Protein AF-A0A9D1DTG0-F1 (afdb_monomer)

Sequence (494 aa):
MTKKLPAHITKTASGKFRVRYQKSTKFPIDYDESFDTLDEAIKANEKYLAKNTLGMHDEVKHIGFSDACDEYLEWLRNKTKKPAPQTITSYKKYIGILKIAIGNVDIVNINSIFLTKILAKEKERPKRGNGKRQGGTISSNTLHHEYSMLSILFNRFCRWNWLKINPMDDVEEPDFTVKEVVVPEFEELDDIKNKIMKAKIRDRLQYLYALFGGLRAEEVAGQHLDRDIDRERMLVRVITVIVRDENGNWIEDKPKSESSVRKIPMPEEFFDVLDEYLVYRENFIKYLKIKNPNYKEIPNLFLNQYGGFYRPPRISRTWGEFRIREGIDLDITFHGIRHYYLTNQMNYNPKLTERDVQDLAGHADLRTTRGYVHASKKKIEKYATSIFNSFSKESLFKNGYDVLTIPVEHVASIIIGKAELSKLEDLKVTLEVISNEKVDFFNLSSIIDKSKNYLITNMPSLGNIEKYKYGELSNEEILEKVKRQFGKEIQIEI

Structure (mmCIF, N/CA/C/O backbone):
data_AF-A0A9D1DTG0-F1
#
_entry.id   AF-A0A9D1DTG0-F1
#
loop_
_atom_site.group_PDB
_atom_site.id
_atom_site.type_symbol
_atom_site.label_atom_id
_atom_site.label_alt_id
_atom_site.label_comp_id
_atom_site.label_asym_id
_atom_site.label_entity_id
_atom_site.label_seq_id
_atom_site.pdbx_PDB_ins_code
_atom_site.Cartn_x
_atom_site.Cartn_y
_atom_site.Cartn_z
_atom_site.occupancy
_atom_site.B_iso_or_equiv
_atom_site.auth_seq_id
_atom_site.auth_comp_id
_atom_site.auth_asym_id
_atom_site.auth_atom_id
_atom_site.pdbx_PDB_model_num
ATOM 1 N N . MET A 1 1 ? 9.960 10.897 -69.359 1.00 40.50 1 MET A N 1
ATOM 2 C CA . MET A 1 1 ? 10.467 10.329 -68.090 1.00 40.50 1 MET A CA 1
ATOM 3 C C . MET A 1 1 ? 10.225 11.340 -66.978 1.00 40.50 1 MET A C 1
ATOM 5 O O . MET A 1 1 ? 10.918 12.347 -66.920 1.00 40.50 1 MET A O 1
ATOM 9 N N . THR A 1 2 ? 9.200 11.149 -66.151 1.00 46.25 2 THR A N 1
ATOM 10 C CA . THR A 1 2 ? 8.939 12.011 -64.988 1.00 46.25 2 THR A CA 1
ATOM 11 C C . THR A 1 2 ? 10.032 11.768 -63.950 1.00 46.25 2 THR A C 1
ATOM 13 O O . THR A 1 2 ? 10.078 10.706 -63.333 1.00 46.25 2 THR A O 1
ATOM 16 N N . LYS A 1 3 ? 10.955 12.728 -63.785 1.00 58.44 3 LYS A N 1
ATOM 17 C CA . LYS A 1 3 ? 11.934 12.700 -62.690 1.00 58.44 3 LYS A CA 1
ATOM 18 C C . LYS A 1 3 ? 11.163 12.582 -61.374 1.00 58.44 3 LYS A C 1
ATOM 20 O O . LYS A 1 3 ? 10.336 13.435 -61.057 1.00 58.44 3 LYS A O 1
ATOM 25 N N . LYS A 1 4 ? 11.404 11.495 -60.645 1.00 75.12 4 LYS A N 1
ATOM 26 C CA . LYS A 1 4 ? 10.821 11.247 -59.326 1.00 75.12 4 LYS A CA 1
ATOM 27 C C . LYS A 1 4 ? 11.295 12.356 -58.381 1.00 75.12 4 LYS A C 1
ATOM 29 O O . LYS A 1 4 ? 12.490 12.645 -58.346 1.00 75.12 4 LYS A O 1
ATOM 34 N N . LEU A 1 5 ? 10.369 13.003 -57.673 1.00 82.25 5 LEU A N 1
ATOM 35 C CA . LEU A 1 5 ? 10.726 14.043 -56.706 1.00 82.25 5 LEU A CA 1
ATOM 36 C C . LEU A 1 5 ? 11.481 13.426 -55.513 1.00 82.25 5 LEU A C 1
ATOM 38 O O . LEU A 1 5 ? 11.204 12.273 -55.163 1.00 82.25 5 LEU A O 1
ATOM 42 N N . PRO A 1 6 ? 12.425 14.163 -54.896 1.00 79.94 6 PRO A N 1
ATOM 43 C CA . PRO A 1 6 ? 13.127 13.711 -53.697 1.00 79.94 6 PRO A CA 1
ATOM 44 C C . PRO A 1 6 ? 12.174 13.407 -52.532 1.00 79.94 6 PRO A C 1
ATOM 46 O O . PRO A 1 6 ? 11.079 13.965 -52.444 1.00 79.94 6 PRO A O 1
ATOM 49 N N . ALA A 1 7 ? 12.603 12.535 -51.615 1.00 76.38 7 ALA A N 1
ATOM 50 C CA . ALA A 1 7 ? 11.841 12.217 -50.409 1.00 76.38 7 ALA A CA 1
ATOM 51 C C . ALA A 1 7 ? 11.508 13.491 -49.610 1.00 76.38 7 ALA A C 1
ATOM 53 O O . ALA A 1 7 ? 12.310 14.424 -49.556 1.00 76.38 7 ALA A O 1
ATOM 54 N N . HIS A 1 8 ? 10.321 13.512 -48.998 1.00 82.94 8 HIS A N 1
ATOM 55 C CA . HIS A 1 8 ? 9.762 14.650 -48.251 1.00 82.94 8 HIS A CA 1
ATOM 56 C C . HIS A 1 8 ? 9.388 15.883 -49.088 1.00 82.94 8 HIS A C 1
ATOM 58 O O . HIS A 1 8 ? 8.829 16.824 -48.526 1.00 82.94 8 HIS A O 1
ATOM 64 N N . ILE A 1 9 ? 9.597 15.861 -50.413 1.00 89.31 9 ILE A N 1
ATOM 65 C CA . ILE A 1 9 ? 9.181 16.923 -51.337 1.00 89.31 9 ILE A CA 1
ATOM 66 C C . ILE A 1 9 ? 7.988 16.456 -52.175 1.00 89.31 9 ILE A C 1
ATOM 68 O O . ILE A 1 9 ? 8.031 15.430 -52.852 1.00 89.31 9 ILE A O 1
ATOM 72 N N . THR A 1 10 ? 6.915 17.241 -52.172 1.00 90.69 10 THR A N 1
ATOM 73 C CA . THR A 1 10 ? 5.705 16.991 -52.970 1.00 90.69 10 THR A CA 1
ATOM 74 C C . THR A 1 10 ? 5.342 18.224 -53.787 1.00 90.69 10 THR A C 1
ATOM 76 O O . THR A 1 10 ? 5.605 19.346 -53.365 1.00 90.69 10 THR A O 1
ATOM 79 N N . LYS A 1 11 ? 4.742 18.048 -54.970 1.00 90.88 11 LYS A N 1
ATOM 80 C CA . LYS A 1 11 ? 4.223 19.174 -55.760 1.00 90.88 11 LYS A CA 1
ATOM 81 C C . LYS A 1 11 ? 2.764 19.426 -55.384 1.00 90.88 11 LYS A C 1
ATOM 83 O O . LYS A 1 11 ? 1.956 18.500 -55.419 1.00 90.88 11 LYS A O 1
ATOM 88 N N . THR A 1 12 ? 2.433 20.651 -54.993 1.00 87.31 12 THR A N 1
ATOM 89 C CA . THR A 1 12 ? 1.072 21.034 -54.601 1.00 87.31 12 THR A CA 1
ATOM 90 C C . THR A 1 12 ? 0.196 21.293 -55.826 1.00 87.31 12 THR A C 1
ATOM 92 O O . THR A 1 12 ? 0.691 21.539 -56.927 1.00 87.31 12 THR A O 1
ATOM 95 N N . ALA A 1 13 ? -1.127 21.306 -55.628 1.00 83.94 13 ALA A N 1
ATOM 96 C CA . ALA A 1 13 ? -2.085 21.670 -56.677 1.00 83.94 13 ALA A CA 1
ATOM 97 C C . ALA A 1 13 ? -1.873 23.103 -57.211 1.00 83.94 13 ALA A C 1
ATOM 99 O O . ALA A 1 13 ? -2.157 23.372 -58.372 1.00 83.94 13 ALA A O 1
ATOM 100 N N . SER A 1 14 ? -1.315 24.002 -56.390 1.00 84.44 14 SER A N 1
ATOM 101 C CA . SER A 1 14 ? -0.943 25.371 -56.775 1.00 84.44 14 SER A CA 1
ATOM 102 C C . SER A 1 14 ? 0.364 25.470 -57.575 1.00 84.44 14 SER A C 1
ATOM 104 O O . SER A 1 14 ? 0.792 26.568 -57.911 1.00 84.44 14 SER A O 1
ATOM 106 N N . GLY A 1 15 ? 1.024 24.344 -57.865 1.00 86.19 15 GLY A N 1
ATOM 107 C CA . GLY A 1 15 ? 2.257 24.294 -58.651 1.00 86.19 15 GLY A CA 1
ATOM 108 C C . GLY A 1 15 ? 3.554 24.463 -57.852 1.00 86.19 15 GLY A C 1
ATOM 109 O O . GLY A 1 15 ? 4.616 24.202 -58.416 1.00 86.19 15 GLY A O 1
ATOM 110 N N . LYS A 1 16 ? 3.475 24.814 -56.560 1.00 91.38 16 LYS A N 1
ATOM 111 C CA . LYS A 1 16 ? 4.620 24.962 -55.643 1.00 91.38 16 LYS A CA 1
ATOM 112 C C . LYS A 1 16 ? 5.186 23.609 -55.190 1.00 91.38 16 LYS A C 1
ATOM 114 O O . LYS A 1 16 ? 4.512 22.579 -55.247 1.00 91.38 16 LYS A O 1
ATOM 119 N N . PHE A 1 17 ? 6.420 23.612 -54.695 1.00 91.81 17 PHE A N 1
ATOM 120 C CA . PHE A 1 17 ? 7.095 22.450 -54.118 1.00 91.81 17 PHE A CA 1
ATOM 121 C C . PHE A 1 17 ? 7.075 22.531 -52.592 1.00 91.81 17 PHE A C 1
ATOM 123 O O . PHE A 1 17 ? 7.638 23.444 -52.002 1.00 91.81 17 PHE A O 1
ATOM 130 N N . ARG A 1 18 ? 6.413 21.574 -51.945 1.00 91.69 18 ARG A N 1
ATOM 131 C CA . ARG A 1 18 ? 6.226 21.514 -50.496 1.00 91.69 18 ARG A CA 1
ATOM 132 C C . ARG A 1 18 ? 7.169 20.506 -49.863 1.00 91.69 18 ARG A C 1
ATOM 134 O O . ARG A 1 18 ? 7.150 19.339 -50.254 1.00 91.69 18 ARG A O 1
ATOM 141 N N . VAL A 1 19 ? 7.908 20.941 -48.849 1.00 89.81 19 VAL A N 1
ATOM 142 C CA . VAL A 1 19 ? 8.757 20.096 -48.005 1.00 89.81 19 VAL A CA 1
ATOM 143 C C . VAL A 1 19 ? 8.030 19.841 -46.688 1.00 89.81 19 VAL A C 1
ATOM 145 O O . VAL A 1 19 ? 7.676 20.795 -45.997 1.00 89.81 19 VAL A O 1
ATOM 148 N N . ARG A 1 20 ? 7.783 18.572 -46.339 1.00 85.88 20 ARG A N 1
ATOM 149 C CA . ARG A 1 20 ? 7.045 18.214 -45.116 1.00 85.88 20 ARG A CA 1
ATOM 150 C C . ARG A 1 20 ? 7.682 17.050 -44.355 1.00 85.88 20 ARG A C 1
ATOM 152 O O . ARG A 1 20 ? 7.878 15.970 -44.913 1.00 85.88 20 ARG A O 1
ATOM 159 N N . TYR A 1 21 ? 7.887 17.246 -43.052 1.00 80.56 21 TYR A N 1
ATOM 160 C CA . TYR A 1 21 ? 8.397 16.245 -42.112 1.00 80.56 21 TYR A CA 1
ATOM 161 C C . TYR A 1 21 ? 7.419 15.988 -40.967 1.00 80.56 21 TYR A C 1
ATOM 163 O O . TYR A 1 21 ? 6.973 16.914 -40.295 1.00 80.56 21 TYR A O 1
ATOM 171 N N . GLN A 1 22 ? 7.100 14.714 -40.737 1.00 75.06 22 GLN A N 1
ATOM 172 C CA . GLN A 1 22 ? 6.250 14.262 -39.637 1.00 75.06 22 GLN A CA 1
ATOM 173 C C . GLN A 1 22 ? 6.646 12.828 -39.256 1.00 75.06 22 GLN A C 1
ATOM 175 O O . GLN A 1 22 ? 6.597 11.936 -40.103 1.00 75.06 22 GLN A O 1
ATOM 180 N N . LYS A 1 23 ? 7.030 12.589 -37.993 1.00 63.88 23 LYS A N 1
ATOM 181 C CA . LYS A 1 23 ? 7.486 11.259 -37.520 1.00 63.88 23 LYS A CA 1
ATOM 182 C C . LYS A 1 23 ? 6.456 10.137 -37.695 1.00 63.88 23 LYS A C 1
ATOM 184 O O . LYS A 1 23 ? 6.823 9.011 -38.006 1.00 63.88 23 LYS A O 1
ATOM 189 N N . SER A 1 24 ? 5.177 10.423 -37.450 1.00 60.84 24 SER A N 1
ATOM 190 C CA . SER A 1 24 ? 4.043 9.557 -37.806 1.00 60.84 24 SER A CA 1
ATOM 191 C C . SER A 1 24 ? 2.740 10.356 -37.769 1.00 60.84 24 SER A C 1
ATOM 193 O O . SER A 1 24 ? 2.694 11.441 -37.189 1.00 60.84 24 SER A O 1
ATOM 195 N N . THR A 1 25 ? 1.656 9.794 -38.305 1.00 54.72 25 THR A N 1
ATOM 196 C CA . THR A 1 25 ? 0.325 10.428 -38.328 1.00 54.72 25 THR A CA 1
ATOM 197 C C . THR A 1 25 ? -0.235 10.779 -36.943 1.00 54.72 25 THR A C 1
ATOM 199 O O . THR A 1 25 ? -1.158 11.582 -36.854 1.00 54.72 25 THR A O 1
ATOM 202 N N . LYS A 1 26 ? 0.319 10.212 -35.860 1.00 49.09 26 LYS A N 1
ATOM 203 C CA . LYS A 1 26 ? -0.092 10.469 -34.468 1.00 49.09 26 LYS A CA 1
ATOM 204 C C . LYS A 1 26 ? 0.657 11.628 -33.788 1.00 49.09 26 LYS A C 1
ATOM 206 O O . LYS A 1 26 ? 0.322 11.959 -32.654 1.00 49.09 26 LYS A O 1
ATOM 211 N N . PHE A 1 27 ? 1.663 12.223 -34.432 1.00 51.34 27 PHE A N 1
ATOM 212 C CA . PHE A 1 27 ? 2.452 13.336 -33.884 1.00 51.34 27 PHE A CA 1
ATOM 213 C C . PHE A 1 27 ? 2.251 14.624 -34.696 1.00 51.34 27 PHE A C 1
ATOM 215 O O . PHE A 1 27 ? 1.919 14.539 -35.878 1.00 51.34 27 PHE A O 1
ATOM 222 N N . PRO A 1 28 ? 2.436 15.816 -34.096 1.00 59.62 28 PRO A N 1
ATOM 223 C CA . PRO A 1 28 ? 2.395 17.081 -34.829 1.00 59.62 28 PRO A CA 1
ATOM 224 C C . PRO A 1 28 ? 3.463 17.139 -35.935 1.00 59.62 28 PRO A C 1
ATOM 226 O O . PRO A 1 28 ? 4.450 16.407 -35.903 1.00 59.62 28 PRO A O 1
ATOM 229 N N . ILE A 1 29 ? 3.232 17.988 -36.939 1.00 73.75 29 ILE A N 1
ATOM 230 C CA . ILE A 1 29 ? 4.140 18.170 -38.079 1.00 73.75 29 ILE A CA 1
ATOM 231 C C . ILE A 1 29 ? 5.380 18.940 -37.609 1.00 73.75 29 ILE A C 1
ATOM 233 O O . ILE A 1 29 ? 5.253 20.008 -37.016 1.00 73.75 29 ILE A O 1
ATOM 237 N N . ASP A 1 30 ? 6.564 18.389 -37.877 1.00 71.06 30 ASP A N 1
ATOM 238 C CA . ASP A 1 30 ? 7.849 18.905 -37.394 1.00 71.06 30 ASP A CA 1
ATOM 239 C C . ASP A 1 30 ? 8.418 20.016 -38.303 1.00 71.06 30 ASP A C 1
ATOM 241 O O . ASP A 1 30 ? 9.178 20.867 -37.841 1.00 71.06 30 ASP A O 1
ATOM 245 N N . TYR A 1 31 ? 8.078 20.005 -39.599 1.00 80.88 31 TYR A N 1
ATOM 246 C CA . TYR A 1 31 ? 8.427 21.049 -40.574 1.00 80.88 31 TYR A CA 1
ATOM 247 C C . TYR A 1 31 ? 7.496 20.998 -41.785 1.00 80.88 31 TYR A C 1
ATOM 249 O O . TYR A 1 31 ? 7.168 19.908 -42.262 1.00 80.88 31 TYR A O 1
ATOM 257 N N . ASP A 1 32 ? 7.059 22.162 -42.267 1.00 88.81 32 ASP A N 1
ATOM 258 C CA . ASP A 1 32 ? 6.097 22.274 -43.363 1.00 88.81 32 ASP A CA 1
ATOM 259 C C . ASP A 1 32 ? 6.179 23.639 -44.059 1.00 88.81 32 ASP A C 1
ATOM 261 O O . ASP A 1 32 ? 5.610 24.622 -43.588 1.00 88.81 32 ASP A O 1
ATOM 265 N N . GLU A 1 33 ? 6.880 23.700 -45.189 1.00 89.50 33 GLU A N 1
ATOM 266 C CA . GLU A 1 33 ? 7.039 24.926 -45.978 1.00 89.50 33 GLU A CA 1
ATOM 267 C C . GLU A 1 33 ? 6.886 24.641 -47.477 1.00 89.50 33 GLU A C 1
ATOM 269 O O . GLU A 1 33 ? 7.035 23.506 -47.937 1.00 89.50 33 GLU A O 1
ATOM 274 N N . SER A 1 34 ? 6.530 25.666 -48.256 1.00 93.00 34 SER A N 1
ATOM 275 C CA . SER A 1 34 ? 6.321 25.564 -49.706 1.00 93.00 34 SER A CA 1
ATOM 276 C C . SER A 1 34 ? 7.125 26.619 -50.457 1.00 93.00 34 SER A C 1
ATOM 278 O O . SER A 1 34 ? 7.136 27.781 -50.063 1.00 93.00 34 SER A O 1
ATOM 280 N N . PHE A 1 35 ? 7.729 26.210 -51.567 1.00 92.62 35 PHE A N 1
ATOM 281 C CA . PHE A 1 35 ? 8.676 26.986 -52.363 1.00 92.62 35 PHE A CA 1
ATOM 282 C C . PHE A 1 35 ? 8.220 27.065 -53.820 1.00 92.62 35 PHE A C 1
ATOM 284 O O . PHE A 1 35 ? 7.540 26.161 -54.314 1.00 92.62 35 PHE A O 1
ATOM 291 N N . ASP A 1 36 ? 8.578 28.142 -54.514 1.00 89.19 36 ASP A N 1
ATOM 292 C CA . ASP A 1 36 ? 8.154 28.363 -55.900 1.00 89.19 36 ASP A CA 1
ATOM 293 C C . ASP A 1 36 ? 8.977 27.527 -56.889 1.00 89.19 36 ASP A C 1
ATOM 295 O O . ASP A 1 36 ? 8.461 27.098 -57.924 1.00 89.19 36 ASP A O 1
ATOM 299 N N . THR A 1 37 ? 10.225 27.205 -56.541 1.00 91.06 37 THR A N 1
ATOM 300 C CA . THR A 1 37 ? 11.113 26.379 -57.368 1.00 91.06 37 THR A CA 1
ATOM 301 C C . THR A 1 37 ? 11.517 25.071 -56.681 1.00 91.06 37 THR A C 1
ATOM 303 O O . THR A 1 37 ? 11.521 24.949 -55.454 1.00 91.06 37 THR A O 1
ATOM 306 N N . LEU A 1 38 ? 11.871 24.058 -57.484 1.00 88.69 38 LEU A N 1
ATOM 307 C CA . LEU A 1 38 ? 12.341 22.768 -56.968 1.00 88.69 38 LEU A CA 1
ATOM 308 C C . LEU A 1 38 ? 13.698 22.903 -56.261 1.00 88.69 38 LEU A C 1
ATOM 310 O O . LEU A 1 38 ? 13.912 22.243 -55.250 1.00 88.69 38 LEU A O 1
ATOM 314 N N . ASP A 1 39 ? 14.585 23.769 -56.750 1.00 89.38 39 ASP A N 1
ATOM 315 C CA . ASP A 1 39 ? 15.918 23.965 -56.167 1.00 89.38 39 ASP A CA 1
ATOM 316 C C . ASP A 1 39 ? 15.854 24.606 -54.776 1.00 89.38 39 ASP A C 1
ATOM 318 O O . ASP A 1 39 ? 16.613 24.228 -53.884 1.00 89.38 39 ASP A O 1
ATOM 322 N N . GLU A 1 40 ? 14.926 25.540 -54.555 1.00 88.56 40 GLU A N 1
ATOM 323 C CA . GLU A 1 40 ? 14.671 26.107 -53.226 1.00 88.56 40 GLU A CA 1
ATOM 324 C C . GLU A 1 40 ? 14.142 25.048 -52.260 1.00 88.56 40 GLU A C 1
ATOM 326 O O . GLU A 1 40 ? 14.634 24.941 -51.136 1.00 88.56 40 GLU A O 1
ATOM 331 N N . ALA A 1 41 ? 13.199 24.217 -52.717 1.00 88.75 41 ALA A N 1
ATOM 332 C CA . ALA A 1 41 ? 12.689 23.108 -51.922 1.00 88.75 41 ALA A CA 1
ATOM 333 C C . ALA A 1 41 ? 13.785 22.083 -51.599 1.00 88.75 41 ALA A C 1
ATOM 335 O O . ALA A 1 41 ? 13.853 21.616 -50.467 1.00 88.75 41 ALA A O 1
ATOM 336 N N . ILE A 1 42 ? 14.671 21.759 -52.548 1.00 87.19 42 ILE A N 1
ATOM 337 C CA . ILE A 1 42 ? 15.808 20.854 -52.321 1.00 87.19 42 ILE A CA 1
ATOM 338 C C . ILE A 1 42 ? 16.769 21.451 -51.293 1.00 87.19 42 ILE A C 1
ATOM 340 O O . ILE A 1 42 ? 17.086 20.777 -50.319 1.00 87.19 42 ILE A O 1
ATOM 344 N N . LYS A 1 43 ? 17.162 22.723 -51.429 1.00 87.38 43 LYS A N 1
ATOM 345 C CA . LYS A 1 43 ? 18.048 23.385 -50.458 1.00 87.38 43 LYS A CA 1
ATOM 346 C C . LYS A 1 43 ? 17.434 23.459 -49.063 1.00 87.38 43 LYS A C 1
ATOM 348 O O . LYS A 1 43 ? 18.134 23.249 -48.075 1.00 87.38 43 LYS A O 1
ATOM 353 N N . ALA A 1 44 ? 16.138 23.752 -48.956 1.00 83.25 44 ALA A N 1
ATOM 354 C CA . ALA A 1 44 ? 15.433 23.758 -47.677 1.00 83.25 44 ALA A CA 1
ATOM 355 C C . ALA A 1 44 ? 15.366 22.351 -47.063 1.00 83.25 44 ALA A C 1
ATOM 357 O O . ALA A 1 44 ? 15.616 22.188 -45.869 1.00 83.25 44 ALA A O 1
ATOM 358 N N . ASN A 1 45 ? 15.110 21.335 -47.891 1.00 84.19 45 ASN A N 1
ATOM 359 C CA . ASN A 1 45 ? 15.107 19.930 -47.502 1.00 84.19 45 ASN A CA 1
ATOM 360 C C . ASN A 1 45 ? 16.482 19.480 -46.987 1.00 84.19 45 ASN A C 1
ATOM 362 O O . ASN A 1 45 ? 16.586 18.946 -45.889 1.00 84.19 45 ASN A O 1
ATOM 366 N N . GLU A 1 46 ? 17.547 19.764 -47.738 1.00 80.00 46 GLU A N 1
ATOM 367 C CA . GLU A 1 46 ? 18.934 19.467 -47.372 1.00 80.00 46 GLU A CA 1
ATOM 368 C C . GLU A 1 46 ? 19.363 20.211 -46.110 1.00 80.00 46 GLU A C 1
ATOM 370 O O . GLU A 1 46 ? 20.016 19.630 -45.252 1.00 80.00 46 GLU A O 1
ATOM 375 N N . LYS A 1 47 ? 18.961 21.475 -45.949 1.00 78.06 47 LYS A N 1
ATOM 376 C CA . LYS A 1 47 ? 19.251 22.265 -44.748 1.00 78.06 47 LYS A CA 1
ATOM 377 C C . LYS A 1 47 ? 18.510 21.736 -43.522 1.00 78.06 47 LYS A C 1
ATOM 379 O O . LYS A 1 47 ? 19.088 21.718 -42.437 1.00 78.06 47 LYS A O 1
ATOM 384 N N . TYR A 1 48 ? 17.252 21.319 -43.672 1.00 75.44 48 TYR A N 1
ATOM 385 C CA . TYR A 1 48 ? 16.480 20.706 -42.592 1.00 75.44 48 TYR A CA 1
ATOM 386 C C . TYR A 1 48 ? 17.075 19.357 -42.185 1.00 75.44 48 TYR A C 1
ATOM 388 O O . TYR A 1 48 ? 17.271 19.119 -40.993 1.00 75.44 48 TYR A O 1
ATOM 396 N N . LEU A 1 49 ? 17.424 18.523 -43.172 1.00 69.62 49 LEU A N 1
ATOM 397 C CA . LEU A 1 49 ? 18.157 17.283 -42.953 1.00 69.62 49 LEU A CA 1
ATOM 398 C C . LEU A 1 49 ? 19.470 17.596 -42.245 1.00 69.62 49 LEU A C 1
ATOM 400 O O . LEU A 1 49 ? 19.578 17.250 -41.086 1.00 69.62 49 LEU A O 1
ATOM 404 N N . ALA A 1 50 ? 20.379 18.383 -42.820 1.00 63.78 50 ALA A N 1
ATOM 405 C CA . ALA A 1 50 ? 21.671 18.725 -42.221 1.00 63.78 50 ALA A CA 1
ATOM 406 C C . ALA A 1 50 ? 21.571 19.308 -40.799 1.00 63.78 50 ALA A C 1
ATOM 408 O O . ALA A 1 50 ? 22.369 18.946 -39.940 1.00 63.78 50 ALA A O 1
ATOM 409 N N . LYS A 1 51 ? 20.580 20.162 -40.504 1.00 61.28 51 LYS A N 1
ATOM 410 C CA . LYS A 1 51 ? 20.349 20.700 -39.150 1.00 61.28 51 LYS A CA 1
ATOM 411 C C . LYS A 1 51 ? 19.918 19.618 -38.153 1.00 61.28 51 LYS A C 1
ATOM 413 O O . LYS A 1 51 ? 20.283 19.703 -36.986 1.00 61.28 51 LYS A O 1
ATOM 418 N N . ASN A 1 52 ? 19.169 18.618 -38.610 1.00 57.84 52 ASN A N 1
ATOM 419 C CA . ASN A 1 52 ? 18.783 17.454 -37.814 1.00 57.84 52 ASN A CA 1
ATOM 420 C C . ASN A 1 52 ? 19.807 16.303 -37.894 1.00 57.84 52 ASN A C 1
ATOM 422 O O . ASN A 1 52 ? 19.775 15.421 -37.044 1.00 57.84 52 ASN A O 1
ATOM 426 N N . THR A 1 53 ? 20.728 16.324 -38.863 1.00 46.00 53 THR A N 1
ATOM 427 C CA . THR A 1 53 ? 21.823 15.362 -39.053 1.00 46.00 53 THR A CA 1
ATOM 428 C C . THR A 1 53 ? 23.103 15.797 -38.331 1.00 46.00 53 THR A C 1
ATOM 430 O O . THR A 1 53 ? 23.891 14.937 -37.951 1.00 46.00 53 THR A O 1
ATOM 433 N N . LEU A 1 54 ? 23.295 17.090 -38.022 1.00 39.09 54 LEU A N 1
ATOM 434 C CA . LEU A 1 54 ? 24.278 17.575 -37.037 1.00 39.09 54 LEU A CA 1
ATOM 435 C C . LEU A 1 54 ? 23.839 17.146 -35.620 1.00 39.09 54 LEU A C 1
ATOM 437 O O . LEU A 1 54 ? 23.316 17.921 -34.825 1.00 39.09 54 LEU A O 1
ATOM 441 N N . GLY A 1 55 ? 23.997 15.851 -35.353 1.00 42.81 55 GLY A N 1
ATOM 442 C CA . GLY A 1 55 ? 23.516 15.132 -34.174 1.00 42.81 55 GLY A CA 1
ATOM 443 C C . GLY A 1 55 ? 23.057 13.698 -34.475 1.00 42.81 55 GLY A C 1
ATOM 444 O O . GLY A 1 55 ? 22.907 12.906 -33.548 1.00 42.81 55 GLY A O 1
ATOM 445 N N . MET A 1 56 ? 22.872 13.335 -35.748 1.00 40.91 56 MET A N 1
ATOM 446 C CA . MET A 1 56 ? 22.605 11.963 -36.186 1.00 40.91 56 MET A CA 1
ATOM 447 C C . MET A 1 56 ? 23.832 11.443 -36.927 1.00 40.91 56 MET A C 1
ATOM 449 O O . MET A 1 56 ? 23.963 11.600 -38.137 1.00 40.91 56 MET A O 1
ATOM 453 N N . HIS A 1 57 ? 24.741 10.815 -36.187 1.00 41.75 57 HIS A N 1
ATOM 454 C CA . HIS A 1 57 ? 25.632 9.852 -36.812 1.00 41.75 57 HIS A CA 1
ATOM 455 C C . HIS A 1 57 ? 24.759 8.677 -37.272 1.00 41.75 57 HIS A C 1
ATOM 457 O O . HIS A 1 57 ? 24.064 8.069 -36.463 1.00 41.75 57 HIS A O 1
ATOM 463 N N . ASP A 1 58 ? 24.789 8.366 -38.567 1.00 44.53 58 ASP A N 1
ATOM 464 C CA . ASP A 1 58 ? 24.199 7.150 -39.154 1.00 44.53 58 ASP A CA 1
ATOM 465 C C . ASP A 1 58 ? 24.898 5.855 -38.686 1.00 44.53 58 ASP A C 1
ATOM 467 O O . ASP A 1 58 ? 24.539 4.743 -39.093 1.00 44.53 58 ASP A O 1
ATOM 471 N N . GLU A 1 59 ? 25.894 5.999 -37.815 1.00 56.41 59 GLU A N 1
ATOM 472 C CA . GLU A 1 59 ? 26.623 4.923 -37.176 1.00 56.41 59 GLU A CA 1
ATOM 473 C C . GLU A 1 59 ? 25.838 4.419 -35.968 1.00 56.41 59 GLU A C 1
ATOM 475 O O . GLU A 1 59 ? 25.541 5.149 -35.019 1.00 56.41 59 GLU A O 1
ATOM 480 N N . VAL A 1 60 ? 25.502 3.133 -36.014 1.00 63.84 60 VAL A N 1
ATOM 481 C CA . VAL A 1 60 ? 25.006 2.408 -34.848 1.00 63.84 60 VAL A CA 1
ATOM 482 C C . VAL A 1 60 ? 26.031 2.585 -33.723 1.00 63.84 60 VAL A C 1
ATOM 484 O O . VAL A 1 60 ? 27.237 2.459 -33.946 1.00 63.84 60 VAL A O 1
ATOM 487 N N . LYS A 1 61 ? 25.575 2.916 -32.512 1.00 78.19 61 LYS A N 1
ATOM 488 C CA . LYS A 1 61 ? 26.483 3.127 -31.381 1.00 78.19 61 LYS A CA 1
ATOM 489 C C . LYS A 1 61 ? 27.037 1.769 -30.949 1.00 78.19 61 LYS A C 1
ATOM 491 O O . LYS A 1 61 ? 26.327 0.990 -30.320 1.00 78.19 61 LYS A O 1
ATOM 496 N N . HIS A 1 62 ? 28.310 1.528 -31.240 1.00 86.50 62 HIS A N 1
ATOM 497 C CA . HIS A 1 62 ? 29.054 0.395 -30.701 1.00 86.50 62 HIS A CA 1
ATOM 498 C C . HIS A 1 62 ? 29.411 0.666 -29.239 1.00 86.50 62 HIS A C 1
ATOM 500 O O . HIS A 1 62 ? 30.231 1.533 -28.929 1.00 86.50 62 HIS A O 1
ATOM 506 N N . ILE A 1 63 ? 28.737 -0.032 -28.332 1.00 92.31 63 ILE A N 1
ATOM 507 C CA . ILE A 1 63 ? 28.936 0.082 -26.887 1.00 92.31 63 ILE A CA 1
ATOM 508 C C . ILE A 1 63 ? 28.517 -1.232 -26.239 1.00 92.31 63 ILE A C 1
ATOM 510 O O . ILE A 1 63 ? 27.501 -1.826 -26.602 1.00 92.31 63 ILE A O 1
ATOM 514 N N . GLY A 1 64 ? 29.292 -1.703 -25.268 1.00 96.06 64 GLY A N 1
ATOM 515 C CA . GLY A 1 64 ? 28.922 -2.890 -24.514 1.00 96.06 64 GLY A CA 1
ATOM 516 C C . GLY A 1 64 ? 27.656 -2.655 -23.683 1.00 96.06 64 GLY A C 1
ATOM 517 O O . GLY A 1 64 ? 27.422 -1.567 -23.159 1.00 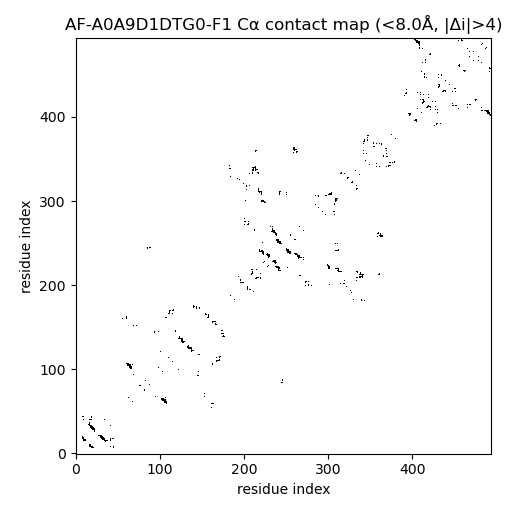96.06 64 GLY A O 1
ATOM 518 N N . PHE A 1 65 ? 26.811 -3.675 -23.547 1.00 97.12 65 PHE A N 1
ATOM 519 C CA . PHE A 1 65 ? 25.530 -3.577 -22.844 1.00 97.12 65 PHE A CA 1
ATOM 520 C C . PHE A 1 65 ? 25.675 -3.101 -21.395 1.00 97.12 65 PHE A C 1
ATOM 522 O O . PHE A 1 65 ? 24.830 -2.351 -20.901 1.00 97.12 65 PHE A O 1
ATOM 529 N N . SER A 1 66 ? 26.747 -3.512 -20.711 1.00 96.94 66 SER A N 1
ATOM 530 C CA . SER A 1 66 ? 26.993 -3.083 -19.337 1.00 96.94 66 SER A CA 1
ATOM 531 C C . SER A 1 66 ? 27.309 -1.592 -19.259 1.00 96.94 66 SER A C 1
ATOM 533 O O . SER A 1 66 ? 26.762 -0.920 -18.383 1.00 96.94 66 SER A O 1
ATOM 535 N N . ASP A 1 67 ? 28.095 -1.078 -20.200 1.00 96.81 67 ASP A N 1
ATOM 536 C CA . ASP A 1 67 ? 28.427 0.346 -20.290 1.00 96.81 67 ASP A CA 1
ATOM 537 C C . ASP A 1 67 ? 27.199 1.171 -20.719 1.00 96.81 67 ASP A C 1
ATOM 539 O O . ASP A 1 67 ? 26.892 2.205 -20.129 1.00 96.81 67 ASP A O 1
ATOM 543 N N . ALA A 1 68 ? 26.401 0.663 -21.665 1.00 96.81 68 ALA A N 1
ATOM 544 C CA . ALA A 1 68 ? 25.142 1.284 -22.083 1.00 96.81 68 ALA A CA 1
ATOM 545 C C . ALA A 1 68 ? 24.127 1.405 -20.930 1.00 96.81 68 ALA A C 1
ATOM 547 O O . ALA A 1 68 ? 23.380 2.383 -20.834 1.00 96.81 68 ALA A O 1
ATOM 548 N N . CYS A 1 69 ? 24.099 0.421 -20.027 1.00 97.62 69 CYS A N 1
ATOM 549 C CA . CYS A 1 69 ? 23.299 0.490 -18.808 1.00 97.62 69 CYS A CA 1
ATOM 550 C C . CYS A 1 69 ? 23.792 1.571 -17.835 1.00 97.62 69 CYS A C 1
ATOM 552 O O . CYS A 1 69 ? 22.971 2.204 -17.166 1.00 97.62 69 CYS A O 1
ATOM 554 N N . ASP A 1 70 ? 25.104 1.783 -17.736 1.00 96.19 70 ASP A N 1
ATOM 555 C CA . ASP A 1 70 ? 25.670 2.821 -16.872 1.00 96.19 70 ASP A CA 1
ATOM 556 C C . ASP A 1 70 ? 25.348 4.217 -17.418 1.00 96.19 70 ASP A C 1
ATOM 558 O O . ASP A 1 70 ? 24.893 5.074 -16.660 1.00 96.19 70 ASP A O 1
ATOM 562 N N . GLU A 1 71 ? 25.412 4.400 -18.738 1.00 95.69 71 GLU A N 1
ATOM 563 C CA . GLU A 1 71 ? 24.927 5.607 -19.421 1.00 95.69 71 GLU A CA 1
ATOM 564 C C . GLU A 1 71 ? 23.423 5.841 -19.195 1.00 95.69 71 GLU A C 1
ATOM 566 O O . GLU A 1 71 ? 22.981 6.965 -18.947 1.00 95.69 71 GLU A O 1
ATOM 571 N N . TYR A 1 72 ? 22.607 4.778 -19.207 1.00 95.44 72 TYR A N 1
ATOM 572 C CA . TYR A 1 72 ? 21.189 4.867 -18.842 1.00 95.44 72 TYR A CA 1
ATOM 573 C C . TYR A 1 72 ? 20.984 5.381 -17.417 1.00 95.44 72 TYR A C 1
ATOM 575 O O . TYR A 1 72 ? 20.135 6.249 -17.180 1.00 95.44 72 TYR A O 1
ATOM 583 N N . LEU A 1 73 ? 21.742 4.850 -16.459 1.00 93.81 73 LEU A N 1
ATOM 584 C CA . LEU A 1 73 ? 21.662 5.270 -15.064 1.00 93.81 73 LEU A CA 1
ATOM 585 C C . LEU A 1 73 ? 22.148 6.709 -14.874 1.00 93.81 73 LEU A C 1
ATOM 587 O O . LEU A 1 73 ? 21.532 7.448 -14.104 1.00 93.81 73 LEU A O 1
ATOM 591 N N . GLU A 1 74 ? 23.199 7.116 -15.580 1.00 92.06 74 GLU A N 1
ATOM 592 C CA . GLU A 1 74 ? 23.729 8.478 -15.534 1.00 92.06 74 GLU A CA 1
ATOM 593 C C . GLU A 1 74 ? 22.750 9.480 -16.154 1.00 92.06 74 GLU A C 1
ATOM 595 O O . GLU A 1 74 ? 22.398 10.490 -15.540 1.00 92.06 74 GLU A O 1
ATOM 600 N N . TRP A 1 75 ? 22.164 9.148 -17.304 1.00 93.06 75 TRP A N 1
ATOM 601 C CA . TRP A 1 75 ? 21.067 9.928 -17.869 1.00 93.06 75 TRP A CA 1
ATOM 602 C C . TRP A 1 75 ? 19.881 10.048 -16.903 1.00 93.06 75 TRP A C 1
ATOM 604 O O . TRP A 1 75 ? 19.288 11.121 -16.768 1.00 93.06 75 TRP A O 1
ATOM 614 N N . LEU A 1 76 ? 19.528 8.966 -16.201 1.00 90.06 76 LEU A N 1
ATOM 615 C CA . LEU A 1 76 ? 18.427 8.978 -15.241 1.00 90.06 76 LEU A CA 1
ATOM 616 C C . LEU A 1 76 ? 18.709 9.907 -14.050 1.00 90.06 76 LEU A C 1
ATOM 618 O O . LEU A 1 76 ? 17.779 10.546 -13.554 1.00 90.06 76 LEU A O 1
ATOM 622 N N . ARG A 1 77 ? 19.973 10.008 -13.615 1.00 85.75 77 ARG A N 1
ATOM 623 C CA . ARG A 1 77 ? 20.415 10.938 -12.561 1.00 85.75 77 ARG A CA 1
ATOM 624 C C . ARG A 1 77 ? 20.308 12.397 -12.993 1.00 85.75 77 ARG A C 1
ATOM 626 O O . ARG A 1 77 ? 19.908 13.222 -12.177 1.00 85.75 77 ARG A O 1
ATOM 633 N N . ASN A 1 78 ? 20.599 12.688 -14.259 1.00 84.38 78 ASN A N 1
ATOM 634 C CA . ASN A 1 78 ? 20.599 14.047 -14.813 1.00 84.38 78 ASN A CA 1
ATOM 635 C C . ASN A 1 78 ? 19.227 14.493 -15.349 1.00 84.38 78 ASN A C 1
ATOM 637 O O . ASN A 1 78 ? 19.046 15.624 -15.801 1.00 84.38 78 ASN A O 1
ATOM 641 N N . LYS A 1 79 ? 18.222 13.616 -15.292 1.00 84.69 79 LYS A N 1
ATOM 642 C CA . LYS A 1 79 ? 16.869 13.911 -15.757 1.00 84.69 79 LYS A CA 1
ATOM 643 C C . LYS A 1 79 ? 16.176 14.921 -14.838 1.00 84.69 79 LYS A C 1
ATOM 645 O O . LYS A 1 79 ? 16.006 14.665 -13.651 1.00 84.69 79 LYS A O 1
ATOM 650 N N . THR A 1 80 ? 15.657 16.007 -15.412 1.00 80.12 80 THR A N 1
ATOM 651 C CA . THR A 1 80 ? 14.907 17.048 -14.677 1.00 80.12 80 THR A CA 1
ATOM 652 C C . THR A 1 80 ? 13.686 16.488 -13.943 1.00 80.12 80 THR A C 1
ATOM 654 O O . THR A 1 80 ? 13.471 16.776 -12.770 1.00 80.12 80 THR A O 1
ATOM 657 N N . LYS A 1 81 ? 12.900 15.631 -14.609 1.00 81.12 81 LYS A N 1
ATOM 658 C CA . LYS A 1 81 ? 11.767 14.910 -14.009 1.00 81.12 81 LYS A CA 1
ATOM 659 C C . LYS A 1 81 ? 12.145 13.460 -13.706 1.00 81.12 81 LYS A C 1
ATOM 661 O O . LYS A 1 81 ? 11.919 12.557 -14.529 1.00 81.12 81 LYS A O 1
ATOM 666 N N . LYS A 1 82 ? 12.739 13.253 -12.530 1.00 77.12 82 LYS A N 1
ATOM 667 C CA . LYS A 1 82 ? 13.139 11.932 -12.030 1.00 77.12 82 LYS A CA 1
ATOM 668 C C . LYS A 1 82 ? 11.924 11.065 -11.673 1.00 77.12 82 LYS A C 1
ATOM 670 O O . LYS A 1 82 ? 10.910 11.587 -11.208 1.00 77.12 82 LYS A O 1
ATOM 675 N N . PRO A 1 83 ? 11.995 9.738 -11.882 1.00 82.25 83 PRO A N 1
ATOM 676 C CA . PRO A 1 83 ? 11.068 8.809 -11.244 1.00 82.25 83 PRO A CA 1
ATOM 677 C C . PRO A 1 83 ? 11.201 8.854 -9.717 1.00 82.25 83 PRO A C 1
ATOM 679 O O . PRO A 1 83 ? 12.226 9.284 -9.194 1.00 82.25 83 PRO A O 1
ATOM 682 N N . ALA A 1 84 ? 10.206 8.325 -9.002 1.00 79.25 84 ALA A N 1
ATOM 683 C CA . ALA A 1 84 ? 10.292 8.187 -7.548 1.00 79.25 84 ALA A CA 1
ATOM 684 C C . ALA A 1 84 ? 11.541 7.370 -7.126 1.00 79.25 84 ALA A C 1
ATOM 686 O O . ALA A 1 84 ? 11.867 6.394 -7.817 1.00 79.25 84 ALA A O 1
ATOM 687 N N . PRO A 1 85 ? 12.188 7.670 -5.980 1.00 80.12 85 PRO A N 1
ATOM 688 C CA . PRO A 1 85 ? 13.423 7.005 -5.532 1.00 80.12 85 PRO A CA 1
ATOM 689 C C . PRO A 1 85 ? 13.351 5.470 -5.502 1.00 80.12 85 PRO A C 1
ATOM 691 O O . PRO A 1 85 ? 14.291 4.772 -5.893 1.00 80.12 85 PRO A O 1
ATOM 694 N N . GLN A 1 86 ? 12.195 4.917 -5.123 1.00 78.19 86 GLN A N 1
ATOM 695 C CA . GLN A 1 86 ? 11.959 3.470 -5.115 1.00 78.19 86 GLN A CA 1
ATOM 696 C C . GLN A 1 86 ? 11.990 2.851 -6.525 1.00 78.19 86 GLN A C 1
ATOM 698 O O . GLN A 1 86 ? 12.448 1.719 -6.708 1.00 78.19 86 GLN A O 1
ATOM 703 N N . THR A 1 87 ? 11.537 3.597 -7.536 1.00 83.94 87 THR A N 1
ATOM 704 C CA . THR A 1 87 ? 11.603 3.186 -8.947 1.00 83.94 87 THR A CA 1
ATOM 705 C C . THR A 1 87 ? 13.057 3.127 -9.399 1.00 83.94 87 THR A C 1
ATOM 707 O O . THR A 1 87 ? 13.481 2.125 -9.963 1.00 83.94 87 THR A O 1
ATOM 710 N N . ILE A 1 88 ? 13.850 4.149 -9.061 1.00 86.38 88 ILE A N 1
ATOM 711 C CA . ILE A 1 88 ? 15.290 4.197 -9.360 1.00 86.38 88 ILE A CA 1
ATOM 712 C C . ILE A 1 88 ? 16.019 3.031 -8.682 1.00 86.38 88 ILE A C 1
ATOM 714 O O . ILE A 1 88 ? 16.827 2.353 -9.311 1.00 86.38 88 ILE A O 1
ATOM 718 N N . THR A 1 89 ? 15.706 2.756 -7.414 1.00 86.69 89 THR A N 1
ATOM 719 C CA . THR A 1 89 ? 16.255 1.609 -6.674 1.00 86.69 89 THR A CA 1
ATOM 720 C C . THR A 1 89 ? 15.927 0.285 -7.369 1.00 86.69 89 THR A C 1
ATOM 722 O O . THR A 1 89 ? 16.796 -0.577 -7.507 1.00 86.69 89 THR A O 1
ATOM 725 N N . SER A 1 90 ? 14.694 0.137 -7.859 1.00 88.44 90 SER A N 1
ATOM 726 C CA . SER A 1 90 ? 14.264 -1.052 -8.604 1.00 88.44 90 SER A CA 1
ATOM 727 C C . SER A 1 90 ? 14.999 -1.178 -9.941 1.00 88.44 90 SER A C 1
ATOM 729 O O . SER A 1 90 ? 15.490 -2.258 -10.256 1.00 88.44 90 SER A O 1
ATOM 731 N N . TYR A 1 91 ? 15.157 -0.081 -10.687 1.00 93.25 91 TYR A N 1
ATOM 732 C CA . TYR A 1 91 ? 15.917 -0.070 -11.940 1.00 93.25 91 TYR A CA 1
ATOM 733 C C . TYR A 1 91 ? 17.373 -0.465 -11.708 1.00 93.25 91 TYR A C 1
ATOM 735 O O . TYR A 1 91 ? 17.852 -1.384 -12.360 1.00 93.25 91 TYR A O 1
ATOM 743 N N . LYS A 1 92 ? 18.056 0.139 -10.724 1.00 92.94 92 LYS A N 1
ATOM 744 C CA . LYS A 1 92 ? 19.436 -0.227 -10.354 1.00 92.94 92 LYS A CA 1
ATOM 745 C C . LYS A 1 92 ? 19.564 -1.720 -10.034 1.00 92.94 92 LYS A C 1
ATOM 747 O O . LYS A 1 92 ? 20.507 -2.362 -10.486 1.00 92.94 92 LYS A O 1
ATOM 752 N N . LYS A 1 93 ? 18.604 -2.285 -9.289 1.00 92.38 93 LYS A N 1
ATOM 753 C CA . LYS A 1 93 ? 18.569 -3.719 -8.963 1.00 92.38 93 LYS A CA 1
ATOM 754 C C . LYS A 1 93 ? 18.482 -4.588 -10.224 1.00 92.38 93 LYS A C 1
ATOM 756 O O . LYS A 1 93 ? 19.288 -5.503 -10.370 1.00 92.38 93 LYS A O 1
ATOM 761 N N . TYR A 1 94 ? 17.509 -4.334 -11.101 1.00 95.06 94 TYR A N 1
ATOM 762 C CA . TYR A 1 94 ? 17.291 -5.169 -12.289 1.00 95.06 94 TYR A CA 1
ATOM 763 C C . TYR A 1 94 ? 18.363 -4.955 -13.359 1.00 95.06 94 TYR A C 1
ATOM 765 O O . TYR A 1 94 ? 18.812 -5.924 -13.956 1.00 95.06 94 TYR A O 1
ATOM 773 N N . ILE A 1 95 ? 18.869 -3.732 -13.523 1.00 96.81 95 ILE A N 1
ATOM 774 C CA . ILE A 1 95 ? 20.045 -3.458 -14.356 1.00 96.81 95 ILE A CA 1
ATOM 775 C C . ILE A 1 95 ? 21.251 -4.250 -13.846 1.00 96.81 95 ILE A C 1
ATOM 777 O O . ILE A 1 95 ? 21.888 -4.943 -14.627 1.00 96.81 95 ILE A O 1
ATOM 781 N N . GLY A 1 96 ? 21.539 -4.228 -12.539 1.00 95.56 96 GLY A N 1
ATOM 782 C CA . GLY A 1 96 ? 22.656 -4.993 -11.973 1.00 95.56 96 GLY A CA 1
ATOM 783 C C . GLY A 1 96 ? 22.544 -6.502 -12.220 1.00 95.56 96 GLY A C 1
ATOM 784 O O . GLY A 1 96 ? 23.543 -7.157 -12.501 1.00 95.56 96 GLY A O 1
ATOM 785 N N . ILE A 1 97 ? 21.325 -7.045 -12.169 1.00 94.31 97 ILE A N 1
ATOM 786 C CA . ILE A 1 97 ? 21.033 -8.430 -12.556 1.00 94.31 97 ILE A CA 1
ATOM 787 C C . ILE A 1 97 ? 21.345 -8.668 -14.041 1.00 94.31 97 ILE A C 1
ATOM 789 O O . ILE A 1 97 ? 22.089 -9.590 -14.369 1.00 94.31 97 ILE A O 1
ATOM 793 N N . LEU A 1 98 ? 20.810 -7.826 -14.926 1.00 96.31 98 LEU A N 1
ATOM 794 C CA . LEU A 1 98 ? 20.943 -7.985 -16.373 1.00 96.31 98 LEU A CA 1
ATOM 795 C C . LEU A 1 98 ? 22.390 -7.810 -16.847 1.00 96.31 98 LEU A C 1
ATOM 797 O O . LEU A 1 98 ? 22.822 -8.542 -17.732 1.00 96.31 98 LEU A O 1
ATOM 801 N N . LYS A 1 99 ? 23.169 -6.916 -16.221 1.00 97.00 99 LYS A N 1
ATOM 802 C CA . LYS A 1 99 ? 24.613 -6.769 -16.480 1.00 97.00 99 LYS A CA 1
ATOM 803 C C . LYS A 1 99 ? 25.367 -8.077 -16.230 1.00 97.00 99 LYS A C 1
ATOM 805 O O . LYS A 1 99 ? 26.244 -8.429 -17.008 1.00 97.00 99 LYS A O 1
ATOM 810 N N . ILE A 1 100 ? 25.007 -8.822 -15.181 1.00 94.25 100 ILE A N 1
ATOM 811 C CA . ILE A 1 100 ? 25.609 -10.134 -14.891 1.00 94.25 100 ILE A CA 1
ATOM 812 C C . ILE A 1 100 ? 25.154 -11.180 -15.915 1.00 94.25 100 ILE A C 1
ATOM 814 O O . ILE A 1 100 ? 25.961 -11.998 -16.349 1.00 94.25 100 ILE A O 1
ATOM 818 N N . ALA A 1 101 ? 23.871 -11.172 -16.286 1.00 94.06 101 ALA A N 1
ATOM 819 C CA . ALA A 1 101 ? 23.300 -12.166 -17.190 1.00 94.06 101 ALA A CA 1
ATOM 820 C C . ALA A 1 101 ? 23.813 -12.025 -18.636 1.00 94.06 101 ALA A C 1
ATOM 822 O O . ALA A 1 101 ? 24.144 -13.029 -19.266 1.00 94.06 101 ALA A O 1
ATOM 823 N N . ILE A 1 102 ? 23.890 -10.789 -19.142 1.00 95.38 102 ILE A N 1
ATOM 824 C CA . ILE A 1 102 ? 24.260 -10.463 -20.529 1.00 95.38 102 ILE A CA 1
ATOM 825 C C . ILE A 1 102 ? 25.765 -10.204 -20.671 1.00 95.38 102 ILE A C 1
ATOM 827 O O . ILE A 1 102 ? 26.356 -10.559 -21.688 1.00 95.38 102 ILE A O 1
ATOM 831 N N . GLY A 1 103 ? 26.405 -9.606 -19.664 1.00 92.06 103 GLY A N 1
ATOM 832 C CA . GLY A 1 103 ? 27.799 -9.167 -19.738 1.00 92.06 103 GLY A CA 1
ATOM 833 C C . GLY A 1 103 ? 27.970 -7.862 -20.520 1.00 92.06 103 GLY A C 1
ATOM 834 O O . GLY A 1 103 ? 27.058 -7.034 -20.588 1.00 92.06 103 GLY A O 1
ATOM 835 N N . ASN A 1 104 ? 29.158 -7.658 -21.097 1.00 94.06 104 ASN A N 1
ATOM 836 C CA . ASN A 1 104 ? 29.481 -6.469 -21.893 1.00 94.06 104 ASN A CA 1
ATOM 837 C C . ASN A 1 104 ? 29.487 -6.754 -23.404 1.00 94.06 104 ASN A C 1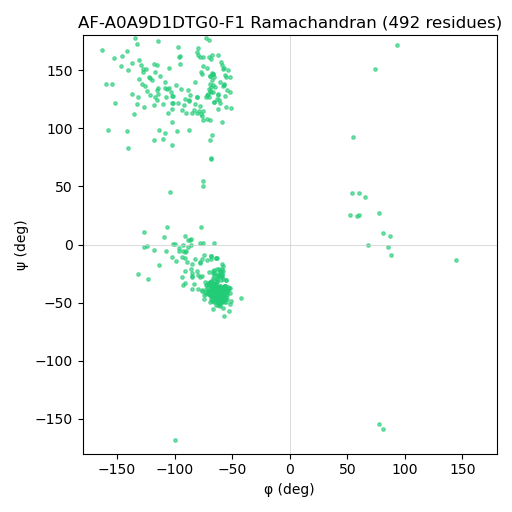
ATOM 839 O O . ASN A 1 104 ? 30.403 -6.368 -24.122 1.00 94.06 104 ASN A O 1
ATOM 843 N N . VAL A 1 105 ? 28.469 -7.478 -23.873 1.00 92.94 105 VAL A N 1
ATOM 844 C CA . VAL A 1 105 ? 28.242 -7.723 -25.305 1.00 92.94 105 VAL A CA 1
ATOM 845 C C . VAL A 1 105 ? 27.832 -6.416 -25.974 1.00 92.94 105 VAL A C 1
ATOM 847 O O . VAL A 1 105 ? 26.999 -5.698 -25.427 1.00 92.94 105 VAL A O 1
ATOM 850 N N . ASP A 1 106 ? 28.398 -6.111 -27.139 1.00 92.31 106 ASP A N 1
ATOM 851 C CA . ASP A 1 106 ? 28.022 -4.926 -27.915 1.00 92.31 106 ASP A CA 1
ATOM 852 C C . ASP A 1 106 ? 26.516 -4.932 -28.224 1.00 92.31 106 ASP A C 1
ATOM 854 O O . ASP A 1 106 ? 25.988 -5.928 -28.731 1.00 92.31 106 ASP A O 1
ATOM 858 N N . ILE A 1 107 ? 25.822 -3.833 -27.914 1.00 93.38 107 ILE A N 1
ATOM 859 C CA . ILE A 1 107 ? 24.363 -3.727 -28.039 1.00 93.38 107 ILE A CA 1
ATOM 860 C C . ILE A 1 107 ? 23.867 -3.976 -29.464 1.00 93.38 107 ILE A C 1
ATOM 862 O O . ILE A 1 107 ? 22.737 -4.427 -29.635 1.00 93.38 107 ILE A O 1
ATOM 866 N N . VAL A 1 108 ? 24.705 -3.740 -30.477 1.00 88.25 108 VAL A N 1
ATOM 867 C CA . VAL A 1 108 ? 24.365 -3.969 -31.892 1.00 88.25 108 VAL A CA 1
ATOM 868 C C . VAL A 1 108 ? 24.246 -5.454 -32.240 1.00 88.25 108 VAL A C 1
ATOM 870 O O . VAL A 1 108 ? 23.556 -5.816 -33.189 1.00 88.25 108 VAL A O 1
ATOM 873 N N . ASN A 1 109 ? 24.905 -6.315 -31.460 1.00 85.44 109 ASN A N 1
ATOM 874 C CA . ASN A 1 109 ? 24.916 -7.765 -31.647 1.00 85.44 109 ASN A CA 1
ATOM 875 C C . ASN A 1 109 ? 23.823 -8.468 -30.826 1.00 85.44 109 ASN A C 1
ATOM 877 O O . ASN A 1 109 ? 23.701 -9.693 -30.869 1.00 85.44 109 ASN A O 1
ATOM 881 N N . ILE A 1 110 ? 23.031 -7.710 -30.065 1.00 91.31 110 ILE A N 1
ATOM 882 C CA . ILE A 1 110 ? 21.939 -8.239 -29.256 1.00 91.31 110 ILE A CA 1
ATOM 883 C C . ILE A 1 110 ? 20.662 -8.237 -30.097 1.00 91.31 110 ILE A C 1
ATOM 885 O O . ILE A 1 110 ? 20.132 -7.182 -30.432 1.00 91.31 110 ILE A O 1
ATOM 889 N N . ASN A 1 111 ? 20.152 -9.427 -30.416 1.00 86.94 111 ASN A N 1
ATOM 890 C CA . ASN A 1 111 ? 18.894 -9.626 -31.140 1.00 86.94 111 ASN A CA 1
ATOM 891 C C . ASN A 1 111 ? 17.834 -10.319 -30.264 1.00 86.94 111 ASN A C 1
ATOM 893 O O . ASN A 1 111 ? 18.118 -10.744 -29.141 1.00 86.94 111 ASN A O 1
ATOM 897 N N . SER A 1 112 ? 16.614 -10.454 -30.789 1.00 87.44 112 SER A N 1
ATOM 898 C CA . SER A 1 112 ? 15.490 -11.085 -30.085 1.00 87.44 112 SER A CA 1
ATOM 899 C C . SER A 1 112 ? 15.812 -12.513 -29.636 1.00 87.44 112 SER A C 1
ATOM 901 O O . SER A 1 112 ? 15.621 -12.850 -28.471 1.00 87.44 112 SER A O 1
ATOM 903 N N . ILE A 1 113 ? 16.422 -13.329 -30.502 1.00 88.31 113 ILE A N 1
ATOM 904 C CA . ILE A 1 113 ? 16.822 -14.712 -30.182 1.00 88.31 113 ILE A CA 1
ATOM 905 C C . ILE A 1 113 ? 17.800 -14.757 -28.997 1.00 88.31 113 ILE A C 1
ATOM 907 O O . ILE A 1 113 ? 17.683 -15.622 -28.124 1.00 88.31 113 ILE A O 1
ATOM 911 N N . PHE A 1 114 ? 18.773 -13.844 -28.949 1.00 91.25 114 PHE A N 1
ATOM 912 C CA . PHE A 1 114 ? 19.713 -13.735 -27.835 1.00 91.25 114 PHE A CA 1
ATOM 913 C C . PHE A 1 114 ? 18.980 -13.406 -26.529 1.00 91.25 114 PHE A C 1
ATOM 915 O O . PHE A 1 114 ? 19.189 -14.082 -25.522 1.00 91.25 114 PHE A O 1
ATOM 922 N N . LEU A 1 115 ? 18.086 -12.414 -26.547 1.00 92.75 115 LEU A N 1
ATOM 923 C CA . LEU A 1 115 ? 17.335 -11.986 -25.364 1.00 92.75 115 LEU A CA 1
ATOM 924 C C . LEU A 1 115 ? 16.374 -13.071 -24.862 1.00 92.75 115 LEU A C 1
ATOM 926 O O . LEU A 1 115 ? 16.321 -13.319 -23.657 1.00 92.75 115 LEU A O 1
ATOM 930 N N . THR A 1 116 ? 15.716 -13.801 -25.764 1.00 92.50 116 THR A N 1
ATOM 931 C CA . THR A 1 116 ? 14.883 -14.962 -25.419 1.00 92.50 116 THR A CA 1
ATOM 932 C C . THR A 1 116 ? 15.698 -16.043 -24.704 1.00 92.50 116 THR A C 1
ATOM 934 O O . THR A 1 116 ? 15.264 -16.575 -23.681 1.00 92.50 116 THR A O 1
ATOM 937 N N . LYS A 1 117 ? 16.924 -16.331 -25.167 1.00 93.12 117 LYS A N 1
ATOM 938 C CA . LYS A 1 117 ? 17.829 -17.281 -24.490 1.00 93.12 117 LYS A CA 1
ATOM 939 C C . LYS A 1 117 ? 18.266 -16.790 -23.109 1.00 93.12 117 LYS A C 1
ATOM 941 O O . LYS A 1 117 ? 18.347 -17.594 -22.180 1.00 93.12 117 LYS A O 1
ATOM 946 N N . ILE A 1 118 ? 18.535 -15.492 -22.958 1.00 94.62 118 ILE A N 1
ATOM 947 C CA . ILE A 1 118 ? 18.875 -14.893 -21.661 1.00 94.62 118 ILE A CA 1
ATOM 948 C C . ILE A 1 118 ? 17.708 -15.028 -20.683 1.00 94.62 118 ILE A C 1
ATOM 950 O O . ILE A 1 118 ? 17.913 -15.510 -19.573 1.00 94.62 118 ILE A O 1
ATOM 954 N N . LEU A 1 119 ? 16.487 -14.682 -21.091 1.00 94.00 119 LEU A N 1
ATOM 955 C CA . LEU A 1 119 ? 15.301 -14.799 -20.238 1.00 94.00 119 LEU A CA 1
ATOM 956 C C . LEU A 1 119 ? 14.998 -16.255 -19.865 1.00 94.00 119 LEU A C 1
ATOM 958 O O . LEU A 1 119 ? 14.675 -16.530 -18.711 1.00 94.00 119 LEU A O 1
ATOM 962 N N . ALA A 1 120 ? 15.174 -17.203 -20.791 1.00 92.81 120 ALA A N 1
ATOM 963 C CA . ALA A 1 120 ? 15.047 -18.630 -20.494 1.00 92.81 120 ALA A CA 1
ATOM 964 C C . ALA A 1 120 ? 16.078 -19.097 -19.450 1.00 92.81 120 ALA A C 1
ATOM 966 O O . ALA A 1 120 ? 15.743 -19.852 -18.540 1.00 92.81 120 ALA A O 1
ATOM 967 N N . LYS A 1 121 ? 17.321 -18.607 -19.525 1.00 92.56 121 LYS A N 1
ATOM 968 C CA . LYS A 1 121 ? 18.354 -18.893 -18.520 1.00 92.56 121 LYS A CA 1
ATOM 969 C C . LYS A 1 121 ? 18.040 -18.241 -17.171 1.00 92.56 121 LYS A C 1
ATOM 971 O O . LYS A 1 121 ? 18.215 -18.877 -16.134 1.00 92.56 121 LYS A O 1
ATOM 976 N N . GLU A 1 122 ? 17.570 -16.995 -17.170 1.00 92.38 122 GLU A N 1
ATOM 977 C CA . GLU A 1 122 ? 17.202 -16.293 -15.938 1.00 92.38 122 GLU A CA 1
ATOM 978 C C . GLU A 1 122 ? 15.988 -16.936 -15.261 1.00 92.38 122 GLU A C 1
ATOM 980 O O . GLU A 1 122 ? 15.967 -17.017 -14.034 1.00 92.38 122 GLU A O 1
ATOM 985 N N . LYS A 1 123 ? 15.035 -17.490 -16.023 1.00 91.06 123 LYS A N 1
ATOM 986 C CA . LYS A 1 123 ? 13.914 -18.289 -15.495 1.00 91.06 123 LYS A CA 1
ATOM 987 C C . LYS A 1 123 ? 14.392 -19.445 -14.611 1.00 91.06 123 LYS A C 1
ATOM 989 O O . LYS A 1 123 ? 13.797 -19.692 -13.566 1.00 91.06 123 LYS A O 1
ATOM 994 N N . GLU A 1 124 ? 15.494 -20.093 -14.986 1.00 91.12 124 GLU A N 1
ATOM 995 C CA . GLU A 1 124 ? 16.105 -21.206 -14.244 1.00 91.12 124 GLU A CA 1
ATOM 996 C C . GLU A 1 124 ? 17.064 -20.750 -13.131 1.00 91.12 124 GLU A C 1
ATOM 998 O O . GLU A 1 124 ? 17.645 -21.562 -12.403 1.00 91.12 124 GLU A O 1
ATOM 1003 N N . ARG A 1 125 ? 17.255 -19.438 -12.953 1.00 89.69 125 ARG A N 1
ATOM 1004 C CA . ARG A 1 125 ? 18.185 -18.915 -11.955 1.00 89.69 125 ARG A CA 1
ATOM 1005 C C . ARG A 1 125 ? 17.681 -19.227 -10.540 1.00 89.69 125 ARG A C 1
ATOM 1007 O O . ARG A 1 125 ? 16.532 -18.914 -10.214 1.00 89.69 125 ARG A O 1
ATOM 1014 N N . PRO A 1 126 ? 18.531 -19.767 -9.646 1.00 86.50 126 PRO A N 1
ATOM 1015 C CA . PRO A 1 126 ? 18.126 -20.065 -8.279 1.00 86.50 126 PRO A CA 1
ATOM 1016 C C . PRO A 1 126 ? 17.821 -18.784 -7.496 1.00 86.50 126 PRO A C 1
ATOM 1018 O O . PRO A 1 126 ? 18.485 -17.752 -7.660 1.00 86.50 126 PRO A O 1
ATOM 1021 N N . LYS A 1 127 ? 16.851 -18.855 -6.578 1.00 80.62 127 LYS A N 1
ATOM 1022 C CA . LYS A 1 127 ? 16.564 -17.741 -5.665 1.00 80.62 127 LYS A CA 1
ATOM 1023 C C . LYS A 1 127 ? 17.780 -17.447 -4.780 1.00 80.62 127 LYS A C 1
ATOM 1025 O O . LYS A 1 127 ? 18.308 -18.324 -4.097 1.00 80.62 127 LYS A O 1
ATOM 1030 N N . ARG A 1 128 ? 18.191 -16.178 -4.717 1.00 68.12 128 ARG A N 1
ATOM 1031 C CA . ARG A 1 128 ? 19.172 -15.708 -3.727 1.00 68.12 128 ARG A CA 1
ATOM 1032 C C . ARG A 1 128 ? 18.444 -15.363 -2.425 1.00 68.12 128 ARG A C 1
ATOM 1034 O O . ARG A 1 128 ? 17.648 -14.430 -2.394 1.00 68.12 128 ARG A O 1
ATOM 1041 N N . GLY A 1 129 ? 18.695 -16.130 -1.365 1.00 55.00 129 GLY A N 1
ATOM 1042 C CA . GLY A 1 129 ? 18.193 -15.854 -0.016 1.00 55.00 129 GLY A CA 1
ATOM 1043 C C . GLY A 1 129 ? 19.211 -15.103 0.849 1.00 55.00 129 GLY A C 1
ATOM 1044 O O . GLY A 1 129 ? 20.410 -15.137 0.580 1.00 55.00 129 GLY A O 1
ATOM 1045 N N . ASN A 1 130 ? 18.737 -14.468 1.926 1.00 44.16 130 ASN A N 1
ATOM 1046 C CA . ASN A 1 130 ? 19.571 -13.888 2.989 1.00 44.16 130 ASN A CA 1
ATOM 1047 C C . ASN A 1 130 ? 20.280 -15.004 3.791 1.00 44.16 130 ASN A C 1
ATOM 1049 O O . ASN A 1 130 ? 19.866 -15.332 4.899 1.00 44.16 130 ASN A O 1
ATOM 1053 N N . GLY A 1 131 ? 21.307 -15.636 3.218 1.00 44.91 131 GLY A N 1
ATOM 1054 C CA . GLY A 1 131 ? 22.184 -16.587 3.919 1.00 44.91 131 GLY A CA 1
ATOM 1055 C C . GLY A 1 131 ? 21.715 -18.049 3.984 1.00 44.91 131 GLY A C 1
ATOM 1056 O O . GLY A 1 131 ? 22.459 -18.892 4.472 1.00 44.91 131 GLY A O 1
ATOM 1057 N N . LYS A 1 132 ? 20.534 -18.393 3.452 1.00 41.56 132 LYS A N 1
ATOM 1058 C CA . LYS A 1 132 ? 20.117 -19.786 3.196 1.00 41.56 132 LYS A CA 1
ATOM 1059 C C . LYS A 1 132 ? 19.739 -19.929 1.723 1.00 41.56 132 LYS A C 1
ATOM 1061 O O . LYS A 1 132 ? 18.995 -19.093 1.208 1.00 41.56 132 LYS A O 1
ATOM 1066 N N . ARG A 1 133 ? 20.243 -20.971 1.046 1.00 46.84 133 ARG A N 1
ATOM 1067 C CA . ARG A 1 133 ? 19.747 -21.379 -0.279 1.00 46.84 133 ARG A CA 1
ATOM 1068 C C . ARG A 1 133 ? 18.260 -21.694 -0.116 1.00 46.84 133 ARG A C 1
ATOM 1070 O O . ARG A 1 133 ? 17.914 -22.695 0.500 1.00 46.84 133 ARG A O 1
ATOM 1077 N N . GLN A 1 134 ? 17.387 -20.811 -0.592 1.00 54.50 134 GLN A N 1
ATOM 1078 C CA . GLN A 1 134 ? 15.988 -21.177 -0.771 1.00 54.50 134 GLN A CA 1
ATOM 1079 C C . GLN A 1 134 ? 15.944 -22.126 -1.967 1.00 54.50 134 GLN A C 1
ATOM 1081 O O . GLN A 1 134 ? 16.532 -21.819 -3.003 1.00 54.50 134 GLN A O 1
ATOM 1086 N N . GLY A 1 135 ? 15.311 -23.288 -1.812 1.00 59.38 135 GLY A N 1
ATOM 1087 C CA . GLY A 1 135 ? 15.042 -24.166 -2.948 1.00 59.38 135 GLY A CA 1
ATOM 1088 C C . GLY A 1 135 ? 14.208 -23.441 -4.013 1.00 59.38 135 GLY A C 1
ATOM 1089 O O . GLY A 1 135 ? 13.420 -22.544 -3.696 1.00 59.38 135 GLY A O 1
ATOM 1090 N N . GLY A 1 136 ? 14.388 -23.835 -5.272 1.00 76.62 136 GLY A N 1
ATOM 1091 C CA . GLY A 1 136 ? 13.622 -23.328 -6.411 1.00 76.62 136 GLY A CA 1
ATOM 1092 C C . GLY A 1 136 ? 14.248 -22.147 -7.160 1.00 76.62 136 GLY A C 1
ATOM 1093 O O . GLY A 1 136 ? 15.255 -21.555 -6.759 1.00 76.62 136 GLY A O 1
ATOM 1094 N N . THR A 1 137 ? 13.618 -21.818 -8.284 1.00 84.00 137 THR A N 1
ATOM 1095 C CA . THR A 1 137 ? 14.039 -20.788 -9.240 1.00 84.00 137 THR A CA 1
ATOM 1096 C C . THR A 1 137 ? 13.301 -19.469 -9.009 1.00 84.00 137 THR A C 1
ATOM 1098 O O . THR A 1 137 ? 12.395 -19.384 -8.171 1.00 84.00 137 THR A O 1
ATOM 1101 N N . ILE A 1 138 ? 13.721 -18.387 -9.666 1.00 85.81 138 ILE A N 1
ATOM 1102 C CA . ILE A 1 138 ? 13.069 -17.081 -9.509 1.00 85.81 138 ILE A CA 1
ATOM 1103 C C . ILE A 1 138 ? 11.570 -17.137 -9.848 1.00 85.81 138 ILE A C 1
ATOM 1105 O O . ILE A 1 138 ? 11.110 -17.947 -10.641 1.00 85.81 138 ILE A O 1
ATOM 1109 N N . SER A 1 139 ? 10.782 -16.260 -9.222 1.00 83.56 139 SER A N 1
ATOM 1110 C CA . SER A 1 139 ? 9.341 -16.184 -9.511 1.00 83.56 139 SER A CA 1
ATOM 1111 C C . SER A 1 139 ? 9.064 -15.580 -10.890 1.00 83.56 139 SER A C 1
ATOM 1113 O O . SER A 1 139 ? 9.807 -14.689 -11.310 1.00 83.56 139 SER A O 1
ATOM 1115 N N . SER A 1 140 ? 7.941 -15.945 -11.520 1.00 85.00 140 SER A N 1
ATOM 1116 C CA . SER A 1 140 ? 7.493 -15.359 -12.795 1.00 85.00 140 SER A CA 1
ATOM 1117 C C . SER A 1 140 ? 7.423 -13.831 -12.750 1.00 85.00 140 SER A C 1
ATOM 1119 O O . SER A 1 140 ? 7.850 -13.166 -13.683 1.00 85.00 140 SER A O 1
ATOM 1121 N N . ASN A 1 141 ? 7.007 -13.247 -11.618 1.00 84.62 141 ASN A N 1
ATOM 1122 C CA . ASN A 1 141 ? 7.001 -11.791 -11.441 1.00 84.62 141 ASN A CA 1
ATOM 1123 C C . ASN A 1 141 ? 8.412 -11.171 -11.480 1.00 84.62 141 ASN A C 1
ATOM 1125 O O . ASN A 1 141 ? 8.610 -10.069 -11.977 1.00 84.62 141 ASN A O 1
ATOM 1129 N N . THR A 1 142 ? 9.418 -11.871 -10.943 1.00 88.62 142 THR A N 1
ATOM 1130 C CA . THR A 1 142 ? 10.815 -11.408 -11.016 1.00 88.62 142 THR A CA 1
ATOM 1131 C C . THR A 1 142 ? 11.316 -11.433 -12.456 1.00 88.62 142 THR A C 1
ATOM 1133 O O . THR A 1 142 ? 11.912 -10.454 -12.892 1.00 88.62 142 THR A O 1
ATOM 1136 N N . LEU A 1 143 ? 11.015 -12.505 -13.195 1.00 91.62 143 LEU A N 1
ATOM 1137 C CA . LEU A 1 143 ? 11.361 -12.625 -14.610 1.00 91.62 143 LEU A CA 1
ATOM 1138 C C . LEU A 1 143 ? 10.653 -11.557 -15.461 1.00 91.62 143 LEU A C 1
ATOM 1140 O O . LEU A 1 143 ? 11.288 -10.905 -16.284 1.00 91.62 143 LEU A O 1
ATOM 1144 N N . HIS A 1 144 ? 9.368 -11.304 -15.206 1.00 91.62 144 HIS A N 1
ATOM 1145 C CA . HIS A 1 144 ? 8.612 -10.243 -15.871 1.00 91.62 144 HIS A CA 1
ATOM 1146 C C . HIS A 1 144 ? 9.213 -8.846 -15.605 1.00 91.62 144 HIS A C 1
ATOM 1148 O O . HIS A 1 144 ? 9.273 -8.012 -16.509 1.00 91.62 144 HIS A O 1
ATOM 1154 N N . HIS A 1 145 ? 9.732 -8.576 -14.400 1.00 91.56 145 HIS A N 1
ATOM 1155 C CA . HIS A 1 145 ? 10.451 -7.324 -14.131 1.00 91.56 145 HIS A CA 1
ATOM 1156 C C . HIS A 1 145 ? 11.776 -7.207 -14.896 1.00 91.56 145 HIS A C 1
ATOM 1158 O O . HIS A 1 145 ? 12.136 -6.105 -15.310 1.00 91.56 145 HIS A O 1
ATOM 1164 N N . GLU A 1 146 ? 12.498 -8.309 -15.096 1.00 94.19 146 GLU A N 1
ATOM 1165 C CA . GLU A 1 146 ? 13.715 -8.328 -15.917 1.00 94.19 146 GLU A CA 1
ATOM 1166 C C . GLU A 1 146 ? 13.397 -8.083 -17.394 1.00 94.19 146 GLU A C 1
ATOM 1168 O O . GLU A 1 146 ? 14.010 -7.206 -18.002 1.00 94.19 146 GLU A O 1
ATOM 1173 N N . TYR A 1 147 ? 12.371 -8.754 -17.930 1.00 95.44 147 TYR A N 1
ATOM 1174 C CA . TYR A 1 147 ? 11.820 -8.488 -19.263 1.00 95.44 147 TYR A CA 1
ATOM 1175 C C . TYR A 1 147 ? 11.409 -7.015 -19.428 1.00 95.44 147 TYR A C 1
ATOM 1177 O O . TYR A 1 147 ? 11.844 -6.335 -20.359 1.00 95.44 147 TYR A O 1
ATOM 1185 N N . SER A 1 148 ? 10.642 -6.477 -18.474 1.00 94.75 148 SER A N 1
ATOM 1186 C CA . SER A 1 148 ? 10.208 -5.075 -18.479 1.00 94.75 148 SER A CA 1
ATOM 1187 C C . SER A 1 148 ? 11.393 -4.110 -18.469 1.00 94.75 148 SER A C 1
ATOM 1189 O O . SER A 1 148 ? 11.380 -3.093 -19.162 1.00 94.75 148 SER A O 1
ATOM 1191 N N . MET A 1 149 ? 12.438 -4.418 -17.695 1.00 96.94 149 MET A N 1
ATOM 1192 C CA . MET A 1 149 ? 13.638 -3.590 -17.635 1.00 96.94 149 MET A CA 1
ATOM 1193 C C . MET A 1 149 ? 14.412 -3.626 -18.958 1.00 96.94 149 MET A C 1
ATOM 1195 O O . MET A 1 149 ? 14.831 -2.569 -19.425 1.00 96.94 149 MET A O 1
ATOM 1199 N N . LEU A 1 150 ? 14.548 -4.793 -19.600 1.00 97.25 150 LEU A N 1
ATOM 1200 C CA . LEU A 1 150 ? 15.125 -4.896 -20.945 1.00 97.25 150 LEU A CA 1
ATOM 1201 C C . LEU A 1 150 ? 14.335 -4.054 -21.951 1.00 97.25 150 LEU A C 1
ATOM 1203 O O . LEU A 1 150 ? 14.929 -3.254 -22.672 1.00 97.25 150 LEU A O 1
ATOM 1207 N N . SER A 1 151 ? 13.003 -4.148 -21.931 1.00 95.81 151 SER A N 1
ATOM 1208 C CA . SER A 1 151 ? 12.135 -3.323 -22.776 1.00 95.81 151 SER A CA 1
ATOM 1209 C C . SER A 1 151 ? 12.362 -1.826 -22.537 1.00 95.81 151 SER A C 1
ATOM 1211 O O . SER A 1 151 ? 12.536 -1.071 -23.493 1.00 95.81 151 SER A O 1
ATOM 1213 N N . ILE A 1 152 ? 12.458 -1.376 -21.280 1.00 95.75 152 ILE A N 1
ATOM 1214 C CA . ILE A 1 152 ? 12.745 0.028 -20.940 1.00 95.75 152 ILE A CA 1
ATOM 1215 C C . ILE A 1 152 ? 14.114 0.481 -21.478 1.00 95.75 152 ILE A C 1
ATOM 1217 O O . ILE A 1 152 ? 14.220 1.599 -21.995 1.00 95.75 152 ILE A O 1
ATOM 1221 N N . LEU A 1 153 ? 15.151 -0.351 -21.339 1.00 97.44 153 LEU A N 1
ATOM 1222 C CA . LEU A 1 153 ? 16.515 -0.046 -21.783 1.00 97.44 153 LEU A CA 1
ATOM 1223 C C . LEU A 1 153 ? 16.597 0.051 -23.306 1.00 97.44 153 LEU A C 1
ATOM 1225 O O . LEU A 1 153 ? 16.985 1.093 -23.827 1.00 97.44 153 LEU A O 1
ATOM 1229 N N . PHE A 1 154 ? 16.172 -0.985 -24.030 1.00 95.25 154 PHE A N 1
ATOM 1230 C CA . PHE A 1 154 ? 16.305 -1.019 -25.486 1.00 95.25 154 PHE A CA 1
ATOM 1231 C C . PHE A 1 154 ? 15.392 -0.009 -26.191 1.00 95.25 154 PHE A C 1
ATOM 1233 O O . PHE A 1 154 ? 15.826 0.635 -27.149 1.00 95.25 154 PHE A O 1
ATOM 1240 N N . ASN A 1 155 ? 14.200 0.272 -25.646 1.00 94.06 155 ASN A N 1
ATOM 1241 C CA . ASN A 1 155 ? 13.399 1.415 -26.095 1.00 94.06 155 ASN A CA 1
ATOM 1242 C C . ASN A 1 155 ? 14.145 2.745 -25.914 1.00 94.06 155 ASN A C 1
ATOM 1244 O O . ASN A 1 155 ? 14.035 3.647 -26.748 1.00 94.06 155 ASN A O 1
ATOM 1248 N N . ARG A 1 156 ? 14.894 2.910 -24.814 1.00 93.69 156 ARG A N 1
ATOM 1249 C CA . ARG A 1 156 ? 15.700 4.116 -24.592 1.00 93.69 156 ARG A CA 1
ATOM 1250 C C . ARG A 1 156 ? 16.876 4.191 -25.562 1.00 93.69 156 ARG A C 1
ATOM 1252 O O . ARG A 1 156 ? 17.084 5.263 -26.120 1.00 93.69 156 ARG A O 1
ATOM 1259 N N . PHE A 1 157 ? 17.583 3.089 -25.797 1.00 94.25 157 PHE A N 1
ATOM 1260 C CA . PHE A 1 157 ? 18.704 3.035 -26.739 1.00 94.25 157 PHE A CA 1
ATOM 1261 C C . PHE A 1 157 ? 18.258 3.386 -28.165 1.00 94.25 157 PHE A C 1
ATOM 1263 O O . PHE A 1 157 ? 18.887 4.221 -28.810 1.00 94.25 157 PHE A O 1
ATOM 1270 N N . CYS A 1 158 ? 17.107 2.878 -28.617 1.00 88.19 158 CYS A N 1
ATOM 1271 C CA . CYS A 1 158 ? 16.530 3.272 -29.907 1.00 88.19 158 CYS A CA 1
ATOM 1272 C C . CYS A 1 158 ? 16.155 4.761 -29.940 1.00 88.19 158 CYS A C 1
ATOM 1274 O O . CYS A 1 158 ? 16.430 5.452 -30.914 1.00 88.19 158 CYS A O 1
ATOM 1276 N N . ARG A 1 159 ? 15.588 5.309 -28.854 1.00 87.12 159 ARG A N 1
ATOM 1277 C CA . ARG A 1 159 ? 15.275 6.751 -28.761 1.00 87.12 159 ARG A CA 1
ATOM 1278 C C . ARG A 1 159 ? 16.506 7.656 -28.767 1.00 87.12 159 ARG A C 1
ATOM 1280 O O . ARG A 1 159 ? 16.374 8.831 -29.095 1.00 87.12 159 ARG A O 1
ATOM 1287 N N . TRP A 1 160 ? 17.665 7.144 -28.368 1.00 88.62 160 TRP A N 1
ATOM 1288 C CA . TRP A 1 160 ? 18.951 7.829 -28.508 1.00 88.62 160 TRP A CA 1
ATOM 1289 C C . TRP A 1 160 ? 19.608 7.606 -29.870 1.00 88.62 160 TRP A C 1
ATOM 1291 O O . TRP A 1 160 ? 20.727 8.063 -30.076 1.00 88.62 160 TRP A O 1
ATOM 1301 N N . ASN A 1 161 ? 18.920 6.922 -30.789 1.00 83.69 161 ASN A N 1
ATOM 1302 C CA . ASN A 1 161 ? 19.428 6.501 -32.091 1.00 83.69 161 ASN A CA 1
ATOM 1303 C C . ASN A 1 161 ? 20.669 5.596 -31.998 1.00 83.69 161 ASN A C 1
ATOM 1305 O O . ASN A 1 161 ? 21.449 5.519 -32.937 1.00 83.69 161 ASN A O 1
ATOM 1309 N N . TRP A 1 162 ? 20.863 4.893 -30.877 1.00 89.19 162 TRP A N 1
ATOM 1310 C CA . TRP A 1 162 ? 21.967 3.936 -30.727 1.00 89.19 162 TRP A CA 1
ATOM 1311 C C . TRP A 1 162 ? 21.700 2.635 -31.475 1.00 89.19 162 TRP A C 1
ATOM 1313 O O . TRP A 1 162 ? 22.640 1.972 -31.894 1.00 89.19 162 TRP A O 1
ATOM 1323 N N . LEU A 1 163 ? 20.422 2.293 -31.653 1.00 83.81 163 LEU A N 1
ATOM 1324 C CA . LEU A 1 163 ? 19.941 1.130 -32.390 1.00 83.81 163 LEU A CA 1
ATOM 1325 C C . LEU A 1 163 ? 18.844 1.563 -33.363 1.00 83.81 163 LEU A C 1
ATOM 1327 O O . LEU A 1 163 ? 18.018 2.413 -33.030 1.00 83.81 163 LEU A O 1
ATOM 1331 N N . LYS A 1 164 ? 18.829 0.956 -34.555 1.00 83.50 164 LYS A N 1
ATOM 1332 C CA . LYS A 1 164 ? 17.800 1.204 -35.582 1.00 83.50 164 LYS A CA 1
ATOM 1333 C C . LYS A 1 164 ? 16.532 0.384 -35.347 1.00 83.50 164 LYS A C 1
ATOM 1335 O O . LYS A 1 164 ? 15.440 0.845 -35.659 1.00 83.50 164 LYS A O 1
ATOM 1340 N N . ILE A 1 165 ? 16.692 -0.824 -34.812 1.00 81.38 165 ILE A N 1
ATOM 1341 C CA . ILE A 1 165 ? 15.617 -1.781 -34.543 1.00 81.38 165 ILE A CA 1
ATOM 1342 C C . ILE A 1 165 ? 15.712 -2.172 -33.072 1.00 81.38 165 ILE A C 1
ATOM 1344 O O . ILE A 1 165 ? 16.811 -2.400 -32.562 1.00 81.38 165 ILE A O 1
ATOM 1348 N N . ASN A 1 166 ? 14.572 -2.231 -32.391 1.00 88.81 166 ASN A N 1
ATOM 1349 C CA . ASN A 1 166 ? 14.516 -2.639 -31.000 1.00 88.81 166 ASN A CA 1
ATOM 1350 C C . ASN A 1 166 ? 14.500 -4.177 -30.912 1.00 88.81 166 ASN A C 1
ATOM 1352 O O . ASN A 1 166 ? 13.527 -4.795 -31.337 1.00 88.81 166 ASN A O 1
ATOM 1356 N N . PRO A 1 167 ? 15.525 -4.823 -30.327 1.00 90.19 167 PRO A N 1
ATOM 1357 C CA . PRO A 1 167 ? 15.588 -6.283 -30.265 1.00 90.19 167 PRO A CA 1
ATOM 1358 C C . PRO A 1 167 ? 14.530 -6.906 -29.348 1.00 90.19 167 PRO A C 1
ATOM 1360 O O . PRO A 1 167 ? 14.381 -8.122 -29.355 1.00 90.19 167 PRO A O 1
ATOM 1363 N N . MET A 1 168 ? 13.811 -6.099 -28.562 1.00 93.81 168 MET A N 1
ATOM 1364 C CA . MET A 1 168 ? 12.699 -6.555 -27.727 1.00 93.81 168 MET A CA 1
ATOM 1365 C C . MET A 1 168 ? 11.372 -6.684 -28.482 1.00 93.81 168 MET A C 1
ATOM 1367 O O . MET A 1 168 ? 10.448 -7.255 -27.914 1.00 93.81 168 MET A O 1
ATOM 1371 N N . ASP A 1 169 ? 11.253 -6.165 -29.710 1.00 85.62 169 ASP A N 1
ATOM 1372 C CA . ASP A 1 169 ? 9.967 -6.128 -30.430 1.00 85.62 169 ASP A CA 1
ATOM 1373 C C . ASP A 1 169 ? 9.417 -7.538 -30.730 1.00 85.62 169 ASP A C 1
ATOM 1375 O O . ASP A 1 169 ? 8.205 -7.735 -30.690 1.00 85.62 169 ASP A O 1
ATOM 1379 N N . ASP A 1 170 ? 10.303 -8.521 -30.934 1.00 85.12 170 ASP A N 1
ATOM 1380 C CA . ASP A 1 170 ? 9.958 -9.929 -31.196 1.00 85.12 170 ASP A CA 1
ATOM 1381 C C . ASP A 1 170 ? 10.234 -10.858 -29.993 1.00 85.12 170 ASP A C 1
ATOM 1383 O O . ASP A 1 170 ? 10.328 -12.078 -30.147 1.00 85.12 170 ASP A O 1
ATOM 1387 N N . VAL A 1 171 ? 10.446 -10.307 -28.793 1.00 89.00 171 VAL A N 1
ATOM 1388 C CA . VAL A 1 171 ? 10.645 -11.115 -27.578 1.00 89.00 171 VAL A CA 1
ATOM 1389 C C . VAL A 1 171 ? 9.297 -11.326 -26.908 1.00 89.00 171 VAL A C 1
ATOM 1391 O O . VAL A 1 171 ? 8.646 -10.370 -26.495 1.00 89.00 171 VAL A O 1
ATOM 1394 N N . GLU A 1 172 ? 8.897 -12.586 -26.762 1.00 88.19 172 GLU A N 1
ATOM 1395 C CA . GLU A 1 172 ? 7.654 -12.935 -26.080 1.00 88.19 172 GLU A CA 1
ATOM 1396 C C . GLU A 1 172 ? 7.708 -12.559 -24.595 1.00 88.19 172 GLU A C 1
ATOM 1398 O O . GLU A 1 172 ? 8.692 -12.805 -23.886 1.00 88.19 172 GLU A O 1
ATOM 1403 N N . GLU A 1 173 ? 6.623 -11.954 -24.120 1.00 88.56 173 GLU A N 1
ATOM 1404 C CA . GLU A 1 173 ? 6.474 -11.611 -22.716 1.00 88.56 173 GLU A CA 1
ATOM 1405 C C . GLU A 1 173 ? 6.344 -12.890 -21.868 1.00 88.56 173 GLU A C 1
ATOM 1407 O O . GLU A 1 173 ? 5.535 -13.758 -22.196 1.00 88.56 173 GLU A O 1
ATOM 1412 N N . PRO A 1 174 ? 7.107 -13.032 -20.766 1.00 85.38 174 PRO A N 1
ATOM 1413 C CA . PRO A 1 174 ? 6.991 -14.197 -19.900 1.00 85.38 174 PRO A CA 1
ATOM 1414 C C . PRO A 1 174 ? 5.594 -14.327 -19.293 1.00 85.38 174 PRO A C 1
ATOM 1416 O O . PRO A 1 174 ? 5.045 -13.339 -18.801 1.00 85.38 174 PRO A O 1
ATOM 1419 N N . ASP A 1 175 ? 5.088 -15.561 -19.211 1.00 76.44 175 ASP A N 1
ATOM 1420 C CA . ASP A 1 175 ? 3.810 -15.854 -18.559 1.00 76.44 175 ASP A CA 1
ATOM 1421 C C . ASP A 1 175 ? 3.748 -15.253 -17.151 1.00 76.44 175 ASP A C 1
ATOM 1423 O O . ASP A 1 175 ? 4.499 -15.623 -16.237 1.00 76.44 175 ASP A O 1
ATOM 1427 N N . PHE A 1 176 ? 2.801 -14.340 -16.962 1.00 66.56 176 PHE A N 1
ATOM 1428 C CA . PHE A 1 176 ? 2.500 -13.754 -15.671 1.00 66.56 176 PHE A CA 1
ATOM 1429 C C . PHE A 1 176 ? 1.159 -14.281 -15.167 1.00 66.56 176 PHE A C 1
ATOM 1431 O O . PHE A 1 176 ? 0.092 -13.760 -15.482 1.00 66.56 176 PHE A O 1
ATOM 1438 N N . THR A 1 177 ? 1.205 -15.319 -14.334 1.00 60.12 177 THR A N 1
ATOM 1439 C CA . THR A 1 177 ? 0.029 -15.729 -13.566 1.00 60.12 177 THR A CA 1
ATOM 1440 C C . THR A 1 177 ? -0.150 -14.779 -12.388 1.00 60.12 177 THR A C 1
ATOM 1442 O O . THR A 1 177 ? 0.653 -14.789 -11.446 1.00 60.12 177 THR A O 1
ATOM 1445 N N . VAL A 1 178 ? -1.215 -13.978 -12.415 1.00 63.00 178 VAL A N 1
ATOM 1446 C CA . VAL A 1 178 ? -1.679 -13.259 -11.225 1.00 63.00 178 VAL A CA 1
ATOM 1447 C C . VAL A 1 178 ? -2.073 -14.318 -10.200 1.00 63.00 178 VAL A C 1
ATOM 1449 O O . VAL A 1 178 ? -2.976 -15.114 -10.446 1.00 63.00 178 VAL A O 1
ATOM 1452 N N . LYS A 1 179 ? -1.381 -14.366 -9.058 1.00 63.16 179 LYS A N 1
ATOM 1453 C CA . LYS A 1 179 ? -1.844 -15.201 -7.947 1.00 63.16 179 LYS A CA 1
ATOM 1454 C C . LYS A 1 179 ? -3.194 -14.668 -7.492 1.00 63.16 179 LYS A C 1
ATOM 1456 O O . LYS A 1 179 ? -3.293 -13.488 -7.155 1.00 63.16 179 LYS A O 1
ATOM 1461 N N . GLU A 1 180 ? -4.198 -15.532 -7.470 1.00 61.81 180 GLU A N 1
ATOM 1462 C CA . GLU A 1 180 ? -5.488 -15.190 -6.892 1.00 61.81 180 GLU A CA 1
ATOM 1463 C C . GLU A 1 180 ? -5.280 -14.848 -5.412 1.00 61.81 180 GLU A C 1
ATOM 1465 O O . GLU A 1 180 ? -4.687 -15.617 -4.649 1.00 61.81 180 GLU A O 1
ATOM 1470 N N . VAL A 1 181 ? -5.672 -13.635 -5.024 1.00 62.69 181 VAL A N 1
ATOM 1471 C CA . VAL A 1 181 ? -5.588 -13.202 -3.631 1.00 62.69 181 VAL A CA 1
ATOM 1472 C C . VAL A 1 181 ? -6.733 -13.883 -2.901 1.00 62.69 181 VAL A C 1
ATOM 1474 O O . VAL A 1 181 ? -7.895 -13.568 -3.146 1.00 62.69 181 VAL A O 1
ATOM 1477 N N . VAL A 1 182 ? -6.405 -14.832 -2.026 1.00 65.50 182 VAL A N 1
ATOM 1478 C CA . VAL A 1 182 ? -7.413 -15.485 -1.191 1.00 65.50 182 VAL A CA 1
ATOM 1479 C C . VAL A 1 182 ? -7.998 -14.445 -0.238 1.00 65.50 182 VAL A C 1
ATOM 1481 O O . VAL A 1 182 ? -7.266 -13.786 0.499 1.00 65.50 182 VAL A O 1
ATOM 1484 N N . VAL A 1 183 ? -9.318 -14.312 -0.341 1.00 65.00 183 VAL A N 1
ATOM 1485 C CA . VAL A 1 183 ? -10.292 -13.676 0.550 1.00 65.00 183 VAL A CA 1
ATOM 1486 C C . VAL A 1 183 ? -10.506 -14.356 1.915 1.00 65.00 183 VAL A C 1
ATOM 1488 O O . VAL A 1 183 ? -11.322 -15.272 1.878 1.00 65.00 183 VAL A O 1
ATOM 1491 N N . PRO A 1 184 ? -9.875 -14.033 3.069 1.00 62.69 184 PRO A N 1
ATOM 1492 C CA . PRO A 1 184 ? -10.315 -14.628 4.333 1.00 62.69 184 PRO A CA 1
ATOM 1493 C C . PRO A 1 184 ? -11.820 -14.461 4.579 1.00 62.69 184 PRO A C 1
ATOM 1495 O O . PRO A 1 184 ? -12.394 -13.427 4.226 1.00 62.69 184 PRO A O 1
ATOM 1498 N N . GLU A 1 185 ? -12.454 -15.459 5.183 1.00 64.94 185 GLU A N 1
ATOM 1499 C CA . GLU A 1 185 ? -13.858 -15.374 5.609 1.00 64.94 185 GLU A CA 1
ATOM 1500 C C . GLU A 1 185 ? -13.985 -14.570 6.920 1.00 64.94 185 GLU A C 1
ATOM 1502 O O . GLU A 1 185 ? -13.007 -14.390 7.651 1.00 64.94 185 GLU A O 1
ATOM 1507 N N . PHE A 1 186 ? -15.187 -14.075 7.244 1.00 63.50 186 PHE A N 1
ATOM 1508 C CA . PHE A 1 186 ? -15.420 -13.262 8.453 1.00 63.50 186 PHE A CA 1
ATOM 1509 C C . PHE A 1 186 ? -14.998 -13.971 9.747 1.00 63.50 186 PHE A C 1
ATOM 1511 O O . PHE A 1 186 ? -14.458 -13.335 10.651 1.00 63.50 186 PHE A O 1
ATOM 1518 N N . GLU A 1 187 ? -15.202 -15.283 9.833 1.00 60.84 187 GLU A N 1
ATOM 1519 C CA . GLU A 1 187 ? -14.842 -16.081 11.005 1.00 60.84 187 GLU A CA 1
ATOM 1520 C C . GLU A 1 187 ? -13.318 -16.188 11.194 1.00 60.84 187 GLU A C 1
ATOM 1522 O O . GLU A 1 187 ? -12.819 -16.101 12.316 1.00 60.84 187 GLU A O 1
ATOM 1527 N N . GLU A 1 188 ? -12.555 -16.301 10.102 1.00 71.69 188 GLU A N 1
ATOM 1528 C CA . GLU A 1 188 ? -11.081 -16.294 10.141 1.00 71.69 188 GLU A CA 1
ATOM 1529 C C . GLU A 1 188 ? -10.544 -14.931 10.597 1.00 71.69 188 GLU A C 1
ATOM 1531 O O . GLU A 1 188 ? -9.454 -14.802 11.155 1.00 71.69 188 GLU A O 1
ATOM 1536 N N . LEU A 1 189 ? -11.336 -13.895 10.362 1.00 72.38 189 LEU A N 1
ATOM 1537 C CA . LEU A 1 189 ? -10.996 -12.514 10.604 1.00 72.38 189 LEU A CA 1
ATOM 1538 C C . LEU A 1 189 ? -11.027 -12.148 12.085 1.00 72.38 189 LEU A C 1
ATOM 1540 O O . LEU A 1 189 ? -10.122 -11.475 12.583 1.00 72.38 189 LEU A O 1
ATOM 1544 N N . ASP A 1 190 ? -12.061 -12.608 12.785 1.00 80.12 190 ASP A N 1
ATOM 1545 C CA . ASP A 1 190 ? -12.151 -12.447 14.227 1.00 80.12 190 ASP A CA 1
ATOM 1546 C C . ASP A 1 190 ? -11.044 -13.238 14.926 1.00 80.12 190 ASP A C 1
ATOM 1548 O O . ASP A 1 190 ? -10.447 -12.723 15.871 1.00 80.12 190 ASP A O 1
ATOM 1552 N N . ASP A 1 191 ? -10.671 -14.420 14.421 1.00 85.75 191 ASP A N 1
ATOM 1553 C CA . ASP A 1 191 ? -9.495 -15.148 14.915 1.00 85.75 191 ASP A CA 1
ATOM 1554 C C . ASP A 1 191 ? -8.195 -14.353 14.697 1.00 85.75 191 ASP A C 1
ATOM 1556 O O . ASP A 1 191 ? -7.427 -14.148 15.641 1.00 85.75 191 ASP A O 1
ATOM 1560 N N . ILE A 1 192 ? -7.966 -13.820 13.489 1.00 87.56 192 ILE A N 1
ATOM 1561 C CA . ILE A 1 192 ? -6.794 -12.978 13.197 1.00 87.56 192 ILE A CA 1
ATOM 1562 C C . ILE A 1 192 ? -6.765 -11.747 14.110 1.00 87.56 192 ILE A C 1
ATOM 1564 O O . ILE A 1 192 ? -5.713 -11.436 14.674 1.00 87.56 192 ILE A O 1
ATOM 1568 N N . LYS A 1 193 ? -7.896 -11.055 14.291 1.00 90.50 193 LYS A N 1
ATOM 1569 C CA . LYS A 1 193 ? -8.019 -9.907 15.201 1.00 90.50 193 LYS A CA 1
ATOM 1570 C C . LYS A 1 193 ? -7.687 -10.320 16.634 1.00 90.50 193 LYS A C 1
ATOM 1572 O O . LYS A 1 193 ? -6.825 -9.706 17.257 1.00 90.50 193 LYS A O 1
ATOM 1577 N N . ASN A 1 194 ? -8.287 -11.398 17.134 1.00 92.62 194 ASN A N 1
ATOM 1578 C CA . ASN A 1 194 ? -8.054 -11.911 18.485 1.00 92.62 194 ASN A CA 1
ATOM 1579 C C . ASN A 1 194 ? -6.587 -12.296 18.716 1.00 92.62 194 ASN A C 1
ATOM 1581 O O . ASN A 1 194 ? -6.039 -12.049 19.793 1.00 92.62 194 ASN A O 1
ATOM 1585 N N . LYS A 1 195 ? -5.919 -12.863 17.706 1.00 94.38 195 LYS A N 1
ATOM 1586 C CA . LYS A 1 195 ? -4.473 -13.115 17.732 1.00 94.38 195 LYS A CA 1
ATOM 1587 C C . LYS A 1 195 ? -3.694 -11.801 17.755 1.00 94.38 195 LYS A C 1
ATOM 1589 O O . LYS A 1 195 ? -2.811 -11.640 18.598 1.00 94.38 195 LYS A O 1
ATOM 1594 N N . ILE A 1 196 ? -4.017 -10.840 16.880 1.00 95.00 196 ILE A N 1
ATOM 1595 C CA . ILE A 1 196 ? -3.377 -9.511 16.845 1.00 95.00 196 ILE A CA 1
ATOM 1596 C C . ILE A 1 196 ? -3.469 -8.834 18.213 1.00 95.00 196 ILE A C 1
ATOM 1598 O O . ILE A 1 196 ? -2.474 -8.274 18.673 1.00 95.00 196 ILE A O 1
ATOM 1602 N N . MET A 1 197 ? -4.606 -8.945 18.903 1.00 95.56 197 MET A N 1
ATOM 1603 C CA . MET A 1 197 ? -4.810 -8.336 20.219 1.00 95.56 197 MET A CA 1
ATOM 1604 C C . MET A 1 197 ? -3.842 -8.849 21.300 1.00 95.56 197 MET A C 1
ATOM 1606 O O . MET A 1 197 ? -3.559 -8.131 22.263 1.00 95.56 197 MET A O 1
ATOM 1610 N N . LYS A 1 198 ? -3.254 -10.036 21.100 1.00 94.69 198 LYS A N 1
ATOM 1611 C CA . LYS A 1 198 ? -2.227 -10.646 21.966 1.00 94.69 198 LYS A CA 1
ATOM 1612 C C . LYS A 1 198 ? -0.790 -10.298 21.554 1.00 94.69 198 LYS A C 1
ATOM 1614 O O . LYS A 1 198 ? 0.159 -10.667 22.247 1.00 94.69 198 LYS A O 1
ATOM 1619 N N . ALA A 1 199 ? -0.593 -9.618 20.423 1.00 96.50 199 ALA A N 1
ATOM 1620 C CA . ALA A 1 199 ? 0.730 -9.215 19.965 1.00 96.50 199 ALA A CA 1
ATOM 1621 C C . ALA A 1 199 ? 1.354 -8.158 20.892 1.00 96.50 199 ALA A C 1
ATOM 1623 O O . ALA A 1 199 ? 0.682 -7.481 21.669 1.00 96.50 199 ALA A O 1
ATOM 1624 N N . LYS A 1 200 ? 2.674 -7.972 20.775 1.00 96.69 200 LYS A N 1
ATOM 1625 C CA . LYS A 1 200 ? 3.386 -6.907 21.498 1.00 96.69 200 LYS A CA 1
ATOM 1626 C C . LYS A 1 200 ? 2.773 -5.556 21.147 1.00 96.69 200 LYS A C 1
ATOM 1628 O O . LYS A 1 200 ? 2.587 -5.286 19.967 1.00 96.69 200 LYS A O 1
ATOM 1633 N N . ILE A 1 201 ? 2.575 -4.689 22.139 1.00 98.06 201 ILE A N 1
ATOM 1634 C CA . ILE A 1 201 ? 1.842 -3.418 22.010 1.00 98.06 201 ILE A CA 1
ATOM 1635 C C . ILE A 1 201 ? 2.146 -2.615 20.730 1.00 98.06 201 ILE A C 1
ATOM 1637 O O . ILE A 1 201 ? 1.232 -2.189 20.028 1.00 98.06 201 ILE A O 1
ATOM 1641 N N . ARG A 1 202 ? 3.429 -2.461 20.369 1.00 97.75 202 ARG A N 1
ATOM 1642 C CA . ARG A 1 202 ? 3.835 -1.768 19.135 1.00 97.75 202 ARG A CA 1
ATOM 1643 C C . ARG A 1 202 ? 3.364 -2.495 17.874 1.00 97.75 202 ARG A C 1
ATOM 1645 O O . ARG A 1 202 ? 2.787 -1.863 16.998 1.00 97.75 202 ARG A O 1
ATOM 1652 N N . ASP A 1 203 ? 3.665 -3.788 17.773 1.00 97.56 203 ASP A N 1
ATOM 1653 C CA . ASP A 1 203 ? 3.300 -4.619 16.622 1.00 97.56 203 ASP A CA 1
ATOM 1654 C C . ASP A 1 203 ? 1.771 -4.704 16.503 1.00 97.56 203 ASP A C 1
ATOM 1656 O O . ASP A 1 203 ? 1.229 -4.507 15.421 1.00 97.56 203 ASP A O 1
ATOM 1660 N N . ARG A 1 204 ? 1.075 -4.878 17.634 1.00 97.94 204 ARG A N 1
ATOM 1661 C CA . ARG A 1 204 ? -0.386 -4.874 17.731 1.00 97.94 204 ARG A CA 1
ATOM 1662 C C . ARG A 1 204 ? -0.985 -3.623 17.097 1.00 97.94 204 ARG A C 1
ATOM 1664 O O . ARG A 1 204 ? -1.746 -3.745 16.144 1.00 97.94 204 ARG A O 1
ATOM 1671 N N . LEU A 1 205 ? -0.591 -2.430 17.552 1.00 98.38 205 LEU A N 1
ATOM 1672 C CA . LEU A 1 205 ? -1.110 -1.179 16.990 1.00 98.38 205 LEU A CA 1
ATOM 1673 C C . LEU A 1 205 ? -0.791 -1.052 15.489 1.00 98.38 205 LEU A C 1
ATOM 1675 O O . LEU A 1 205 ? -1.653 -0.660 14.705 1.00 98.38 205 LEU A O 1
ATOM 1679 N N . GLN A 1 206 ? 0.420 -1.432 15.062 1.00 98.06 206 GLN A N 1
ATOM 1680 C CA . GLN A 1 206 ? 0.805 -1.425 13.643 1.00 98.06 206 GLN A CA 1
ATOM 1681 C C . GLN A 1 206 ? -0.086 -2.335 12.788 1.00 98.06 206 GLN A C 1
ATOM 1683 O O . GLN A 1 206 ? -0.423 -1.973 11.661 1.00 98.06 206 GLN A O 1
ATOM 1688 N N . TYR A 1 207 ? -0.468 -3.502 13.305 1.00 96.62 207 TYR A N 1
ATOM 1689 C CA . TYR A 1 207 ? -1.350 -4.438 12.611 1.00 96.62 207 TYR A CA 1
ATOM 1690 C C . TYR A 1 207 ? -2.792 -3.929 12.578 1.00 96.62 207 TYR A C 1
ATOM 1692 O O . TYR A 1 207 ? -3.435 -4.033 11.535 1.00 96.62 207 TYR A O 1
ATOM 1700 N N . LEU A 1 208 ? -3.272 -3.296 13.652 1.00 96.06 208 LEU A N 1
ATOM 1701 C CA . LEU A 1 208 ? -4.612 -2.701 13.691 1.00 96.06 208 LEU A CA 1
ATOM 1702 C C . LEU A 1 208 ? -4.775 -1.536 12.706 1.00 96.06 208 LEU A C 1
ATOM 1704 O O . LEU A 1 208 ? -5.819 -1.432 12.070 1.00 96.06 208 LEU A O 1
ATOM 1708 N N . TYR A 1 209 ? -3.736 -0.725 12.475 1.00 97.00 209 TYR A N 1
ATOM 1709 C CA . TYR A 1 209 ? -3.756 0.271 11.392 1.00 97.00 209 TYR A CA 1
ATOM 1710 C C . TYR A 1 209 ? -4.031 -0.361 10.015 1.00 97.00 209 TYR A C 1
ATOM 1712 O O . TYR A 1 209 ? -4.738 0.219 9.188 1.00 97.00 209 TYR A O 1
ATOM 1720 N N . ALA A 1 210 ? -3.471 -1.543 9.743 1.00 93.19 210 ALA A N 1
ATOM 1721 C CA . ALA A 1 210 ? -3.734 -2.256 8.496 1.00 93.19 210 ALA A CA 1
ATOM 1722 C C . ALA A 1 210 ? -5.108 -2.938 8.497 1.00 93.19 210 ALA A C 1
ATOM 1724 O O . ALA A 1 210 ? -5.792 -2.899 7.479 1.00 93.19 210 ALA A O 1
ATOM 1725 N N . LEU A 1 211 ? -5.519 -3.529 9.621 1.00 91.31 211 LEU A N 1
ATOM 1726 C CA . LEU A 1 211 ? -6.780 -4.262 9.744 1.00 91.31 211 LEU A CA 1
ATOM 1727 C C . LEU A 1 211 ? -8.003 -3.343 9.653 1.00 91.31 211 LEU A C 1
ATOM 1729 O O . LEU A 1 211 ? -8.936 -3.638 8.911 1.00 91.31 211 LEU A O 1
ATOM 1733 N N . PHE A 1 212 ? -7.988 -2.226 10.382 1.00 91.75 212 PHE A N 1
ATOM 1734 C CA . PHE A 1 212 ? -9.128 -1.314 10.484 1.00 91.75 212 PHE A CA 1
ATOM 1735 C C . PHE A 1 212 ? -9.093 -0.164 9.483 1.00 91.75 212 PHE A C 1
ATOM 1737 O O . PHE A 1 212 ? -10.148 0.328 9.099 1.00 91.75 212 PHE A O 1
ATOM 1744 N N . GLY A 1 213 ? -7.903 0.260 9.047 1.00 90.06 213 GLY A N 1
ATOM 1745 C CA . GLY A 1 213 ? -7.763 1.385 8.121 1.00 90.06 213 GLY A CA 1
ATOM 1746 C C . GLY A 1 213 ? -7.129 1.044 6.780 1.00 90.06 213 GLY A C 1
ATOM 1747 O O . GLY A 1 213 ? -6.991 1.915 5.919 1.00 90.06 213 GLY A O 1
ATOM 1748 N N . GLY A 1 214 ? -6.673 -0.193 6.588 1.00 90.44 214 GLY A N 1
ATOM 1749 C CA . GLY A 1 214 ? -5.998 -0.589 5.360 1.00 90.44 214 GLY A CA 1
ATOM 1750 C C . GLY A 1 214 ? -4.721 0.202 5.079 1.00 90.44 214 GLY A C 1
ATOM 1751 O O . GLY A 1 214 ? -4.366 0.348 3.914 1.00 90.44 214 GLY A O 1
ATOM 1752 N N . LEU A 1 215 ? -4.025 0.770 6.068 1.00 94.00 215 LEU A N 1
ATOM 1753 C CA . LEU A 1 215 ? -2.817 1.560 5.791 1.00 94.00 215 LEU A CA 1
ATOM 1754 C C . LEU A 1 215 ? -1.679 0.693 5.228 1.00 94.00 215 LEU A C 1
ATOM 1756 O O . LEU A 1 215 ? -1.486 -0.466 5.597 1.00 94.00 215 LEU A O 1
ATOM 1760 N N . ARG A 1 216 ? -0.869 1.277 4.339 1.00 92.75 216 ARG A N 1
ATOM 1761 C CA . ARG A 1 216 ? 0.393 0.665 3.887 1.00 92.75 216 ARG A CA 1
ATOM 1762 C C . ARG A 1 216 ? 1.456 0.787 4.979 1.00 92.75 216 ARG A C 1
ATOM 1764 O O . ARG A 1 216 ? 1.455 1.749 5.732 1.00 92.75 216 ARG A O 1
ATOM 1771 N N . ALA A 1 217 ? 2.436 -0.119 5.013 1.00 95.38 217 ALA A N 1
ATOM 1772 C CA . ALA A 1 217 ? 3.499 -0.088 6.029 1.00 95.38 217 ALA A CA 1
ATOM 1773 C C . ALA A 1 217 ? 4.264 1.253 6.072 1.00 95.38 217 ALA A C 1
ATOM 1775 O O . ALA A 1 217 ? 4.647 1.716 7.142 1.00 95.38 217 ALA A O 1
ATOM 1776 N N . GLU A 1 218 ? 4.474 1.884 4.912 1.00 94.56 218 GLU A N 1
ATOM 1777 C CA . GLU A 1 218 ? 5.120 3.200 4.801 1.00 94.56 218 GLU A CA 1
ATOM 1778 C C . GLU A 1 218 ? 4.257 4.321 5.398 1.00 94.56 218 GLU A C 1
ATOM 1780 O O . GLU A 1 218 ? 4.797 5.231 6.019 1.00 94.56 218 GLU A O 1
ATOM 1785 N N . GLU A 1 219 ? 2.930 4.218 5.262 1.00 95.88 219 GLU A N 1
ATOM 1786 C CA . GLU A 1 219 ? 1.944 5.145 5.836 1.00 95.88 219 GLU A CA 1
ATOM 1787 C C . GLU A 1 219 ? 1.842 4.956 7.354 1.00 95.88 219 GLU A C 1
ATOM 1789 O O . GLU A 1 219 ? 1.847 5.936 8.088 1.00 95.88 219 GLU A O 1
ATOM 1794 N N . VAL A 1 220 ? 1.830 3.704 7.835 1.00 97.25 220 VAL A N 1
ATOM 1795 C CA . VAL A 1 220 ? 1.848 3.387 9.275 1.00 97.25 220 VAL A CA 1
ATOM 1796 C C . VAL A 1 220 ? 3.109 3.943 9.928 1.00 97.25 220 VAL A C 1
ATOM 1798 O O . VAL A 1 220 ? 3.028 4.630 10.939 1.00 97.25 220 VAL A O 1
ATOM 1801 N N . ALA A 1 221 ? 4.283 3.696 9.340 1.00 97.38 221 ALA A N 1
ATOM 1802 C CA . ALA A 1 221 ? 5.542 4.238 9.850 1.00 97.38 221 ALA A CA 1
ATOM 1803 C C . ALA A 1 221 ? 5.587 5.779 9.816 1.00 97.38 221 ALA A C 1
ATOM 1805 O O . ALA A 1 221 ? 6.304 6.380 10.615 1.00 97.38 221 ALA A O 1
ATOM 1806 N N . GLY A 1 222 ? 4.836 6.397 8.899 1.00 96.62 222 GLY A N 1
ATOM 1807 C CA . GLY A 1 222 ? 4.758 7.842 8.701 1.00 96.62 222 GLY A CA 1
ATOM 1808 C C . GLY A 1 222 ? 3.733 8.562 9.571 1.00 96.62 222 GLY A C 1
ATOM 1809 O O . GLY A 1 222 ? 3.581 9.763 9.385 1.00 96.62 222 GLY A O 1
ATOM 1810 N N . GLN A 1 223 ? 3.045 7.874 10.489 1.00 98.00 223 GLN A N 1
ATOM 1811 C CA . GLN A 1 223 ? 2.071 8.483 11.400 1.00 98.00 223 GLN A CA 1
ATOM 1812 C C . GLN A 1 223 ? 2.734 9.391 12.440 1.00 98.00 223 GLN A C 1
ATOM 1814 O O . GLN A 1 223 ? 3.759 9.028 13.026 1.00 98.00 223 GLN A O 1
ATOM 1819 N N . HIS A 1 224 ? 2.125 10.546 12.692 1.00 97.56 224 HIS A N 1
ATOM 1820 C CA . HIS A 1 224 ? 2.543 11.568 13.655 1.00 97.56 224 HIS A CA 1
ATOM 1821 C C . HIS A 1 224 ? 1.554 11.684 14.819 1.00 97.56 224 HIS A C 1
ATOM 1823 O O . HIS A 1 224 ? 0.345 11.554 14.643 1.00 97.56 224 HIS A O 1
ATOM 1829 N N . LEU A 1 225 ? 2.068 11.960 16.016 1.00 94.88 225 LEU A N 1
ATOM 1830 C CA . LEU A 1 225 ? 1.249 12.098 17.225 1.00 94.88 225 LEU A CA 1
ATOM 1831 C C . LEU A 1 225 ? 0.394 13.365 17.253 1.00 94.88 225 LEU A C 1
ATOM 1833 O O . LEU A 1 225 ? -0.725 13.346 17.750 1.00 94.88 225 LEU A O 1
ATOM 1837 N N . ASP A 1 226 ? 0.946 14.465 16.759 1.00 93.06 226 ASP A N 1
ATOM 1838 C CA . ASP A 1 226 ? 0.437 15.825 16.929 1.00 93.06 226 ASP A CA 1
ATOM 1839 C C . ASP A 1 226 ? -0.623 16.222 15.894 1.00 93.06 226 ASP A C 1
ATOM 1841 O O . ASP A 1 226 ? -1.405 17.139 16.138 1.00 93.06 226 ASP A O 1
ATOM 1845 N N . ARG A 1 227 ? -0.668 15.544 14.741 1.00 95.31 227 ARG A N 1
ATOM 1846 C CA . ARG A 1 227 ? -1.533 15.948 13.616 1.00 95.31 227 ARG A CA 1
ATOM 1847 C C . ARG A 1 227 ? -2.370 14.840 12.985 1.00 95.31 227 ARG A C 1
ATOM 1849 O O . ARG A 1 227 ? -3.416 15.140 12.396 1.00 95.31 227 ARG A O 1
ATOM 1856 N N . ASP A 1 228 ? -1.934 13.584 13.084 1.00 97.12 228 ASP A N 1
ATOM 1857 C CA . ASP A 1 228 ? -2.574 12.489 12.349 1.00 97.12 228 ASP A CA 1
ATOM 1858 C C . ASP A 1 228 ? -3.687 11.802 13.147 1.00 97.12 228 ASP A C 1
ATOM 1860 O O . ASP A 1 228 ? -4.468 11.059 12.565 1.00 97.12 228 ASP A O 1
ATOM 1864 N N . ILE A 1 229 ? -3.816 12.064 14.447 1.00 96.94 229 ILE A N 1
ATOM 1865 C CA . ILE A 1 229 ? -4.813 11.424 15.312 1.00 96.94 229 ILE A CA 1
ATOM 1866 C C . ILE A 1 229 ? -5.867 12.462 15.711 1.00 96.94 229 ILE A C 1
ATOM 1868 O O . ILE A 1 229 ? -5.555 13.484 16.314 1.00 96.94 229 ILE A O 1
ATOM 1872 N N . ASP A 1 230 ? -7.125 12.197 15.371 1.00 95.50 230 ASP A N 1
ATOM 1873 C CA . ASP A 1 230 ? -8.283 13.044 15.661 1.00 95.50 230 ASP A CA 1
ATOM 1874 C C . ASP A 1 230 ? -9.247 12.263 16.557 1.00 95.50 230 ASP A C 1
ATOM 1876 O O . ASP A 1 230 ? -10.088 11.505 16.073 1.00 95.50 230 ASP A O 1
ATOM 1880 N N . ARG A 1 231 ? -9.064 12.388 17.876 1.00 92.06 231 ARG A N 1
ATOM 1881 C CA . ARG A 1 231 ? -9.821 11.604 18.865 1.00 92.06 231 ARG A CA 1
ATOM 1882 C C . ARG A 1 231 ? -11.293 11.985 18.916 1.00 92.06 231 ARG A C 1
ATOM 1884 O O . ARG A 1 231 ? -12.132 11.103 18.996 1.00 92.06 231 ARG A O 1
ATOM 1891 N N . GLU A 1 232 ? -11.611 13.273 18.813 1.00 92.62 232 GLU A N 1
ATOM 1892 C CA . GLU A 1 232 ? -13.000 13.749 18.868 1.00 92.62 232 GLU A CA 1
ATOM 1893 C C . GLU A 1 232 ? -13.853 13.145 17.753 1.00 92.62 232 GLU A C 1
ATOM 1895 O O . GLU A 1 232 ? -15.019 12.818 17.955 1.00 92.62 232 GLU A O 1
ATOM 1900 N N . ARG A 1 233 ? -13.263 12.984 16.564 1.00 93.50 233 ARG A N 1
ATOM 1901 C CA . ARG A 1 233 ? -13.951 12.427 15.395 1.00 93.50 233 ARG A CA 1
ATOM 1902 C C . ARG A 1 233 ? -13.642 10.953 15.156 1.00 93.50 233 ARG A C 1
ATOM 1904 O O . ARG A 1 233 ? -14.137 10.398 14.179 1.00 93.50 233 ARG A O 1
ATOM 1911 N N . MET A 1 234 ? -12.817 10.338 16.004 1.00 95.81 234 MET A N 1
ATOM 1912 C CA . MET A 1 234 ? -12.344 8.959 15.863 1.00 95.81 234 MET A CA 1
ATOM 1913 C C . MET A 1 234 ? -11.690 8.689 14.495 1.00 95.81 234 MET A C 1
ATOM 1915 O O . MET A 1 234 ? -11.942 7.672 13.847 1.00 95.81 234 MET A O 1
ATOM 1919 N N . LEU A 1 235 ? -10.842 9.617 14.029 1.00 96.25 235 LEU A N 1
ATOM 1920 C CA . LEU A 1 235 ? -10.171 9.528 12.728 1.00 96.25 235 LEU A CA 1
ATOM 1921 C C . LEU A 1 235 ? -8.650 9.439 12.859 1.00 96.25 235 LEU A C 1
ATOM 1923 O O . LEU A 1 235 ? -8.022 10.079 13.699 1.00 96.25 235 LEU A O 1
ATOM 1927 N N . VAL A 1 236 ? -8.056 8.731 11.908 1.00 97.06 236 VAL A N 1
ATOM 1928 C CA . VAL A 1 236 ? -6.632 8.774 11.583 1.00 97.06 236 VAL A CA 1
ATOM 1929 C C . VAL A 1 236 ? -6.443 9.491 10.247 1.00 97.06 236 VAL A C 1
ATOM 1931 O O . VAL A 1 236 ? -7.197 9.262 9.302 1.00 97.06 236 VAL A O 1
ATOM 1934 N N . ARG A 1 237 ? -5.416 10.330 10.120 1.00 95.81 237 ARG A N 1
ATOM 1935 C CA . ARG A 1 237 ? -5.037 10.994 8.870 1.00 95.81 237 ARG A CA 1
ATOM 1936 C C . ARG A 1 237 ? -3.794 10.330 8.290 1.00 95.81 237 ARG A C 1
ATOM 1938 O O . ARG A 1 237 ? -2.812 10.080 8.979 1.00 95.81 237 ARG A O 1
ATOM 1945 N N . VAL A 1 238 ? -3.815 10.062 6.993 1.00 95.19 238 VAL A N 1
ATOM 1946 C CA . VAL A 1 238 ? -2.631 9.625 6.252 1.00 95.19 238 VAL A CA 1
ATOM 1947 C C . VAL A 1 238 ? -2.120 10.825 5.482 1.00 95.19 238 VAL A C 1
ATOM 1949 O O . VAL A 1 238 ? -2.745 11.225 4.508 1.00 95.19 238 VAL A O 1
ATOM 1952 N N . ILE A 1 239 ? -1.022 11.423 5.939 1.00 93.56 239 ILE A N 1
ATOM 1953 C CA . ILE A 1 239 ? -0.453 12.645 5.342 1.00 93.56 239 ILE A CA 1
ATOM 1954 C C . ILE A 1 239 ? 0.997 12.429 4.916 1.00 93.56 239 ILE A C 1
ATOM 1956 O O . ILE A 1 239 ? 1.449 13.038 3.948 1.00 93.56 239 ILE A O 1
ATOM 1960 N N . THR A 1 240 ? 1.713 11.547 5.610 1.00 93.25 240 THR A N 1
ATOM 1961 C CA . THR A 1 240 ? 3.137 11.280 5.408 1.00 93.25 240 THR A CA 1
ATOM 1962 C C . THR A 1 240 ? 3.429 9.797 5.262 1.00 93.25 240 THR A C 1
ATOM 1964 O O . THR A 1 240 ? 2.697 8.933 5.748 1.00 93.25 240 THR A O 1
ATOM 1967 N N . VAL A 1 241 ? 4.527 9.504 4.571 1.00 94.06 241 VAL A N 1
ATOM 1968 C CA . VAL A 1 241 ? 5.096 8.163 4.439 1.00 94.06 241 VAL A CA 1
ATOM 1969 C C . VAL A 1 241 ? 6.568 8.179 4.831 1.00 94.06 241 VAL A C 1
ATOM 1971 O O . VAL A 1 241 ? 7.253 9.183 4.648 1.00 94.06 241 VAL A O 1
ATOM 1974 N N . ILE A 1 242 ? 7.073 7.052 5.333 1.00 94.94 242 ILE A N 1
ATOM 1975 C CA . ILE A 1 242 ? 8.516 6.834 5.489 1.00 94.94 242 ILE A CA 1
ATOM 1976 C C . ILE A 1 242 ? 9.039 6.045 4.293 1.00 94.94 242 ILE A C 1
ATOM 1978 O O . ILE A 1 242 ? 8.611 4.916 4.054 1.00 94.94 242 ILE A O 1
ATOM 1982 N N . VAL A 1 243 ? 10.002 6.615 3.571 1.00 91.31 243 VAL A N 1
ATOM 1983 C CA . VAL A 1 243 ? 10.608 6.021 2.367 1.00 91.31 243 VAL A CA 1
ATOM 1984 C C . VAL A 1 243 ? 12.132 6.101 2.420 1.00 91.31 243 VAL A C 1
ATOM 1986 O O . VAL A 1 243 ? 12.708 6.688 3.337 1.00 91.31 243 VAL A O 1
ATOM 1989 N N . ARG A 1 244 ? 12.804 5.466 1.453 1.00 89.31 244 ARG A N 1
ATOM 1990 C CA . ARG A 1 244 ? 14.250 5.621 1.261 1.00 89.31 244 ARG A CA 1
ATOM 1991 C C . ARG A 1 244 ? 14.553 6.697 0.227 1.00 89.31 244 ARG A C 1
ATOM 1993 O O . ARG A 1 244 ? 13.973 6.671 -0.858 1.00 89.31 244 ARG A O 1
ATOM 2000 N N . ASP A 1 245 ? 15.497 7.573 0.551 1.00 85.00 245 ASP A N 1
ATOM 2001 C CA . ASP A 1 245 ? 16.103 8.487 -0.417 1.00 85.00 245 ASP A CA 1
ATOM 2002 C C . ASP A 1 245 ? 17.058 7.744 -1.379 1.00 85.00 245 ASP A C 1
ATOM 2004 O O . ASP A 1 245 ? 17.281 6.532 -1.275 1.00 85.00 245 ASP A O 1
ATOM 2008 N N . GLU A 1 246 ? 17.642 8.471 -2.336 1.00 75.31 246 GLU A N 1
ATOM 2009 C CA . GLU A 1 246 ? 18.587 7.909 -3.315 1.00 75.31 246 GLU A CA 1
ATOM 2010 C C . GLU A 1 246 ? 19.876 7.347 -2.675 1.00 75.31 246 GLU A C 1
ATOM 2012 O O . GLU A 1 246 ? 20.529 6.491 -3.283 1.00 75.31 246 GLU A O 1
ATOM 2017 N N . ASN A 1 247 ? 20.212 7.791 -1.458 1.00 80.69 247 ASN A N 1
ATOM 2018 C CA . ASN A 1 247 ? 21.391 7.392 -0.684 1.00 80.69 247 ASN A CA 1
ATOM 2019 C C . ASN A 1 247 ? 21.104 6.216 0.269 1.00 80.69 247 ASN A C 1
ATOM 2021 O O . ASN A 1 247 ? 22.017 5.678 0.894 1.00 80.69 247 ASN A O 1
ATOM 2025 N N . GLY A 1 248 ? 19.844 5.784 0.373 1.00 82.56 248 GLY A N 1
ATOM 2026 C CA . GLY A 1 248 ? 19.405 4.696 1.243 1.00 82.56 248 GLY A CA 1
ATOM 2027 C C . GLY A 1 248 ? 19.048 5.119 2.671 1.00 82.56 248 GLY A C 1
ATOM 2028 O O . GLY A 1 248 ? 18.765 4.241 3.497 1.00 82.56 248 GLY A O 1
ATOM 2029 N N . ASN A 1 249 ? 19.018 6.420 2.961 1.00 89.88 249 ASN A N 1
ATOM 2030 C CA . ASN A 1 249 ? 18.566 6.962 4.238 1.00 89.88 249 ASN A CA 1
ATOM 2031 C C . ASN A 1 249 ? 17.042 6.930 4.322 1.00 89.88 249 ASN A C 1
ATOM 2033 O O . ASN A 1 249 ? 16.345 7.098 3.324 1.00 89.88 249 ASN A O 1
ATOM 2037 N N . TRP A 1 250 ? 16.520 6.725 5.531 1.00 92.81 250 TRP A N 1
ATOM 2038 C CA . TRP A 1 250 ? 15.086 6.838 5.784 1.00 92.81 250 TRP A CA 1
ATOM 2039 C C . TRP A 1 250 ? 14.711 8.305 5.944 1.00 92.81 250 TRP A C 1
ATOM 2041 O O . TRP A 1 250 ? 15.305 8.992 6.774 1.00 92.81 250 TRP A O 1
ATOM 2051 N N . ILE A 1 251 ? 13.727 8.748 5.171 1.00 92.75 251 ILE A N 1
ATOM 2052 C CA . ILE A 1 251 ? 13.208 10.115 5.181 1.00 92.75 251 ILE A CA 1
ATOM 2053 C C . ILE A 1 251 ? 11.682 10.098 5.269 1.00 92.75 251 ILE A C 1
ATOM 2055 O O . ILE A 1 251 ? 11.044 9.099 4.919 1.00 92.75 251 ILE A O 1
ATOM 2059 N N . GLU A 1 252 ? 11.111 11.214 5.712 1.00 93.25 252 GLU A N 1
ATOM 2060 C CA . GLU A 1 252 ? 9.688 11.484 5.523 1.00 93.25 252 GLU A CA 1
ATOM 2061 C C . GLU A 1 252 ? 9.450 12.051 4.130 1.00 93.25 252 GLU A C 1
ATOM 2063 O O . GLU A 1 252 ? 10.220 12.885 3.652 1.00 93.25 252 GLU A O 1
ATOM 2068 N N . ASP A 1 253 ? 8.368 11.620 3.498 1.00 89.38 253 ASP A N 1
ATOM 2069 C CA . ASP A 1 253 ? 7.926 12.148 2.215 1.00 89.38 253 ASP A CA 1
ATOM 2070 C C . ASP A 1 253 ? 6.396 12.250 2.183 1.00 89.38 253 ASP A C 1
ATOM 2072 O O . ASP A 1 253 ? 5.683 11.698 3.033 1.00 89.38 253 ASP A O 1
ATOM 2076 N N . LYS A 1 254 ? 5.878 12.966 1.189 1.00 84.56 254 LYS A N 1
ATOM 2077 C CA . LYS A 1 254 ? 4.449 12.989 0.895 1.00 84.56 254 LYS A CA 1
ATOM 2078 C C . LYS A 1 254 ? 4.047 11.698 0.169 1.00 84.56 254 LYS A C 1
ATOM 2080 O O . LYS A 1 254 ? 4.826 11.141 -0.607 1.00 84.56 254 LYS A O 1
ATOM 2085 N N . PRO A 1 255 ? 2.813 11.214 0.374 1.00 77.44 255 PRO A N 1
ATOM 2086 C CA . PRO A 1 255 ? 2.262 10.126 -0.409 1.00 77.44 255 PRO A CA 1
ATOM 2087 C C . PRO A 1 255 ? 2.347 10.400 -1.917 1.00 77.44 255 PRO A C 1
ATOM 2089 O O . PRO A 1 255 ? 2.256 11.539 -2.368 1.00 77.44 255 PRO A O 1
ATOM 2092 N N . LYS A 1 256 ? 2.466 9.329 -2.712 1.00 67.94 256 LYS A N 1
ATOM 2093 C CA . LYS A 1 256 ? 2.698 9.396 -4.170 1.00 67.94 256 LYS A CA 1
ATOM 2094 C C . LYS A 1 256 ? 1.638 10.170 -4.967 1.00 67.94 256 LYS A C 1
ATOM 2096 O O . LYS A 1 256 ? 1.889 10.503 -6.121 1.00 67.94 256 LYS A O 1
ATOM 2101 N N . SER A 1 257 ? 0.453 10.388 -4.403 1.00 70.25 257 SER A N 1
ATOM 2102 C CA . SER A 1 257 ? -0.655 11.092 -5.048 1.00 70.25 257 SER A CA 1
ATOM 2103 C C . SER A 1 257 ? -1.459 11.875 -4.018 1.00 70.25 257 SER A C 1
ATOM 2105 O O . SER A 1 257 ? -1.528 11.458 -2.862 1.00 70.25 257 SER A O 1
ATOM 2107 N N . GLU A 1 258 ? -2.117 12.957 -4.439 1.00 74.12 258 GLU A N 1
ATOM 2108 C CA . GLU A 1 258 ? -3.030 13.722 -3.576 1.00 74.12 258 GLU A CA 1
ATOM 2109 C C . GLU A 1 258 ? -4.147 12.839 -3.014 1.00 74.12 258 GLU A C 1
ATOM 2111 O O . GLU A 1 258 ? -4.437 12.913 -1.827 1.00 74.12 258 GLU A O 1
ATOM 2116 N N . SER A 1 259 ? -4.674 11.906 -3.819 1.00 71.88 259 SER A N 1
ATOM 2117 C CA . SER A 1 259 ? -5.670 10.922 -3.373 1.00 71.88 259 SER A CA 1
ATOM 2118 C C . SER A 1 259 ? -5.187 10.031 -2.228 1.00 71.88 259 SER A C 1
ATOM 2120 O O . SER A 1 259 ? -5.993 9.440 -1.525 1.00 71.88 259 SER A O 1
ATOM 2122 N N . SER A 1 260 ? -3.876 9.895 -2.024 1.00 78.75 260 SER A N 1
ATOM 2123 C CA . SER A 1 260 ? -3.349 9.115 -0.904 1.00 78.75 260 SER A CA 1
ATOM 2124 C C . SER A 1 260 ? -3.410 9.874 0.428 1.00 78.75 260 SER A C 1
ATOM 2126 O O . SER A 1 260 ? -3.313 9.219 1.470 1.00 78.75 260 SER A O 1
ATOM 2128 N N . VAL A 1 261 ? -3.611 11.200 0.401 1.00 87.19 261 VAL A N 1
ATOM 2129 C CA . VAL A 1 261 ? -3.889 12.009 1.591 1.00 87.19 261 VAL A CA 1
ATOM 2130 C C . VAL A 1 261 ? -5.361 11.872 1.955 1.00 87.19 261 VAL A C 1
ATOM 2132 O O . VAL A 1 261 ? -6.234 12.303 1.209 1.00 87.19 261 VAL A O 1
ATOM 2135 N N . ARG A 1 262 ? -5.648 11.245 3.096 1.00 92.31 262 ARG A N 1
ATOM 2136 C CA . ARG A 1 262 ? -7.020 10.845 3.446 1.00 92.31 262 ARG A CA 1
ATOM 2137 C C . ARG A 1 262 ? -7.247 10.767 4.948 1.00 92.31 262 ARG A C 1
ATOM 2139 O O . ARG A 1 262 ? -6.296 10.660 5.721 1.00 92.31 262 ARG A O 1
ATOM 2146 N N . LYS A 1 263 ? -8.518 10.807 5.348 1.00 93.56 263 LYS A N 1
ATOM 2147 C CA . LYS A 1 263 ? -8.971 10.581 6.725 1.00 93.56 263 LYS A CA 1
ATOM 2148 C C . LYS A 1 263 ? -9.683 9.237 6.782 1.00 93.56 263 LYS A C 1
ATOM 2150 O O . LYS A 1 263 ? -10.479 8.936 5.900 1.00 93.56 263 LYS A O 1
ATOM 2155 N N . ILE A 1 264 ? -9.377 8.445 7.796 1.00 94.38 264 ILE A N 1
ATOM 2156 C CA . ILE A 1 264 ? -9.837 7.069 7.927 1.00 94.38 264 ILE A CA 1
ATOM 2157 C C . ILE A 1 264 ? -10.492 6.934 9.299 1.00 94.38 264 ILE A C 1
ATOM 2159 O O . ILE A 1 264 ? -9.805 7.160 10.298 1.00 94.38 264 ILE A O 1
ATOM 2163 N N . PRO A 1 265 ? -11.793 6.609 9.368 1.00 93.56 265 PRO A N 1
ATOM 2164 C CA . PRO A 1 265 ? -12.440 6.326 10.639 1.00 93.56 265 PRO A CA 1
ATOM 2165 C C . PRO A 1 265 ? -11.875 5.041 11.241 1.00 93.56 265 PRO A C 1
ATOM 2167 O O . PRO A 1 265 ? -11.665 4.057 10.531 1.00 93.56 265 PRO A O 1
ATOM 2170 N N . MET A 1 266 ? -11.626 5.065 12.547 1.00 94.50 266 MET A N 1
ATOM 2171 C CA . MET A 1 266 ? -11.105 3.932 13.309 1.00 94.50 266 MET A CA 1
ATOM 2172 C C . MET A 1 266 ? -12.080 3.576 14.444 1.00 94.50 266 MET A C 1
ATOM 2174 O O . MET A 1 266 ? -12.700 4.478 15.009 1.00 94.50 266 MET A O 1
ATOM 2178 N N . PRO A 1 267 ? -12.242 2.285 14.784 1.00 93.25 267 PRO A N 1
ATOM 2179 C CA . PRO A 1 267 ? -13.110 1.862 15.884 1.00 93.25 267 PRO A CA 1
ATOM 2180 C C . PRO A 1 267 ? -12.532 2.258 17.250 1.00 93.25 267 PRO A C 1
ATOM 2182 O O . PRO A 1 267 ? -11.331 2.478 17.375 1.00 93.25 267 PRO A O 1
ATOM 2185 N N . GLU A 1 268 ? -13.366 2.285 18.290 1.00 94.75 268 GLU A N 1
ATOM 2186 C CA . GLU A 1 268 ? -12.954 2.609 19.669 1.00 94.75 268 GLU A CA 1
ATOM 2187 C C . GLU A 1 268 ? -11.812 1.723 20.181 1.00 94.75 268 GLU A C 1
ATOM 2189 O O . GLU A 1 268 ? -10.800 2.239 20.647 1.00 94.75 268 GLU A O 1
ATOM 2194 N N . GLU A 1 269 ? -11.886 0.417 19.914 1.00 94.25 269 GLU A N 1
ATOM 2195 C CA . GLU A 1 269 ? -10.844 -0.560 20.268 1.00 94.25 269 GLU A CA 1
ATOM 2196 C C . GLU A 1 269 ? -9.449 -0.188 19.718 1.00 94.25 269 GLU A C 1
ATOM 2198 O O . GLU A 1 269 ? -8.420 -0.488 20.326 1.00 94.25 269 GLU A O 1
ATOM 2203 N N . PHE A 1 270 ? -9.376 0.499 18.570 1.00 96.94 270 PHE A N 1
ATOM 2204 C CA . PHE A 1 270 ? -8.102 1.001 18.052 1.00 96.94 270 PHE A CA 1
ATOM 2205 C C . PHE A 1 270 ? -7.510 2.085 18.962 1.00 96.94 270 PHE A C 1
ATOM 2207 O O . PHE A 1 270 ? -6.297 2.102 19.190 1.00 96.94 270 PHE A O 1
ATOM 2214 N N . PHE A 1 271 ? -8.350 2.990 19.466 1.00 97.50 271 PHE A N 1
ATOM 2215 C CA . PHE A 1 271 ? -7.928 4.086 20.332 1.00 97.50 271 PHE A CA 1
ATOM 2216 C C . PHE A 1 271 ? -7.532 3.592 21.724 1.00 97.50 271 PHE A C 1
ATOM 2218 O O . PHE A 1 271 ? -6.534 4.082 22.250 1.00 97.50 271 PHE A O 1
ATOM 2225 N N . ASP A 1 272 ? -8.193 2.557 22.244 1.00 96.88 272 ASP A N 1
ATOM 2226 C CA . ASP A 1 272 ? -7.789 1.895 23.492 1.00 96.88 272 ASP A CA 1
ATOM 2227 C C . ASP A 1 272 ? -6.359 1.340 23.390 1.00 96.88 272 ASP A C 1
ATOM 2229 O O . ASP A 1 272 ? -5.496 1.578 24.242 1.00 96.88 272 ASP A O 1
ATOM 2233 N N . VAL A 1 273 ? -6.060 0.642 22.289 1.00 98.12 273 VAL A N 1
ATOM 2234 C CA . VAL A 1 273 ? -4.714 0.109 22.032 1.00 98.12 273 VAL A CA 1
ATOM 2235 C C . VAL A 1 273 ? -3.704 1.227 21.774 1.00 98.12 273 VAL A C 1
ATOM 2237 O O . VAL A 1 273 ? -2.535 1.102 22.156 1.00 98.12 273 VAL A O 1
ATOM 2240 N N . LEU A 1 274 ? -4.123 2.315 21.126 1.00 98.25 274 LEU A N 1
ATOM 2241 C CA . LEU A 1 274 ? -3.291 3.499 20.954 1.00 98.25 274 LEU A CA 1
ATOM 2242 C C . LEU A 1 274 ? -2.902 4.082 22.316 1.00 98.25 274 LEU A C 1
ATOM 2244 O O . LEU A 1 274 ? -1.721 4.346 22.514 1.00 98.25 274 LEU A O 1
ATOM 2248 N N . ASP A 1 275 ? -3.833 4.229 23.258 1.00 97.62 275 ASP A N 1
ATOM 2249 C CA . ASP A 1 275 ? -3.550 4.768 24.593 1.00 97.62 275 ASP A CA 1
ATOM 2250 C C . ASP A 1 275 ? -2.538 3.913 25.365 1.00 97.62 275 ASP A C 1
ATOM 2252 O O . ASP A 1 275 ? -1.550 4.440 25.885 1.00 97.62 275 ASP A O 1
ATOM 2256 N N . GLU A 1 276 ? -2.680 2.586 25.333 1.00 98.12 276 GLU A N 1
ATOM 2257 C CA . GLU A 1 276 ? -1.675 1.685 25.913 1.00 98.12 276 GLU A CA 1
ATOM 2258 C C . GLU A 1 276 ? -0.298 1.855 25.238 1.00 98.12 276 GLU A C 1
ATOM 2260 O O . GLU A 1 276 ? 0.751 1.876 25.896 1.00 98.12 276 GLU A O 1
ATOM 2265 N N . TYR A 1 277 ? -0.275 2.034 23.913 1.00 98.56 277 TYR A N 1
ATOM 2266 C CA . TYR A 1 277 ? 0.965 2.267 23.178 1.00 98.56 277 TYR A CA 1
ATOM 2267 C C . TYR A 1 277 ? 1.603 3.615 23.519 1.00 98.56 277 TYR A C 1
ATOM 2269 O O . TYR A 1 277 ? 2.833 3.694 23.577 1.00 98.56 277 TYR A O 1
ATOM 2277 N N . LEU A 1 278 ? 0.816 4.665 23.763 1.00 98.25 278 LEU A N 1
ATOM 2278 C CA . LEU A 1 278 ? 1.333 5.979 24.147 1.00 98.25 278 LEU A CA 1
ATOM 2279 C C . LEU A 1 278 ? 2.065 5.915 25.488 1.00 98.25 278 LEU A C 1
ATOM 2281 O O . LEU A 1 278 ? 3.173 6.445 25.584 1.00 98.25 278 LEU A O 1
ATOM 2285 N N . VAL A 1 279 ? 1.535 5.172 26.465 1.00 98.25 279 VAL A N 1
ATOM 2286 C CA . VAL A 1 279 ? 2.219 4.915 27.747 1.00 98.25 279 VAL A CA 1
ATOM 2287 C C . VAL A 1 279 ? 3.544 4.178 27.521 1.00 98.25 279 VAL A C 1
ATOM 2289 O O . VAL A 1 279 ? 4.596 4.573 28.036 1.00 98.25 279 VAL A O 1
ATOM 2292 N N . TYR A 1 280 ? 3.534 3.123 26.699 1.00 98.00 280 TYR A N 1
ATOM 2293 C CA . TYR A 1 280 ? 4.757 2.403 26.330 1.00 98.00 280 TYR A CA 1
ATOM 2294 C C . TYR A 1 280 ? 5.784 3.322 25.643 1.00 98.00 280 TYR A C 1
ATOM 2296 O O . TYR A 1 280 ? 6.978 3.283 25.963 1.00 98.00 280 TYR A O 1
ATOM 2304 N N . ARG A 1 281 ? 5.334 4.158 24.702 1.00 97.44 281 ARG A N 1
ATOM 2305 C CA . ARG A 1 281 ? 6.180 5.085 23.946 1.00 97.44 281 ARG A CA 1
ATOM 2306 C C . ARG A 1 281 ? 6.789 6.139 24.865 1.00 97.44 281 ARG A C 1
ATOM 2308 O O . ARG A 1 281 ? 7.984 6.391 24.749 1.00 97.44 281 ARG A O 1
ATOM 2315 N N . GLU A 1 282 ? 6.021 6.713 25.785 1.00 97.44 282 GLU A N 1
ATOM 2316 C CA . GLU A 1 282 ? 6.514 7.706 26.744 1.00 97.44 282 GLU A CA 1
ATOM 2317 C C . GLU A 1 282 ? 7.642 7.131 27.616 1.00 97.44 282 GLU A C 1
ATOM 2319 O O . GLU A 1 282 ? 8.708 7.738 27.753 1.00 97.44 282 GLU A O 1
ATOM 2324 N N . ASN A 1 283 ? 7.465 5.912 28.132 1.00 97.88 283 ASN A N 1
ATOM 2325 C CA . ASN A 1 283 ? 8.503 5.212 28.892 1.00 97.88 283 ASN A CA 1
ATOM 2326 C C . ASN A 1 283 ? 9.750 4.927 28.042 1.00 97.88 283 ASN A C 1
ATOM 2328 O O . ASN A 1 283 ? 10.880 5.083 28.512 1.00 97.88 283 ASN A O 1
ATOM 2332 N N . PHE A 1 284 ? 9.565 4.569 26.770 1.00 97.44 284 PHE A N 1
ATOM 2333 C CA . PHE A 1 284 ? 10.674 4.383 25.839 1.00 97.44 284 PHE A CA 1
ATOM 2334 C C . PHE A 1 284 ? 11.436 5.692 25.570 1.00 97.44 284 PHE A C 1
ATOM 2336 O O . PHE A 1 284 ? 12.666 5.688 25.558 1.00 97.44 284 PHE A O 1
ATOM 2343 N N . ILE A 1 285 ? 10.738 6.823 25.431 1.00 97.62 285 ILE A N 1
ATOM 2344 C CA . ILE A 1 285 ? 11.353 8.152 25.304 1.00 97.62 285 ILE A CA 1
ATOM 2345 C C . ILE A 1 285 ? 12.149 8.516 26.563 1.00 97.62 285 ILE A C 1
ATOM 2347 O O . ILE A 1 285 ? 13.292 8.962 26.445 1.00 97.62 285 ILE A O 1
ATOM 2351 N N . LYS A 1 286 ? 11.592 8.299 27.765 1.00 97.62 286 LYS A N 1
ATOM 2352 C CA . LYS A 1 286 ? 12.300 8.523 29.042 1.00 97.62 286 LYS A CA 1
ATOM 2353 C C . LYS A 1 286 ? 13.596 7.711 29.097 1.00 97.62 286 LYS A C 1
ATOM 2355 O O . LYS A 1 286 ? 14.657 8.264 29.379 1.00 97.62 286 LYS A O 1
ATOM 2360 N N . TYR A 1 287 ? 13.532 6.430 28.732 1.00 97.44 287 TYR A N 1
ATOM 2361 C CA . TYR A 1 287 ? 14.708 5.565 28.627 1.00 97.44 287 TYR A CA 1
ATOM 2362 C C . TYR A 1 287 ? 15.758 6.105 27.638 1.00 97.44 287 TYR A C 1
ATOM 2364 O O . TYR A 1 287 ? 16.949 6.135 27.954 1.00 97.44 287 TYR A O 1
ATOM 2372 N N . LEU A 1 288 ? 15.340 6.566 26.454 1.00 97.56 288 LEU A N 1
ATOM 2373 C CA . LEU A 1 288 ? 16.255 7.130 25.456 1.00 97.56 288 LEU A CA 1
ATOM 2374 C C . LEU A 1 288 ? 16.941 8.410 25.947 1.00 97.56 288 LEU A C 1
ATOM 2376 O O . LEU A 1 288 ? 18.141 8.556 25.726 1.00 97.56 288 LEU A O 1
ATOM 2380 N N . LYS A 1 289 ? 16.215 9.292 26.646 1.00 97.06 289 LYS A N 1
ATOM 2381 C CA . LYS A 1 289 ? 16.765 10.524 27.241 1.00 97.06 289 LYS A CA 1
ATOM 2382 C C . LYS A 1 289 ? 17.781 10.228 28.349 1.00 97.06 289 LYS A C 1
ATOM 2384 O O . LYS A 1 289 ? 18.799 10.904 28.423 1.00 97.06 289 LYS A O 1
ATOM 2389 N N . ILE A 1 290 ? 17.558 9.188 29.158 1.00 96.88 290 ILE A N 1
ATOM 2390 C CA . ILE A 1 290 ? 18.539 8.728 30.160 1.00 96.88 290 ILE A CA 1
ATOM 2391 C C . ILE A 1 290 ? 19.805 8.202 29.472 1.00 96.88 290 ILE A C 1
ATOM 2393 O O . ILE A 1 290 ? 20.919 8.536 29.866 1.00 96.88 290 ILE A O 1
ATOM 2397 N N . LYS A 1 291 ? 19.645 7.382 28.427 1.00 96.19 291 LYS A N 1
ATOM 2398 C CA . LYS A 1 291 ? 20.769 6.773 27.702 1.00 96.19 291 LYS A CA 1
ATOM 2399 C C . LYS A 1 291 ? 21.564 7.785 26.871 1.00 96.19 291 LYS A C 1
ATOM 2401 O O . LYS A 1 291 ? 22.763 7.612 26.671 1.00 96.19 291 LYS A O 1
ATOM 2406 N N . ASN A 1 292 ? 20.890 8.800 26.343 1.00 95.31 292 ASN A N 1
ATOM 2407 C CA . ASN A 1 292 ? 21.474 9.876 25.559 1.00 95.31 292 ASN A CA 1
ATOM 2408 C C . ASN A 1 292 ? 20.783 11.203 25.923 1.00 95.31 292 ASN A C 1
ATOM 2410 O O . ASN A 1 292 ? 19.740 11.512 25.343 1.00 95.31 292 ASN A O 1
ATOM 2414 N N . PRO A 1 293 ? 21.374 12.014 26.820 1.00 93.94 293 PRO A N 1
ATOM 2415 C CA . PRO A 1 293 ? 20.804 13.301 27.230 1.00 93.94 293 PRO A CA 1
ATOM 2416 C C . PRO A 1 293 ? 20.576 14.293 26.079 1.00 93.94 293 PRO A C 1
ATOM 2418 O O . PRO A 1 293 ? 19.717 15.163 26.177 1.00 93.94 293 PRO A O 1
ATOM 2421 N N . ASN A 1 294 ? 21.299 14.137 24.963 1.00 95.44 294 ASN A N 1
ATOM 2422 C CA . ASN A 1 294 ? 21.149 14.964 23.761 1.00 95.44 294 ASN A CA 1
ATOM 2423 C C . ASN A 1 294 ? 20.091 14.429 22.780 1.00 95.44 294 ASN A C 1
ATOM 2425 O O . ASN A 1 294 ? 19.945 14.962 21.677 1.00 95.44 294 ASN A O 1
ATOM 2429 N N . TYR A 1 295 ? 19.383 13.350 23.127 1.00 96.19 295 TYR A N 1
ATOM 2430 C CA . TYR A 1 295 ? 18.335 12.789 22.284 1.00 96.19 295 TYR A CA 1
ATOM 2431 C C . TYR A 1 295 ? 17.207 13.804 22.070 1.00 96.19 295 TYR A C 1
ATOM 2433 O O . TYR A 1 295 ? 16.588 14.289 23.018 1.00 96.19 295 TYR A O 1
ATOM 2441 N N . LYS A 1 296 ? 16.914 14.078 20.796 1.00 95.00 296 LYS A N 1
ATOM 2442 C CA . LYS A 1 296 ? 15.772 14.885 20.377 1.00 95.00 296 LYS A CA 1
ATOM 2443 C C . LYS A 1 296 ? 14.675 13.969 19.868 1.00 95.00 296 LYS A C 1
ATOM 2445 O O . LYS A 1 296 ? 14.880 13.190 18.939 1.00 95.00 296 LYS A O 1
ATOM 2450 N N . GLU A 1 297 ? 13.524 14.076 20.507 1.00 94.81 297 GLU A N 1
ATOM 2451 C CA . GLU A 1 297 ? 12.327 13.361 20.108 1.00 94.81 297 GLU A CA 1
ATOM 2452 C C . GLU A 1 297 ? 11.810 13.878 18.762 1.00 94.81 297 GLU A C 1
ATOM 2454 O O . GLU A 1 297 ? 11.851 15.076 18.485 1.00 94.81 297 GLU A O 1
ATOM 2459 N N . ILE A 1 298 ? 11.330 12.952 17.935 1.00 95.38 298 ILE A N 1
ATOM 2460 C CA . ILE A 1 298 ? 10.661 13.244 16.666 1.00 95.38 298 ILE A CA 1
ATOM 2461 C C . ILE A 1 298 ? 9.145 13.038 16.827 1.00 95.38 298 ILE A C 1
ATOM 2463 O O . ILE A 1 298 ? 8.736 12.204 17.643 1.00 95.38 298 ILE A O 1
ATOM 2467 N N . PRO A 1 299 ? 8.302 13.744 16.050 1.00 96.06 299 PRO A N 1
ATOM 2468 C CA . PRO A 1 299 ? 6.840 13.691 16.193 1.00 96.06 299 PRO A CA 1
ATOM 2469 C C . PRO A 1 299 ? 6.217 12.344 15.788 1.00 96.06 299 PRO A C 1
ATOM 2471 O O . PRO A 1 299 ? 5.052 12.080 16.093 1.00 96.06 299 PRO A O 1
ATOM 2474 N N . ASN A 1 300 ? 6.976 11.460 15.131 1.00 97.06 300 ASN A N 1
ATOM 2475 C CA . ASN A 1 300 ? 6.485 10.160 14.686 1.00 97.06 300 ASN A CA 1
ATOM 2476 C C . ASN A 1 300 ? 5.956 9.302 15.844 1.00 97.06 300 ASN A C 1
ATOM 2478 O O . ASN A 1 300 ? 6.595 9.134 16.892 1.00 97.06 300 ASN A O 1
ATOM 2482 N N . LEU A 1 301 ? 4.813 8.668 15.593 1.00 97.81 301 LEU A N 1
ATOM 2483 C CA . LEU A 1 301 ? 4.166 7.721 16.489 1.00 97.81 301 LEU A CA 1
ATOM 2484 C C . LEU A 1 301 ? 5.047 6.485 16.707 1.00 97.81 301 LEU A C 1
ATOM 2486 O O . LEU A 1 301 ? 5.277 6.067 17.843 1.00 97.81 301 LEU A O 1
ATOM 2490 N N . PHE A 1 302 ? 5.595 5.916 15.632 1.00 98.06 302 PHE A N 1
ATOM 2491 C CA . PHE A 1 302 ? 6.444 4.728 15.705 1.00 98.06 302 PHE A CA 1
ATOM 2492 C C . PHE A 1 302 ? 7.924 5.073 15.598 1.00 98.06 302 PHE A C 1
ATOM 2494 O O . PHE A 1 302 ? 8.373 5.691 14.635 1.00 98.06 302 PHE A O 1
ATOM 2501 N N . LEU A 1 303 ? 8.699 4.582 16.566 1.00 97.00 303 LEU A N 1
ATOM 2502 C CA . LEU A 1 303 ? 10.131 4.845 16.669 1.00 97.00 303 LEU A CA 1
ATOM 2503 C C . LEU A 1 303 ? 10.943 3.559 16.587 1.00 97.00 303 LEU A C 1
ATOM 2505 O O . LEU A 1 303 ? 10.568 2.513 17.131 1.00 97.00 303 LEU A O 1
ATOM 2509 N N . ASN A 1 304 ? 12.087 3.629 15.911 1.00 95.44 304 ASN A N 1
ATOM 2510 C CA . ASN A 1 304 ? 13.068 2.553 15.948 1.00 95.44 304 ASN A CA 1
ATOM 2511 C C . ASN A 1 304 ? 13.749 2.467 17.331 1.00 95.44 304 ASN A C 1
ATOM 2513 O O . ASN A 1 304 ? 13.527 3.290 18.214 1.00 95.44 304 ASN A O 1
ATOM 2517 N N . GLN A 1 305 ? 14.613 1.469 17.524 1.00 93.88 305 GLN A N 1
ATOM 2518 C CA . GLN A 1 305 ? 15.291 1.224 18.808 1.00 93.88 305 GLN A CA 1
ATOM 2519 C C . GLN A 1 305 ? 16.229 2.352 19.282 1.00 93.88 305 GLN A C 1
ATOM 2521 O O . GLN A 1 305 ? 16.679 2.322 20.421 1.00 93.88 305 GLN A O 1
ATOM 2526 N N . TYR A 1 306 ? 16.526 3.321 18.415 1.00 94.31 306 TYR A N 1
ATOM 2527 C CA . TYR A 1 306 ? 17.347 4.499 18.693 1.00 94.31 306 TYR A CA 1
ATOM 2528 C C . TYR A 1 306 ? 16.520 5.794 18.751 1.00 94.31 306 TYR A C 1
ATOM 2530 O O . TYR A 1 306 ? 17.097 6.872 18.823 1.00 94.31 306 TYR A O 1
ATOM 2538 N N . GLY A 1 307 ? 15.185 5.710 18.678 1.00 95.44 307 GLY A N 1
ATOM 2539 C CA . GLY A 1 307 ? 14.304 6.878 18.739 1.00 95.44 307 GLY A CA 1
ATOM 2540 C C . GLY A 1 307 ? 14.146 7.660 17.432 1.00 95.44 307 GLY A C 1
ATOM 2541 O O . GLY A 1 307 ? 13.589 8.751 17.464 1.00 95.44 307 GLY A O 1
ATOM 2542 N N . GLY A 1 308 ? 14.638 7.132 16.305 1.00 96.06 308 GLY A N 1
ATOM 2543 C CA . GLY A 1 308 ? 14.451 7.713 14.967 1.00 96.06 308 GLY A CA 1
ATOM 2544 C C . GLY A 1 308 ? 13.328 7.033 14.172 1.00 96.06 308 GLY A C 1
ATOM 2545 O O . GLY A 1 308 ? 12.615 6.181 14.707 1.00 96.06 308 GLY A O 1
ATOM 2546 N N . PHE A 1 309 ? 13.229 7.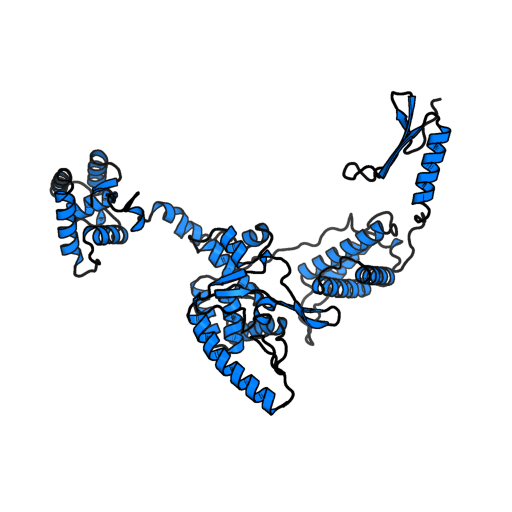322 12.868 1.00 97.19 309 PHE A N 1
ATOM 2547 C CA . PHE A 1 309 ? 12.190 6.762 11.989 1.00 97.19 309 PHE A CA 1
ATOM 2548 C C . PHE A 1 309 ? 12.091 5.232 12.061 1.00 97.19 309 PHE A C 1
ATOM 2550 O O . PHE A 1 309 ? 13.098 4.509 11.952 1.00 97.19 309 PHE A O 1
ATOM 2557 N N . TYR A 1 310 ? 10.864 4.727 12.232 1.00 96.75 310 TYR A N 1
ATOM 2558 C CA . TYR A 1 310 ? 10.588 3.300 12.111 1.00 96.75 310 TYR A CA 1
ATOM 2559 C C . TYR A 1 310 ? 10.730 2.852 10.658 1.00 96.75 310 TYR A C 1
ATOM 2561 O O . TYR A 1 310 ? 10.409 3.581 9.729 1.00 96.75 310 TYR A O 1
ATOM 2569 N N . ARG A 1 311 ? 11.224 1.630 10.448 1.00 95.19 311 ARG A N 1
ATOM 2570 C CA . ARG A 1 311 ? 11.509 1.115 9.103 1.00 95.19 311 ARG A CA 1
ATOM 2571 C C . ARG A 1 311 ? 10.299 0.323 8.597 1.00 95.19 311 ARG A C 1
ATOM 2573 O O . ARG A 1 311 ? 10.051 -0.744 9.162 1.00 95.19 311 ARG A O 1
ATOM 2580 N N . PRO A 1 312 ? 9.608 0.742 7.523 1.00 94.75 312 PRO A N 1
ATOM 2581 C CA . PRO A 1 312 ? 8.452 0.021 6.983 1.00 94.75 312 PRO A CA 1
ATOM 2582 C C . PRO A 1 312 ? 8.699 -1.474 6.707 1.00 94.75 312 PRO A C 1
ATOM 2584 O O . PRO A 1 312 ? 7.866 -2.286 7.107 1.00 94.75 312 PRO A O 1
ATOM 2587 N N . PRO A 1 313 ? 9.858 -1.907 6.151 1.00 93.81 313 PRO A N 1
ATOM 2588 C CA . PRO A 1 313 ? 10.131 -3.335 5.952 1.00 93.81 313 PRO A CA 1
ATOM 2589 C C . PRO A 1 313 ? 10.147 -4.155 7.248 1.00 93.81 313 PRO A C 1
ATOM 2591 O O . PRO A 1 313 ? 9.953 -5.368 7.208 1.00 93.81 313 PRO A O 1
ATOM 2594 N N . ARG A 1 314 ? 10.383 -3.511 8.401 1.00 95.50 314 ARG A N 1
ATOM 2595 C CA . ARG A 1 314 ? 10.337 -4.173 9.707 1.00 95.50 314 ARG A CA 1
ATOM 2596 C C . ARG A 1 314 ? 8.906 -4.540 10.089 1.00 95.50 314 ARG A C 1
ATOM 2598 O O . ARG A 1 314 ? 8.745 -5.611 10.647 1.00 95.50 314 ARG A O 1
ATOM 2605 N N . ILE A 1 315 ? 7.905 -3.730 9.732 1.00 96.50 315 ILE A N 1
ATOM 2606 C CA . ILE A 1 315 ? 6.484 -4.038 9.973 1.00 96.50 315 ILE A CA 1
ATOM 2607 C C . ILE A 1 315 ? 6.090 -5.309 9.212 1.00 96.50 315 ILE A C 1
ATOM 2609 O O . ILE A 1 315 ? 5.588 -6.262 9.800 1.00 96.50 315 ILE A O 1
ATOM 2613 N N . SER A 1 316 ? 6.399 -5.372 7.912 1.00 93.56 316 SER A N 1
ATOM 2614 C CA . SER A 1 316 ? 6.107 -6.558 7.094 1.00 93.56 316 SER A CA 1
ATOM 2615 C C . SER A 1 316 ? 6.821 -7.810 7.603 1.00 93.56 316 SER A C 1
ATOM 2617 O O . SER A 1 316 ? 6.271 -8.908 7.543 1.00 93.56 316 SER A O 1
ATOM 2619 N N . ARG A 1 317 ? 8.049 -7.651 8.109 1.00 93.81 317 ARG A N 1
ATOM 2620 C CA . ARG A 1 317 ? 8.820 -8.748 8.693 1.00 93.81 317 ARG A CA 1
ATOM 2621 C C . ARG A 1 317 ? 8.227 -9.224 10.019 1.00 93.81 317 ARG A C 1
ATOM 2623 O O . ARG A 1 317 ? 8.046 -10.429 10.164 1.00 93.81 317 ARG A O 1
ATOM 2630 N N . THR A 1 318 ? 7.933 -8.320 10.960 1.00 95.75 318 THR A N 1
ATOM 2631 C CA . THR A 1 318 ? 7.357 -8.717 12.255 1.00 95.75 318 THR A CA 1
ATOM 2632 C C . THR A 1 318 ? 5.992 -9.354 12.055 1.00 95.75 318 THR A C 1
ATOM 2634 O O . THR A 1 318 ? 5.711 -10.351 12.707 1.00 95.75 318 THR A O 1
ATOM 2637 N N . TRP A 1 319 ? 5.199 -8.870 11.092 1.00 94.88 319 TRP A N 1
ATOM 2638 C CA . TRP A 1 319 ? 3.948 -9.518 10.700 1.00 94.88 319 TRP A CA 1
ATOM 2639 C C . TRP A 1 319 ? 4.161 -10.967 10.252 1.00 94.88 319 TRP A C 1
ATOM 2641 O O . TRP A 1 319 ? 3.492 -11.863 10.750 1.00 94.88 319 TRP A O 1
ATOM 2651 N N . GLY A 1 320 ? 5.116 -11.223 9.349 1.00 91.94 320 GLY A N 1
ATOM 2652 C CA . GLY A 1 320 ? 5.412 -12.587 8.898 1.00 91.94 320 GLY A CA 1
ATOM 2653 C C . GLY A 1 320 ? 5.867 -13.507 10.038 1.00 91.94 320 GLY A C 1
ATOM 2654 O O . GLY A 1 320 ? 5.417 -14.645 10.131 1.00 91.94 320 GLY A O 1
ATOM 2655 N N . GLU A 1 321 ? 6.718 -13.005 10.937 1.00 93.19 321 GLU A N 1
ATOM 2656 C CA . GLU A 1 321 ? 7.174 -13.737 12.129 1.00 93.19 321 GLU A CA 1
ATOM 2657 C C . GLU A 1 321 ? 6.027 -14.004 13.121 1.00 93.19 321 GLU A C 1
ATOM 2659 O O . GLU A 1 321 ? 5.960 -15.071 13.730 1.00 93.19 321 GLU A O 1
ATOM 2664 N N . PHE A 1 322 ? 5.121 -13.041 13.296 1.00 94.50 322 PHE A N 1
ATOM 2665 C CA . PHE A 1 322 ? 3.921 -13.162 14.119 1.00 94.50 322 PHE A CA 1
ATOM 2666 C C . PHE A 1 322 ? 2.945 -14.195 13.545 1.00 94.50 322 PHE A C 1
ATOM 2668 O O . PHE A 1 322 ? 2.555 -15.115 14.252 1.00 94.50 322 PHE A O 1
ATOM 2675 N N . ARG A 1 323 ? 2.644 -14.109 12.248 1.00 91.25 323 ARG A N 1
ATOM 2676 C CA . ARG A 1 323 ? 1.737 -15.013 11.533 1.00 91.25 323 ARG A CA 1
ATOM 2677 C C . ARG A 1 323 ? 2.125 -16.484 11.687 1.00 91.25 323 ARG A C 1
ATOM 2679 O O . ARG A 1 323 ? 1.277 -17.312 11.993 1.00 91.25 323 ARG A O 1
ATOM 2686 N N . ILE A 1 324 ? 3.413 -16.789 11.502 1.00 90.75 324 ILE A N 1
ATOM 2687 C CA . ILE A 1 324 ? 3.952 -18.150 11.647 1.00 90.75 324 ILE A CA 1
ATOM 2688 C C . ILE A 1 324 ? 3.828 -18.631 13.096 1.00 90.75 324 ILE A C 1
ATOM 2690 O O . ILE A 1 324 ? 3.451 -19.770 13.341 1.00 90.75 324 ILE A O 1
ATOM 2694 N N . ARG A 1 325 ? 4.150 -17.764 14.059 1.00 92.69 325 ARG A N 1
ATOM 2695 C CA . ARG A 1 325 ? 4.129 -18.099 15.487 1.00 92.69 325 ARG A CA 1
ATOM 2696 C C . ARG A 1 325 ? 2.720 -18.353 16.021 1.00 92.69 325 ARG A C 1
ATOM 2698 O O . ARG A 1 325 ? 2.561 -19.238 16.850 1.00 92.69 325 ARG A O 1
ATOM 2705 N N . GLU A 1 326 ? 1.729 -17.605 15.550 1.00 91.44 326 GLU A N 1
ATOM 2706 C CA . GLU A 1 326 ? 0.332 -17.734 15.988 1.00 91.44 326 GLU A CA 1
ATOM 2707 C C . GLU A 1 326 ? -0.488 -18.724 15.136 1.00 91.44 326 GLU A C 1
ATOM 2709 O O . GLU A 1 326 ? -1.708 -18.798 15.291 1.00 91.44 326 GLU A O 1
ATOM 2714 N N . GLY A 1 327 ? 0.146 -19.460 14.211 1.00 88.00 327 GLY A N 1
ATOM 2715 C CA . GLY A 1 327 ? -0.536 -20.452 13.370 1.00 88.00 327 GLY A CA 1
ATOM 2716 C C . GLY A 1 327 ? -1.642 -19.844 12.505 1.00 88.00 327 GLY A C 1
ATOM 2717 O O . GLY A 1 327 ? -2.763 -20.341 12.475 1.00 88.00 327 GLY A O 1
ATOM 2718 N N . ILE A 1 328 ? -1.376 -18.697 11.876 1.00 86.25 328 ILE A N 1
ATOM 2719 C CA . ILE A 1 328 ? -2.279 -18.128 10.869 1.00 86.25 328 ILE A CA 1
ATOM 2720 C C . ILE A 1 328 ? -1.888 -18.751 9.520 1.00 86.25 328 ILE A C 1
ATOM 2722 O O . ILE A 1 328 ? -0.931 -18.308 8.878 1.00 86.25 328 ILE A O 1
ATOM 2726 N N . ASP A 1 329 ? -2.628 -19.785 9.112 1.00 73.38 329 ASP A N 1
ATOM 2727 C CA . ASP A 1 329 ? -2.339 -20.625 7.932 1.00 73.38 329 ASP A CA 1
ATOM 2728 C C . ASP A 1 329 ? -2.666 -19.962 6.583 1.00 73.38 329 ASP A C 1
ATOM 2730 O O . ASP A 1 329 ? -2.426 -20.515 5.509 1.00 73.38 329 ASP A O 1
ATOM 2734 N N . LEU A 1 330 ? -3.140 -18.720 6.620 1.00 73.25 330 LEU A N 1
ATOM 2735 C CA . LEU A 1 330 ? -3.300 -17.874 5.447 1.00 73.25 330 LEU A CA 1
ATOM 2736 C C . LEU A 1 330 ? -1.941 -17.261 5.080 1.00 73.25 330 LEU A C 1
ATOM 2738 O O . LEU A 1 330 ? -1.309 -16.602 5.908 1.00 73.25 330 LEU A O 1
ATOM 2742 N N . ASP A 1 331 ? -1.483 -17.397 3.829 1.00 72.00 331 ASP A N 1
ATOM 2743 C CA . ASP A 1 331 ? -0.265 -16.715 3.351 1.00 72.00 331 ASP A CA 1
ATOM 2744 C C . ASP A 1 331 ? -0.504 -15.214 3.097 1.00 72.00 331 ASP A C 1
ATOM 2746 O O . ASP A 1 331 ? -0.260 -14.668 2.021 1.00 72.00 331 ASP A O 1
ATOM 2750 N N . ILE A 1 332 ? -1.001 -14.520 4.120 1.00 81.06 332 ILE A N 1
ATOM 2751 C CA . ILE A 1 332 ? -1.269 -13.090 4.093 1.00 81.06 332 ILE A CA 1
ATOM 2752 C C . ILE A 1 332 ? -0.016 -12.324 4.498 1.00 81.06 332 ILE A C 1
ATOM 2754 O O . ILE A 1 332 ? 0.573 -12.516 5.567 1.00 81.06 332 ILE A O 1
ATOM 2758 N N . THR A 1 333 ? 0.422 -11.435 3.614 1.00 87.75 333 THR A N 1
ATOM 2759 C CA . THR A 1 333 ? 1.441 -10.432 3.936 1.00 87.75 333 THR A CA 1
ATOM 2760 C C . THR A 1 333 ? 0.798 -9.264 4.684 1.00 87.75 333 THR A C 1
ATOM 2762 O O . THR A 1 333 ? -0.422 -9.123 4.682 1.00 87.75 333 THR A O 1
ATOM 2765 N N . PHE A 1 334 ? 1.601 -8.364 5.257 1.00 90.12 334 PHE A N 1
ATOM 2766 C CA . PHE A 1 334 ? 1.065 -7.136 5.858 1.00 90.12 334 PHE A CA 1
ATOM 2767 C C . PHE A 1 334 ? 0.258 -6.310 4.841 1.00 90.12 334 PHE A C 1
ATOM 2769 O O . PHE A 1 334 ? -0.795 -5.769 5.156 1.00 90.12 334 PHE A O 1
ATOM 2776 N N . HIS A 1 335 ? 0.711 -6.264 3.581 1.00 85.25 335 HIS A N 1
ATOM 2777 C CA . HIS A 1 335 ? -0.066 -5.643 2.508 1.00 85.25 335 HIS A CA 1
ATOM 2778 C C . HIS A 1 335 ? -1.352 -6.425 2.200 1.00 85.25 335 HIS A C 1
ATOM 2780 O O . HIS A 1 335 ? -2.373 -5.820 1.893 1.00 85.25 335 HIS A O 1
ATOM 2786 N N . GLY A 1 336 ? -1.324 -7.751 2.346 1.00 81.44 336 GLY A N 1
ATOM 2787 C CA . GLY A 1 336 ? -2.502 -8.614 2.267 1.00 81.44 336 GLY A CA 1
ATOM 2788 C C . GLY A 1 336 ? -3.609 -8.221 3.251 1.00 81.44 336 GLY A C 1
ATOM 2789 O O . GLY A 1 336 ? -4.769 -8.245 2.866 1.00 81.44 336 GLY A O 1
ATOM 2790 N N . ILE A 1 337 ? -3.277 -7.746 4.459 1.00 84.19 337 ILE A N 1
ATOM 2791 C CA . ILE A 1 337 ? -4.276 -7.226 5.419 1.00 84.19 337 ILE A CA 1
ATOM 2792 C C . ILE A 1 337 ? -5.012 -6.004 4.847 1.00 84.19 337 ILE A C 1
ATOM 2794 O O . ILE A 1 337 ? -6.226 -5.881 4.969 1.00 84.19 337 ILE A O 1
ATOM 2798 N N . ARG A 1 338 ? -4.299 -5.108 4.155 1.00 85.12 338 ARG A N 1
ATOM 2799 C CA . ARG A 1 338 ? -4.938 -3.989 3.449 1.00 85.12 338 ARG A CA 1
ATOM 2800 C C . ARG A 1 338 ? -5.846 -4.484 2.325 1.00 85.12 338 ARG A C 1
ATOM 2802 O O . ARG A 1 338 ? -6.936 -3.942 2.153 1.00 85.12 338 ARG A O 1
ATOM 2809 N N . HIS A 1 339 ? -5.391 -5.466 1.542 1.00 79.12 339 HIS A N 1
ATOM 2810 C CA . HIS A 1 339 ? -6.234 -6.071 0.507 1.00 79.12 339 HIS A CA 1
ATOM 2811 C C . HIS A 1 339 ? -7.510 -6.635 1.107 1.00 79.12 339 HIS A C 1
ATOM 2813 O O . HIS A 1 339 ? -8.590 -6.391 0.576 1.00 79.12 339 HIS A O 1
ATOM 2819 N N . TYR A 1 340 ? -7.373 -7.301 2.245 1.00 79.12 340 TYR A N 1
ATOM 2820 C CA . TYR A 1 340 ? -8.483 -7.815 3.007 1.00 79.12 340 TYR A CA 1
ATOM 2821 C C . TYR A 1 340 ? -9.459 -6.698 3.420 1.00 79.12 340 TYR A C 1
ATOM 2823 O O . TYR A 1 340 ? -10.631 -6.762 3.058 1.00 79.12 340 TYR A O 1
ATOM 2831 N N . TYR A 1 341 ? -8.981 -5.637 4.086 1.00 84.62 341 TYR A N 1
ATOM 2832 C CA . TYR A 1 341 ? -9.818 -4.506 4.507 1.00 84.62 341 TYR A CA 1
ATOM 2833 C C . TYR A 1 341 ? -10.632 -3.935 3.338 1.00 84.62 341 TYR A C 1
ATOM 2835 O O . TYR A 1 341 ? -11.853 -3.823 3.427 1.00 84.62 341 TYR A O 1
ATOM 2843 N N . LEU A 1 342 ? -9.970 -3.628 2.218 1.00 84.56 342 LEU A N 1
ATOM 2844 C CA . LEU A 1 342 ? -10.622 -3.028 1.050 1.00 84.56 342 LEU A CA 1
ATOM 2845 C C . LEU A 1 342 ? -11.606 -3.981 0.373 1.00 84.56 342 LEU A C 1
ATOM 2847 O O . LEU A 1 342 ? -12.693 -3.558 -0.011 1.00 84.56 342 LEU A O 1
ATOM 2851 N N . THR A 1 343 ? -11.252 -5.263 0.269 1.00 78.12 343 THR A N 1
ATOM 2852 C CA . THR A 1 343 ? -12.147 -6.301 -0.255 1.00 78.12 343 THR A CA 1
ATOM 2853 C C . THR A 1 343 ? -13.389 -6.428 0.615 1.00 78.12 343 THR A C 1
ATOM 2855 O O . THR A 1 343 ? -14.494 -6.519 0.092 1.00 78.12 343 THR A O 1
ATOM 2858 N N . ASN A 1 344 ? -13.236 -6.380 1.940 1.00 78.00 344 ASN A N 1
ATOM 2859 C CA . ASN A 1 344 ? -14.355 -6.475 2.865 1.00 78.00 344 ASN A CA 1
ATOM 2860 C C . ASN A 1 344 ? -15.297 -5.266 2.754 1.00 78.00 344 ASN A C 1
ATOM 2862 O O . ASN A 1 344 ? -16.510 -5.445 2.673 1.00 78.00 344 ASN A O 1
ATOM 2866 N N . GLN A 1 345 ? -14.750 -4.047 2.665 1.00 82.00 345 GLN A N 1
ATOM 2867 C CA . GLN A 1 345 ? -15.566 -2.852 2.424 1.00 82.00 345 GLN A CA 1
ATOM 2868 C C . GLN A 1 345 ? -16.301 -2.937 1.080 1.00 82.00 345 GLN A C 1
ATOM 2870 O O . GLN A 1 345 ? -17.498 -2.685 1.020 1.00 82.00 345 GLN A O 1
ATOM 2875 N N . MET A 1 346 ? -15.612 -3.361 0.018 1.00 78.69 346 MET A N 1
ATOM 2876 C CA . MET A 1 346 ? -16.195 -3.474 -1.321 1.00 78.69 346 MET A CA 1
ATOM 2877 C C . MET A 1 346 ? -17.270 -4.568 -1.416 1.00 78.69 346 MET A C 1
ATOM 2879 O O . MET A 1 346 ? -18.289 -4.419 -2.092 1.00 78.69 346 MET A O 1
ATOM 2883 N N . ASN A 1 347 ? -17.049 -5.702 -0.750 1.00 72.19 347 ASN A N 1
ATOM 2884 C CA . ASN A 1 347 ? -17.915 -6.863 -0.891 1.00 72.19 347 ASN A CA 1
ATOM 2885 C C . ASN A 1 347 ? -19.054 -6.889 0.127 1.00 72.19 347 ASN A C 1
ATOM 2887 O O . ASN A 1 347 ? -20.133 -7.356 -0.227 1.00 72.19 347 ASN A O 1
ATOM 2891 N N . TYR A 1 348 ? -18.866 -6.385 1.341 1.00 70.88 348 TYR A N 1
ATOM 2892 C CA . TYR A 1 348 ? -19.799 -6.651 2.437 1.00 70.88 348 TYR A CA 1
ATOM 2893 C C . TYR A 1 348 ? -20.328 -5.405 3.146 1.00 70.88 348 TYR A C 1
ATOM 2895 O O . TYR A 1 348 ? -21.177 -5.543 4.023 1.00 70.88 348 TYR A O 1
ATOM 2903 N N . ASN A 1 349 ? -19.895 -4.199 2.763 1.00 70.25 349 ASN A N 1
ATOM 2904 C CA . ASN A 1 349 ? -20.462 -2.966 3.298 1.00 70.25 349 ASN A CA 1
ATOM 2905 C C . ASN A 1 349 ? -21.511 -2.384 2.330 1.00 70.25 349 ASN A C 1
ATOM 2907 O O . ASN A 1 349 ? -21.142 -1.687 1.386 1.00 70.25 349 ASN A O 1
ATOM 2911 N N . PRO A 1 350 ? -22.822 -2.619 2.547 1.00 67.69 350 PRO A N 1
ATOM 2912 C CA . PRO A 1 350 ? -23.865 -2.144 1.634 1.00 67.69 350 PRO A CA 1
ATOM 2913 C C . PRO A 1 350 ? -24.023 -0.616 1.631 1.00 67.69 350 PRO A C 1
ATOM 2915 O O . PRO A 1 350 ? -24.748 -0.088 0.794 1.00 67.69 350 PRO A O 1
ATOM 2918 N N . LYS A 1 351 ? -23.381 0.095 2.570 1.00 73.12 351 LYS A N 1
ATOM 2919 C CA . LYS A 1 351 ? -23.470 1.554 2.706 1.00 73.12 351 LYS A CA 1
ATOM 2920 C C . LYS A 1 351 ? -22.358 2.303 1.971 1.00 73.12 351 LYS A C 1
ATOM 2922 O O . LYS A 1 351 ? -22.440 3.523 1.879 1.00 73.12 351 LYS A O 1
ATOM 2927 N N . LEU A 1 352 ? -21.324 1.610 1.492 1.00 75.25 352 LEU A N 1
ATOM 2928 C CA . LEU A 1 352 ? -20.202 2.230 0.788 1.00 75.25 352 LEU A CA 1
ATOM 2929 C C . LEU A 1 352 ? -20.273 1.928 -0.705 1.00 75.25 352 LEU A C 1
ATOM 2931 O O . LEU A 1 352 ? -20.463 0.787 -1.122 1.00 75.25 352 LEU A O 1
ATOM 2935 N N . THR A 1 353 ? -20.074 2.959 -1.517 1.00 80.31 353 THR A N 1
ATOM 2936 C CA . THR A 1 353 ? -19.907 2.822 -2.963 1.00 80.31 353 THR A CA 1
ATOM 2937 C C . THR A 1 353 ? -18.471 2.416 -3.309 1.00 80.31 353 THR A C 1
ATOM 2939 O O . THR A 1 353 ? -17.548 2.575 -2.505 1.00 80.31 353 THR A O 1
ATOM 2942 N N . GLU A 1 354 ? -18.229 1.965 -4.549 1.00 81.31 354 GLU A N 1
ATOM 2943 C CA . GLU A 1 354 ? -16.855 1.711 -5.022 1.00 81.31 354 GLU A CA 1
ATOM 2944 C C . GLU A 1 354 ? -15.956 2.952 -4.877 1.00 81.31 354 GLU A C 1
ATOM 2946 O O . GLU A 1 354 ? -14.744 2.827 -4.678 1.00 81.31 354 GLU A O 1
ATOM 2951 N N . ARG A 1 355 ? -16.550 4.150 -4.983 1.00 83.38 355 ARG A N 1
ATOM 2952 C CA . ARG A 1 355 ? -15.829 5.415 -4.878 1.00 83.38 355 ARG A CA 1
ATOM 2953 C C . ARG A 1 355 ? -15.426 5.719 -3.440 1.00 83.38 355 ARG A C 1
ATOM 2955 O O . ARG A 1 355 ? -14.279 6.088 -3.217 1.00 83.38 355 ARG A O 1
ATOM 2962 N N . ASP A 1 356 ? -16.305 5.461 -2.478 1.00 86.00 356 ASP A N 1
ATOM 2963 C CA . ASP A 1 356 ? -15.974 5.622 -1.059 1.00 86.00 356 ASP A CA 1
ATOM 2964 C C . ASP A 1 356 ? -14.830 4.678 -0.661 1.00 86.00 356 ASP A C 1
ATOM 2966 O O . ASP A 1 356 ? -13.873 5.079 0.001 1.00 86.00 356 ASP A O 1
ATOM 2970 N N . VAL A 1 357 ? -14.862 3.429 -1.143 1.00 85.50 357 VAL A N 1
ATOM 2971 C CA . VAL A 1 357 ? -13.775 2.461 -0.917 1.00 85.50 357 VAL A CA 1
ATOM 2972 C C . VAL A 1 357 ? -12.486 2.882 -1.633 1.00 85.50 357 VAL A C 1
ATOM 2974 O O . VAL A 1 357 ? -11.393 2.692 -1.094 1.00 85.50 357 VAL A O 1
ATOM 2977 N N . GLN A 1 358 ? -12.577 3.484 -2.824 1.00 86.50 358 GLN A N 1
ATOM 2978 C CA . GLN A 1 358 ? -11.422 4.066 -3.513 1.00 86.50 358 GLN A CA 1
ATOM 2979 C C . GLN A 1 358 ? -10.779 5.186 -2.688 1.00 86.50 358 GLN A C 1
ATOM 2981 O O . GLN A 1 358 ? -9.548 5.226 -2.593 1.00 86.50 358 GLN A O 1
ATOM 2986 N N . ASP A 1 359 ? -11.588 6.056 -2.090 1.00 86.31 359 ASP A N 1
ATOM 2987 C CA . ASP A 1 359 ? -11.117 7.175 -1.278 1.00 86.31 359 ASP A CA 1
ATOM 2988 C C . ASP A 1 359 ? -10.502 6.673 0.041 1.00 86.31 359 ASP A C 1
ATOM 2990 O O . ASP A 1 359 ? -9.406 7.102 0.406 1.00 86.31 359 ASP A O 1
ATOM 2994 N N . LEU A 1 360 ? -11.097 5.659 0.688 1.00 87.62 360 LEU A N 1
ATOM 2995 C CA . LEU A 1 360 ? -10.503 4.951 1.837 1.00 87.62 360 LEU A CA 1
ATOM 2996 C C . LEU A 1 360 ? -9.174 4.271 1.482 1.00 87.62 360 LEU A C 1
ATOM 2998 O O . LEU A 1 360 ? -8.224 4.257 2.274 1.00 87.62 360 LEU A O 1
ATOM 3002 N N . ALA A 1 361 ? -9.068 3.725 0.272 1.00 85.50 361 ALA A N 1
ATOM 3003 C CA . ALA A 1 361 ? -7.824 3.174 -0.235 1.00 85.50 361 ALA A CA 1
ATOM 3004 C C . ALA A 1 361 ? -6.798 4.277 -0.560 1.00 85.50 361 ALA A C 1
ATOM 3006 O O . ALA A 1 361 ? -5.586 4.068 -0.438 1.00 85.50 361 ALA A O 1
ATOM 3007 N N . GLY A 1 362 ? -7.247 5.446 -0.997 1.00 82.44 362 GLY A N 1
ATOM 3008 C CA . GLY A 1 362 ? -6.396 6.478 -1.570 1.00 82.44 362 GLY A CA 1
ATOM 3009 C C . GLY A 1 362 ? -5.754 6.052 -2.892 1.00 82.44 362 GLY A C 1
ATOM 3010 O O . GLY A 1 362 ? -4.553 6.263 -3.103 1.00 82.44 362 GLY A O 1
ATOM 3011 N N . HIS A 1 363 ? -6.529 5.370 -3.748 1.00 84.25 363 HIS A N 1
ATOM 3012 C CA . HIS A 1 363 ? -6.134 5.032 -5.119 1.00 84.25 363 HIS A CA 1
ATOM 3013 C C . HIS A 1 363 ? -6.522 6.150 -6.085 1.00 84.25 363 HIS A C 1
ATOM 3015 O O . HIS A 1 363 ? -7.670 6.581 -6.109 1.00 84.25 363 HIS A O 1
ATOM 3021 N N . ALA A 1 364 ? -5.593 6.550 -6.954 1.00 80.88 364 ALA A N 1
ATOM 3022 C CA . ALA A 1 364 ? -5.872 7.544 -7.988 1.00 80.88 364 ALA A CA 1
ATOM 3023 C C . ALA A 1 364 ? -6.823 7.014 -9.082 1.00 80.88 364 ALA A C 1
ATOM 3025 O O . ALA A 1 364 ? -7.631 7.768 -9.615 1.00 80.88 364 ALA A O 1
ATOM 3026 N N . ASP A 1 365 ? -6.757 5.713 -9.391 1.00 79.06 365 ASP A N 1
ATOM 3027 C CA . ASP A 1 365 ? -7.565 5.067 -10.432 1.00 79.06 365 ASP A CA 1
ATOM 3028 C C . ASP A 1 365 ? -8.491 3.998 -9.832 1.00 79.06 365 ASP A C 1
ATOM 3030 O O . ASP A 1 365 ? -8.035 3.071 -9.152 1.00 79.06 365 ASP A O 1
ATOM 3034 N N . LEU A 1 366 ? -9.786 4.103 -10.146 1.00 76.44 366 LEU A N 1
ATOM 3035 C CA . LEU A 1 366 ? -10.830 3.174 -9.722 1.00 76.44 366 LEU A CA 1
ATOM 3036 C C . LEU A 1 366 ? -10.578 1.749 -10.234 1.00 76.44 366 LEU A C 1
ATOM 3038 O O . LEU A 1 366 ? -10.958 0.794 -9.564 1.00 76.44 366 LEU A O 1
ATOM 3042 N N . ARG A 1 367 ? -9.876 1.573 -11.365 1.00 75.31 367 ARG A N 1
ATOM 3043 C CA . ARG A 1 367 ? -9.466 0.246 -11.867 1.00 75.31 367 ARG A CA 1
ATOM 3044 C C . ARG A 1 367 ? -8.657 -0.534 -10.834 1.00 75.31 367 ARG A C 1
ATOM 3046 O O . ARG A 1 367 ? -8.828 -1.742 -10.712 1.00 75.31 367 ARG A O 1
ATOM 3053 N N . THR A 1 368 ? -7.832 0.164 -10.053 1.00 71.56 368 THR A N 1
ATOM 3054 C CA . THR A 1 368 ? -7.058 -0.449 -8.963 1.00 71.56 368 THR A CA 1
ATOM 3055 C C . THR A 1 368 ? -7.993 -0.951 -7.867 1.00 71.56 368 THR A C 1
ATOM 3057 O O . THR A 1 368 ? -7.806 -2.041 -7.342 1.00 71.56 368 THR A O 1
ATOM 3060 N N . THR A 1 369 ? -9.027 -0.171 -7.543 1.00 73.44 369 THR A N 1
ATOM 3061 C CA . THR A 1 369 ? -10.013 -0.502 -6.507 1.00 73.44 369 THR A CA 1
ATOM 3062 C C . THR A 1 369 ? -10.978 -1.612 -6.951 1.00 73.44 369 THR A C 1
ATOM 3064 O O . THR A 1 369 ? -11.372 -2.456 -6.153 1.00 73.44 369 THR A O 1
ATOM 3067 N N . ARG A 1 370 ? -11.305 -1.692 -8.243 1.00 72.19 370 ARG A N 1
ATOM 3068 C CA . ARG A 1 370 ? -12.095 -2.803 -8.798 1.00 72.19 370 ARG A CA 1
ATOM 3069 C C . ARG A 1 370 ? -11.369 -4.143 -8.735 1.00 72.19 370 ARG A C 1
ATOM 3071 O O . ARG A 1 370 ? -12.026 -5.172 -8.686 1.00 72.19 370 ARG A O 1
ATOM 3078 N N . GLY A 1 371 ? -10.038 -4.136 -8.645 1.00 66.25 371 GLY A N 1
ATOM 3079 C CA . GLY A 1 371 ? -9.248 -5.340 -8.380 1.00 66.25 371 GLY A CA 1
ATOM 3080 C C . GLY A 1 371 ? -9.501 -5.985 -7.009 1.00 66.25 371 GLY A C 1
ATOM 3081 O O . GLY A 1 371 ? -9.048 -7.103 -6.800 1.00 66.25 371 GLY A O 1
ATOM 3082 N N . TYR A 1 372 ? -10.207 -5.310 -6.089 1.00 66.06 372 TYR A N 1
ATOM 3083 C CA . TYR A 1 372 ? -10.652 -5.878 -4.805 1.00 66.06 372 TYR A CA 1
ATOM 3084 C C . TYR A 1 372 ? -12.095 -6.404 -4.855 1.00 66.06 372 TYR A C 1
ATOM 3086 O O . TYR A 1 372 ? -12.589 -6.936 -3.863 1.00 66.06 372 TYR A O 1
ATOM 3094 N N . VAL A 1 373 ? -12.801 -6.247 -5.982 1.00 62.09 373 VAL A N 1
ATOM 3095 C CA . VAL A 1 373 ? -14.107 -6.881 -6.177 1.00 62.09 373 VAL A CA 1
ATOM 3096 C C . VAL A 1 373 ? -13.851 -8.357 -6.449 1.00 62.09 373 VAL A C 1
ATOM 3098 O O . VAL A 1 373 ? -13.282 -8.723 -7.475 1.00 62.09 373 VAL A O 1
ATOM 3101 N N . HIS A 1 374 ? -14.302 -9.206 -5.535 1.00 64.38 374 HIS A N 1
ATOM 3102 C CA . HIS A 1 374 ? -14.275 -10.651 -5.723 1.00 64.38 374 HIS A CA 1
ATOM 3103 C C . HIS A 1 374 ? -15.714 -11.151 -5.787 1.00 64.38 374 HIS A C 1
ATOM 3105 O O . HIS A 1 374 ? -16.535 -10.824 -4.927 1.00 64.38 374 HIS A O 1
ATOM 3111 N N . ALA A 1 375 ? -16.034 -11.944 -6.811 1.00 49.53 375 ALA A N 1
ATOM 3112 C CA . ALA A 1 375 ? -17.325 -12.608 -6.906 1.00 49.53 375 ALA A CA 1
ATOM 3113 C C . ALA A 1 375 ? -17.418 -13.691 -5.817 1.00 49.53 375 ALA A C 1
ATOM 3115 O O . ALA A 1 375 ? -17.017 -14.833 -6.016 1.00 49.53 375 ALA A O 1
ATOM 3116 N N . SER A 1 376 ? -17.925 -13.328 -4.639 1.00 52.34 376 SER A N 1
ATOM 3117 C CA . SER A 1 376 ? -18.221 -14.292 -3.579 1.00 52.34 376 SER A CA 1
ATOM 3118 C C . SER A 1 376 ? -19.546 -14.990 -3.891 1.00 52.34 376 SER A C 1
ATOM 3120 O O . SER A 1 376 ? -20.599 -14.349 -3.897 1.00 52.34 376 SER A O 1
ATOM 3122 N N . LYS A 1 377 ? -19.508 -16.309 -4.138 1.00 50.88 377 LYS A N 1
ATOM 3123 C CA . LYS A 1 377 ? -20.722 -17.129 -4.325 1.00 50.88 377 LYS A CA 1
ATOM 3124 C C . LYS A 1 377 ? -21.681 -16.980 -3.138 1.00 50.88 377 LYS A C 1
ATOM 3126 O O . LYS A 1 377 ? -22.863 -16.745 -3.354 1.00 50.88 377 LYS A O 1
ATOM 3131 N N . LYS A 1 378 ? -21.153 -16.947 -1.907 1.00 52.12 378 LYS A N 1
ATOM 3132 C CA . LYS A 1 378 ? -21.926 -16.668 -0.685 1.00 52.12 378 LYS A CA 1
ATOM 3133 C C . LYS A 1 378 ? -22.552 -15.270 -0.674 1.00 52.12 378 LYS A C 1
ATOM 3135 O O . LYS A 1 378 ? -23.668 -15.123 -0.194 1.00 52.12 378 LYS A O 1
ATOM 3140 N N . LYS A 1 379 ? -21.877 -14.228 -1.192 1.00 49.94 379 LYS A N 1
ATOM 3141 C CA . LYS A 1 379 ? -22.470 -12.877 -1.318 1.00 49.94 379 LYS A CA 1
ATOM 3142 C C . LYS A 1 379 ? -23.653 -12.894 -2.284 1.00 49.94 379 LYS A C 1
ATOM 3144 O O . LYS A 1 379 ? -24.678 -12.290 -1.986 1.00 49.94 379 LYS A O 1
ATOM 3149 N N . ILE A 1 380 ? -23.518 -13.583 -3.416 1.00 53.97 380 ILE A N 1
ATOM 3150 C CA . ILE A 1 380 ? -24.614 -13.747 -4.376 1.00 53.97 380 ILE A CA 1
ATOM 3151 C C . ILE A 1 380 ? -25.766 -14.501 -3.701 1.00 53.97 380 ILE A C 1
ATOM 3153 O O . ILE A 1 380 ? -26.878 -13.996 -3.680 1.00 53.97 380 ILE A O 1
ATOM 3157 N N . GLU A 1 381 ? -25.503 -15.630 -3.046 1.00 52.19 381 GLU A N 1
ATOM 3158 C CA . GLU A 1 381 ? -26.532 -16.413 -2.343 1.00 52.19 381 GLU A CA 1
ATOM 3159 C C . GLU A 1 381 ? -27.209 -15.637 -1.198 1.00 52.19 381 GLU A C 1
ATOM 3161 O O . GLU A 1 381 ? -28.424 -15.716 -1.036 1.00 52.19 381 GLU A O 1
ATOM 3166 N N . LYS A 1 382 ? -26.453 -14.844 -0.427 1.00 50.09 382 LYS A N 1
ATOM 3167 C CA . LYS A 1 382 ? -26.964 -14.088 0.729 1.00 50.09 382 LYS A CA 1
ATOM 3168 C C . LYS A 1 382 ? -27.687 -12.797 0.340 1.00 50.09 382 LYS A C 1
ATOM 3170 O O . LYS A 1 382 ? -28.676 -12.446 0.979 1.00 50.09 382 LYS A O 1
ATOM 3175 N N . TYR A 1 383 ? -27.195 -12.074 -0.670 1.00 49.06 383 TYR A N 1
ATOM 3176 C CA . TYR A 1 383 ? -27.652 -10.713 -0.978 1.00 49.06 383 TYR A CA 1
ATOM 3177 C C . TYR A 1 383 ? -28.386 -10.561 -2.314 1.00 49.06 383 TYR A C 1
ATOM 3179 O O . TYR A 1 383 ? -29.113 -9.581 -2.474 1.00 49.06 383 TYR A O 1
ATOM 3187 N N . ALA A 1 384 ? -28.277 -11.505 -3.260 1.00 50.06 384 ALA A N 1
ATOM 3188 C CA . ALA A 1 384 ? -29.006 -11.395 -4.533 1.00 50.06 384 ALA A CA 1
ATOM 3189 C C . ALA A 1 384 ? -30.524 -11.340 -4.319 1.00 50.06 384 ALA A C 1
ATOM 3191 O O . ALA A 1 384 ? -31.232 -10.671 -5.066 1.00 50.06 384 ALA A O 1
ATOM 3192 N N . THR A 1 385 ? -31.014 -11.988 -3.261 1.00 41.09 385 THR A N 1
ATOM 3193 C CA . THR A 1 385 ? -32.419 -11.927 -2.853 1.00 41.09 385 THR A CA 1
ATOM 3194 C C . THR A 1 385 ? -32.682 -10.931 -1.723 1.00 41.09 385 THR A C 1
ATOM 3196 O O . THR A 1 385 ? -33.839 -10.609 -1.484 1.00 41.09 385 THR A O 1
ATOM 3199 N N . SER A 1 386 ? -31.662 -10.421 -1.015 1.00 42.88 386 SER A N 1
ATOM 3200 C CA . SER A 1 386 ? -31.870 -9.552 0.161 1.00 42.88 386 SER A CA 1
ATOM 3201 C C . SER A 1 386 ? -32.444 -8.186 -0.203 1.00 42.88 386 SER A C 1
ATOM 3203 O O . SER A 1 386 ? -33.239 -7.652 0.560 1.00 42.88 386 SER A O 1
ATOM 3205 N N . ILE A 1 387 ? -32.099 -7.649 -1.382 1.00 41.72 387 ILE A N 1
ATOM 3206 C CA . ILE A 1 387 ? -32.701 -6.412 -1.920 1.00 41.72 387 ILE A CA 1
ATOM 3207 C C . ILE A 1 387 ? -34.222 -6.560 -2.075 1.00 41.72 387 ILE A C 1
ATOM 3209 O O . ILE A 1 387 ? -34.952 -5.582 -1.962 1.00 41.72 387 ILE A O 1
ATOM 3213 N N . PHE A 1 388 ? -34.700 -7.787 -2.285 1.00 42.94 388 PHE A N 1
ATOM 3214 C CA . PHE A 1 388 ? -36.117 -8.094 -2.437 1.00 42.94 388 PHE A CA 1
ATOM 3215 C C . PHE A 1 388 ? -36.784 -8.566 -1.131 1.00 42.94 388 PHE A C 1
ATOM 3217 O O . PHE A 1 388 ? -37.997 -8.741 -1.123 1.00 42.94 388 PHE A O 1
ATOM 3224 N N . ASN A 1 389 ? -36.028 -8.766 -0.039 1.00 45.00 389 ASN A N 1
ATOM 3225 C CA . ASN A 1 389 ? -36.472 -9.545 1.127 1.00 45.00 389 ASN A CA 1
ATOM 3226 C C . ASN A 1 389 ? -36.375 -8.842 2.498 1.00 45.00 389 ASN A C 1
ATOM 3228 O O . ASN A 1 389 ? -36.532 -9.536 3.498 1.00 45.00 389 ASN A O 1
ATOM 3232 N N . SER A 1 390 ? -36.121 -7.533 2.608 1.00 45.00 390 SER A N 1
ATOM 3233 C CA . SER A 1 390 ? -36.129 -6.869 3.928 1.00 45.00 390 SER A CA 1
ATOM 3234 C C . SER A 1 390 ? -36.871 -5.533 3.927 1.00 45.00 390 SER A C 1
ATOM 3236 O O . SER A 1 390 ? -36.383 -4.557 3.357 1.00 45.00 390 SER A O 1
ATOM 3238 N N . PHE A 1 391 ? -38.014 -5.487 4.619 1.00 53.66 391 PHE A N 1
ATOM 3239 C CA . PHE A 1 391 ? -38.670 -4.251 5.056 1.00 53.66 391 PHE A CA 1
ATOM 3240 C C . PHE A 1 391 ? -37.923 -3.715 6.290 1.00 53.66 391 PHE A C 1
ATOM 3242 O O . PHE A 1 391 ? -37.828 -4.400 7.306 1.00 53.66 391 PHE A O 1
ATOM 3249 N N . SER A 1 392 ? -37.358 -2.511 6.219 1.00 58.12 392 SER A N 1
ATOM 3250 C CA . SER A 1 392 ? -36.708 -1.844 7.357 1.00 58.12 392 SER A CA 1
ATOM 3251 C C . SER A 1 392 ? -37.681 -0.880 8.053 1.00 58.12 392 SER A C 1
ATOM 3253 O O . SER A 1 392 ? -38.680 -0.470 7.466 1.00 58.12 392 SER A O 1
ATOM 3255 N N . LYS A 1 393 ? -37.396 -0.457 9.300 1.00 55.44 393 LYS A N 1
ATOM 3256 C CA . LYS A 1 393 ? -38.189 0.605 9.962 1.00 55.44 393 LYS A CA 1
ATOM 3257 C C . LYS A 1 393 ? -38.267 1.870 9.103 1.00 55.44 393 LYS A C 1
ATOM 3259 O O . LYS A 1 393 ? -39.319 2.480 9.045 1.00 55.44 393 LYS A O 1
ATOM 3264 N N . GLU A 1 394 ? -37.193 2.218 8.398 1.00 55.28 394 GLU A N 1
ATOM 3265 C CA . GLU A 1 394 ? -37.144 3.371 7.490 1.00 55.28 394 GLU A CA 1
ATOM 3266 C C . GLU A 1 394 ? -38.031 3.186 6.248 1.00 55.28 394 GLU A C 1
ATOM 3268 O O . GLU A 1 394 ? -38.589 4.162 5.764 1.00 55.28 394 GLU A O 1
ATOM 3273 N N . SER A 1 395 ? -38.224 1.954 5.752 1.00 54.41 395 SER A N 1
ATOM 3274 C CA . SER A 1 395 ? -39.107 1.697 4.603 1.00 54.41 395 SER A CA 1
ATOM 3275 C C . SER A 1 395 ? -40.599 1.729 4.950 1.00 54.41 395 SER A C 1
ATOM 3277 O O . SER A 1 395 ? -41.420 1.764 4.036 1.00 54.41 395 SER A O 1
ATOM 3279 N N . LEU A 1 396 ? -40.956 1.717 6.242 1.00 53.06 396 LEU A N 1
ATOM 3280 C CA . LEU A 1 396 ? -42.338 1.868 6.710 1.00 53.06 396 LEU A CA 1
ATOM 3281 C C . LEU A 1 396 ? -42.819 3.332 6.675 1.00 53.06 396 LEU A C 1
ATOM 3283 O O . LEU A 1 396 ? -44.023 3.561 6.720 1.00 53.06 396 LEU A O 1
ATOM 3287 N N . PHE A 1 397 ? -41.920 4.313 6.542 1.00 56.00 397 PHE A N 1
ATOM 3288 C CA . PHE A 1 397 ? -42.262 5.739 6.477 1.00 56.00 397 PHE A CA 1
ATOM 3289 C C . PHE A 1 397 ? -41.881 6.311 5.100 1.00 56.00 397 PHE A C 1
ATOM 3291 O O . PHE A 1 397 ? -40.728 6.222 4.681 1.00 56.00 397 PHE A O 1
ATOM 3298 N N . LYS A 1 398 ? -42.828 6.923 4.375 1.00 53.50 398 LYS A N 1
ATOM 3299 C CA . LYS A 1 398 ? -42.561 7.638 3.109 1.00 53.50 398 LYS A CA 1
ATOM 3300 C C . LYS A 1 398 ? -42.933 9.115 3.263 1.00 53.50 398 LYS A C 1
ATOM 3302 O O . LYS A 1 398 ? -44.102 9.410 3.440 1.00 53.50 398 LYS A O 1
ATOM 3307 N N . ASN A 1 399 ? -41.956 10.012 3.073 1.00 47.28 399 ASN A N 1
ATOM 3308 C CA . ASN A 1 399 ? -42.115 11.476 2.987 1.00 47.28 399 ASN A CA 1
ATOM 3309 C C . ASN A 1 399 ? -42.831 12.142 4.177 1.00 47.28 399 ASN A C 1
ATOM 3311 O O . ASN A 1 399 ? -44.037 12.352 4.134 1.00 47.28 399 ASN A O 1
ATOM 3315 N N . GLY A 1 400 ? -42.069 12.593 5.180 1.00 50.56 400 GLY A N 1
ATOM 3316 C CA . GLY A 1 400 ? -42.658 13.206 6.377 1.00 50.56 400 GLY A CA 1
ATOM 3317 C C . GLY A 1 400 ? -43.289 12.144 7.279 1.00 50.56 400 GLY A C 1
ATOM 3318 O O . GLY A 1 400 ? -43.658 11.065 6.829 1.00 50.56 400 GLY A O 1
ATOM 3319 N N . TYR A 1 401 ? -43.317 12.392 8.580 1.00 53.94 401 TYR A N 1
ATOM 3320 C CA . TYR A 1 401 ? -43.543 11.367 9.605 1.00 53.94 401 TYR A CA 1
ATOM 3321 C C . TYR A 1 401 ? -45.015 10.932 9.764 1.00 53.94 401 TYR A C 1
ATOM 3323 O O . TYR A 1 401 ? -45.336 10.267 10.743 1.00 53.94 401 TYR A O 1
ATOM 3331 N N . ASP A 1 402 ? -45.888 11.259 8.808 1.00 57.84 402 ASP A N 1
ATOM 3332 C CA . ASP A 1 402 ? -47.340 11.268 9.034 1.00 57.84 402 ASP A CA 1
ATOM 3333 C C . ASP A 1 402 ? -48.071 10.040 8.448 1.00 57.84 402 ASP A C 1
ATOM 3335 O O . ASP A 1 402 ? -49.242 9.829 8.748 1.00 57.84 402 ASP A O 1
ATOM 3339 N N . VAL A 1 403 ? -47.408 9.202 7.628 1.00 64.44 403 VAL A N 1
ATOM 3340 C CA . VAL A 1 403 ? -48.033 8.022 6.987 1.00 64.44 403 VAL A CA 1
ATOM 3341 C C . VAL A 1 403 ? -47.172 6.759 7.115 1.00 64.44 403 VAL A C 1
ATOM 3343 O O . VAL A 1 403 ? -46.052 6.687 6.598 1.00 64.44 403 VAL A O 1
ATOM 3346 N N . LEU A 1 404 ? -47.741 5.723 7.735 1.00 73.88 404 LEU A N 1
ATOM 3347 C CA . LEU A 1 404 ? -47.203 4.368 7.841 1.00 73.88 404 LEU A CA 1
ATOM 3348 C C . LEU A 1 404 ? -47.613 3.517 6.637 1.00 73.88 404 LEU A C 1
ATOM 3350 O O . LEU A 1 404 ? -48.798 3.334 6.379 1.00 73.88 404 LEU A O 1
ATOM 3354 N N . THR A 1 405 ? -46.653 2.936 5.921 1.00 79.69 405 THR A N 1
ATOM 3355 C CA . THR A 1 405 ? -46.906 1.979 4.829 1.00 79.69 405 THR A CA 1
ATOM 3356 C C . THR A 1 405 ? -46.563 0.562 5.284 1.00 79.69 405 THR A C 1
ATOM 3358 O O . THR A 1 405 ? -45.397 0.259 5.511 1.00 79.69 405 THR A O 1
ATOM 3361 N N . ILE A 1 406 ? -47.561 -0.315 5.410 1.00 84.56 406 ILE A N 1
ATOM 3362 C CA . ILE A 1 406 ? -47.427 -1.667 5.972 1.00 84.56 406 ILE A CA 1
ATOM 3363 C C . ILE A 1 406 ? -47.691 -2.734 4.895 1.00 84.56 406 ILE A C 1
ATOM 3365 O O . ILE A 1 406 ? -48.702 -2.643 4.196 1.00 84.56 406 ILE A O 1
ATOM 3369 N N . PRO A 1 407 ? -46.868 -3.795 4.783 1.00 85.69 407 PRO A N 1
ATOM 3370 C CA . PRO A 1 407 ? -47.163 -4.943 3.926 1.00 85.69 407 PRO A CA 1
ATOM 3371 C C . PRO A 1 407 ? -48.494 -5.614 4.269 1.00 85.69 407 PRO A C 1
ATOM 3373 O O . PRO A 1 407 ? -48.820 -5.848 5.437 1.00 85.69 407 PRO A O 1
ATOM 3376 N N . VAL A 1 408 ? -49.251 -5.987 3.240 1.00 86.75 408 VAL A N 1
ATOM 3377 C CA . VAL A 1 408 ? -50.565 -6.617 3.417 1.00 86.75 408 VAL A CA 1
ATOM 3378 C C . VAL A 1 408 ? -50.477 -7.969 4.132 1.00 86.75 408 VAL A C 1
ATOM 3380 O O . VAL A 1 408 ? -51.390 -8.335 4.872 1.00 86.75 408 VAL A O 1
ATOM 3383 N N . GLU A 1 409 ? -49.362 -8.691 3.973 1.00 87.00 409 GLU A N 1
ATOM 3384 C CA . GLU A 1 409 ? -49.112 -9.942 4.686 1.00 87.00 409 GLU A CA 1
ATOM 3385 C C . GLU A 1 409 ? -49.026 -9.714 6.196 1.00 87.00 409 GLU A C 1
ATOM 3387 O O . GLU A 1 409 ? -49.591 -10.483 6.966 1.00 87.00 409 GLU A O 1
ATOM 3392 N N . HIS A 1 410 ? -48.391 -8.621 6.631 1.00 88.88 410 HIS A N 1
ATOM 3393 C CA . HIS A 1 410 ? -48.268 -8.291 8.050 1.00 88.88 410 HIS A CA 1
ATOM 3394 C C . HIS A 1 410 ? -49.623 -7.897 8.636 1.00 88.88 410 HIS A C 1
ATOM 3396 O O . HIS A 1 410 ? -49.983 -8.356 9.716 1.00 88.88 410 HIS A O 1
ATOM 3402 N N . VAL A 1 411 ? -50.409 -7.100 7.905 1.00 86.50 411 VAL A N 1
ATOM 3403 C CA . VAL A 1 411 ? -51.771 -6.738 8.323 1.00 86.50 411 VAL A CA 1
ATOM 3404 C C . VAL A 1 411 ? -52.650 -7.984 8.460 1.00 86.50 411 VAL A C 1
ATOM 3406 O O . VAL A 1 411 ? -53.351 -8.133 9.462 1.00 86.50 411 VAL A O 1
ATOM 3409 N N . ALA A 1 412 ? -52.569 -8.919 7.510 1.00 87.69 412 ALA A N 1
ATOM 3410 C CA . ALA A 1 412 ? -53.280 -10.191 7.594 1.00 87.69 412 ALA A CA 1
ATOM 3411 C C . ALA A 1 412 ? -52.818 -11.032 8.800 1.00 87.69 412 ALA A C 1
ATOM 3413 O O . ALA A 1 412 ? -53.665 -11.516 9.555 1.00 87.69 412 ALA A O 1
ATOM 3414 N N . SER A 1 413 ? -51.503 -11.147 9.033 1.00 87.69 413 SER A N 1
ATOM 3415 C CA . SER A 1 413 ? -50.931 -11.839 10.199 1.00 87.69 413 SER A CA 1
ATOM 3416 C C . SER A 1 413 ? -51.444 -11.270 11.521 1.00 87.69 413 SER A C 1
ATOM 3418 O O . SER A 1 413 ? -51.855 -12.036 12.395 1.00 87.69 413 SER A O 1
ATOM 3420 N N . ILE A 1 414 ? -51.458 -9.938 11.657 1.00 88.62 414 ILE A N 1
ATOM 3421 C CA . ILE A 1 414 ? -51.875 -9.225 12.874 1.00 88.62 414 ILE A CA 1
ATOM 3422 C C . ILE A 1 414 ? -53.374 -9.406 13.125 1.00 88.62 414 ILE A C 1
ATOM 3424 O O . ILE A 1 414 ? -53.779 -9.753 14.232 1.00 88.62 414 ILE A O 1
ATOM 3428 N N . ILE A 1 415 ? -54.214 -9.204 12.106 1.00 87.12 415 ILE A N 1
ATOM 3429 C CA . ILE A 1 415 ? -55.675 -9.227 12.277 1.00 87.12 415 ILE A CA 1
ATOM 3430 C C . ILE A 1 415 ? -56.194 -10.642 12.541 1.00 87.12 415 ILE A C 1
ATOM 3432 O O . ILE A 1 415 ? -57.063 -10.844 13.397 1.00 87.12 415 ILE A O 1
ATOM 3436 N N . ILE A 1 416 ? -55.659 -11.630 11.823 1.00 84.56 416 ILE A N 1
ATOM 3437 C CA . ILE A 1 416 ? -56.080 -13.031 11.949 1.00 84.56 416 ILE A CA 1
ATOM 3438 C C . ILE A 1 416 ? -55.430 -13.685 13.181 1.00 84.56 416 ILE A C 1
ATOM 3440 O O . ILE A 1 416 ? -56.012 -14.602 13.769 1.00 84.56 416 ILE A O 1
ATOM 3444 N N . GLY A 1 417 ? -54.263 -13.188 13.605 1.00 75.31 417 GLY A N 1
ATOM 3445 C CA . GLY A 1 417 ? -53.462 -13.760 14.688 1.00 75.31 417 GLY A CA 1
ATOM 3446 C C . GLY A 1 417 ? -52.674 -15.000 14.254 1.00 75.31 417 GLY A C 1
ATOM 3447 O O . GLY A 1 417 ? -52.410 -15.876 15.073 1.00 75.31 417 GLY A O 1
ATOM 3448 N N . LYS A 1 418 ? -52.339 -15.110 12.962 1.00 74.56 418 LYS A N 1
ATOM 3449 C CA . LYS A 1 418 ? -51.548 -16.209 12.386 1.00 74.56 418 LYS A CA 1
ATOM 3450 C C . LYS A 1 418 ? -50.206 -15.664 11.903 1.00 74.56 418 LYS A C 1
ATOM 3452 O O . LYS A 1 418 ? -50.122 -15.121 10.807 1.00 74.56 418 LYS A O 1
ATOM 3457 N N . ALA A 1 419 ? -49.157 -15.822 12.711 1.00 60.75 419 ALA A N 1
ATOM 3458 C CA . ALA A 1 419 ? -47.825 -15.301 12.390 1.00 60.75 419 ALA A CA 1
ATOM 3459 C C . ALA A 1 419 ? -47.215 -15.927 11.120 1.00 60.75 419 ALA A C 1
ATOM 3461 O O . ALA A 1 419 ? -46.438 -15.265 10.448 1.00 60.75 419 ALA A O 1
ATOM 3462 N N . GLU A 1 420 ? -47.617 -17.152 10.761 1.00 65.19 420 GLU A N 1
ATOM 3463 C CA . GLU A 1 420 ? -47.140 -17.923 9.597 1.00 65.19 420 GLU A CA 1
ATOM 3464 C C . GLU A 1 420 ? -47.474 -17.302 8.229 1.00 65.19 420 GLU A C 1
ATOM 3466 O O . GLU A 1 420 ? -46.937 -17.731 7.211 1.00 65.19 420 GLU A O 1
ATOM 3471 N N . LEU A 1 421 ? -48.349 -16.291 8.188 1.00 65.50 421 LEU A N 1
ATOM 3472 C CA . LEU A 1 421 ? -48.653 -15.526 6.973 1.00 65.50 421 LEU A CA 1
ATOM 3473 C C . LEU A 1 421 ? -47.521 -14.546 6.599 1.00 65.50 421 LEU A C 1
ATOM 3475 O O . LEU A 1 421 ? -47.535 -13.972 5.51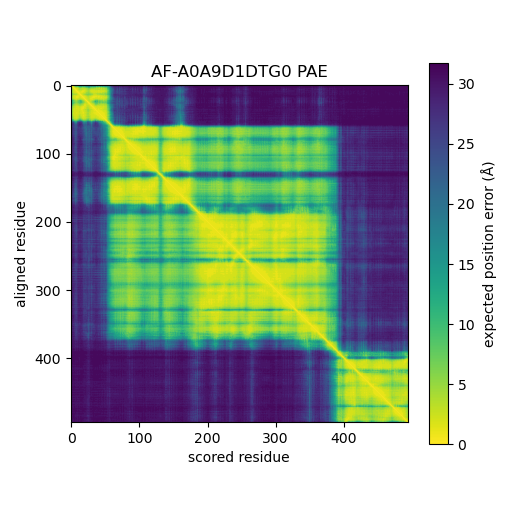2 1.00 65.50 421 LEU A O 1
ATOM 3479 N N . SER A 1 422 ? -46.528 -14.377 7.478 1.00 69.62 422 SER A N 1
ATOM 3480 C CA . SER A 1 422 ? -45.363 -13.497 7.328 1.00 69.62 422 SER A CA 1
ATOM 3481 C C . SER A 1 422 ? -44.121 -14.115 7.981 1.00 69.62 422 SER A C 1
ATOM 3483 O O . SER A 1 422 ? -44.234 -14.983 8.843 1.00 69.62 422 SER A O 1
ATOM 3485 N N . LYS A 1 423 ? -42.914 -13.650 7.646 1.00 75.44 423 LYS A N 1
ATOM 3486 C CA . LYS A 1 423 ? -41.727 -14.012 8.439 1.00 75.44 423 LYS A CA 1
ATOM 3487 C C . LYS A 1 423 ? -41.804 -13.328 9.804 1.00 75.44 423 LYS A C 1
ATOM 3489 O O . LYS A 1 423 ? -42.093 -12.134 9.880 1.00 75.44 423 LYS A O 1
ATOM 3494 N N . LEU A 1 424 ? -41.545 -14.076 10.877 1.00 71.31 424 LEU A N 1
ATOM 3495 C CA . LEU A 1 424 ? -41.696 -13.586 12.250 1.00 71.31 424 LEU A CA 1
ATOM 3496 C C . LEU A 1 424 ? -40.798 -12.371 12.530 1.00 71.31 424 LEU A C 1
ATOM 3498 O O . LEU A 1 424 ? -41.225 -11.436 13.205 1.00 71.31 424 LEU A O 1
ATOM 3502 N N . GLU A 1 425 ? -39.585 -12.353 11.977 1.00 71.62 425 GLU A N 1
ATOM 3503 C CA . GLU A 1 425 ? -38.641 -11.242 12.112 1.00 71.62 425 GLU A CA 1
ATOM 3504 C C . GLU A 1 425 ? -39.151 -9.948 11.454 1.00 71.62 425 GLU A C 1
ATOM 3506 O O . GLU A 1 425 ? -39.000 -8.870 12.029 1.00 71.62 425 GLU A O 1
ATOM 3511 N N . ASP A 1 426 ? -39.808 -10.048 10.296 1.00 74.81 426 ASP A N 1
ATOM 3512 C CA . ASP A 1 426 ? -40.348 -8.896 9.558 1.00 74.81 426 ASP A CA 1
ATOM 3513 C C . ASP A 1 426 ? -41.633 -8.365 10.221 1.00 74.81 426 ASP A C 1
ATOM 3515 O O . ASP A 1 426 ? -41.843 -7.153 10.368 1.00 74.81 426 ASP A O 1
ATOM 3519 N N . LEU A 1 427 ? -42.469 -9.287 10.710 1.00 80.88 427 LEU A N 1
ATOM 3520 C CA . LEU A 1 427 ? -43.659 -8.971 11.495 1.00 80.88 427 LEU A CA 1
ATOM 3521 C C . LEU A 1 427 ? -43.290 -8.241 12.791 1.00 80.88 427 LEU A C 1
ATOM 3523 O O . LEU A 1 427 ? -43.944 -7.267 13.162 1.00 80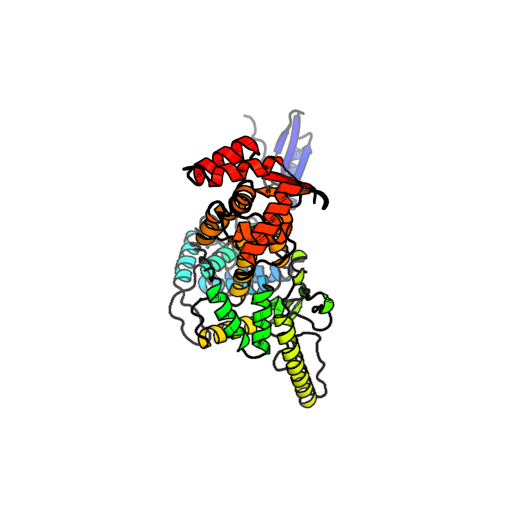.88 427 LEU A O 1
ATOM 3527 N N . LYS A 1 428 ? -42.207 -8.669 13.450 1.00 82.50 428 LYS A N 1
ATOM 3528 C CA . LYS A 1 428 ? -41.700 -8.058 14.681 1.00 82.50 428 LYS A CA 1
ATOM 3529 C C . LYS A 1 428 ? -41.411 -6.569 14.505 1.00 82.50 428 LYS A C 1
ATOM 3531 O O . LYS A 1 428 ? -41.828 -5.770 15.336 1.00 82.50 428 LYS A O 1
ATOM 3536 N N . VAL A 1 429 ? -40.749 -6.187 13.413 1.00 78.88 429 VAL A N 1
ATOM 3537 C CA . VAL A 1 429 ? -40.447 -4.777 13.117 1.00 78.88 429 VAL A CA 1
ATOM 3538 C C . VAL A 1 429 ? -41.729 -3.955 12.989 1.00 78.88 429 VAL A C 1
ATOM 3540 O O . VAL A 1 429 ? -41.819 -2.861 13.541 1.00 78.88 429 VAL A O 1
ATOM 3543 N N . THR A 1 430 ? -42.732 -4.503 12.305 1.00 82.19 430 THR A N 1
ATOM 3544 C CA . THR A 1 430 ? -44.033 -3.847 12.106 1.00 82.19 430 THR A CA 1
ATOM 3545 C C . THR A 1 430 ? -44.782 -3.670 13.427 1.00 82.19 430 THR A C 1
ATOM 3547 O O . THR A 1 430 ? -45.295 -2.590 13.710 1.00 82.19 430 THR A O 1
ATOM 3550 N N . LEU A 1 431 ? -44.789 -4.705 14.268 1.00 83.88 431 LEU A N 1
ATOM 3551 C CA . LEU A 1 431 ? -45.395 -4.675 15.597 1.00 83.88 431 LEU A CA 1
ATOM 3552 C C . LEU A 1 431 ? -44.722 -3.649 16.512 1.00 83.88 431 LEU A C 1
ATOM 3554 O O . LEU A 1 431 ? -45.419 -2.902 17.192 1.00 83.88 431 LEU A O 1
ATOM 3558 N N . GLU A 1 432 ? -43.392 -3.551 16.491 1.00 84.25 432 GLU A N 1
ATOM 3559 C CA . GLU A 1 432 ? -42.664 -2.548 17.277 1.00 84.25 432 GLU A CA 1
ATOM 3560 C C . GLU A 1 432 ? -42.979 -1.114 16.838 1.00 84.25 432 GLU A C 1
ATOM 3562 O O . GLU A 1 432 ? -42.994 -0.214 17.672 1.00 84.25 432 GLU A O 1
ATOM 3567 N N . VAL A 1 433 ? -43.228 -0.885 15.543 1.00 78.75 433 VAL A N 1
ATOM 3568 C CA . VAL A 1 433 ? -43.582 0.447 15.027 1.00 78.75 433 VAL A CA 1
ATOM 3569 C C . VAL A 1 433 ? -45.017 0.818 15.386 1.00 78.75 433 VAL A C 1
ATOM 3571 O O . VAL A 1 433 ? -45.240 1.907 15.899 1.00 78.75 433 VAL A O 1
ATOM 3574 N N . ILE A 1 434 ? -45.976 -0.089 15.182 1.00 82.19 434 ILE A N 1
ATOM 3575 C CA . ILE A 1 434 ? -47.391 0.179 15.482 1.00 82.19 434 ILE A CA 1
ATOM 3576 C C . ILE A 1 434 ? -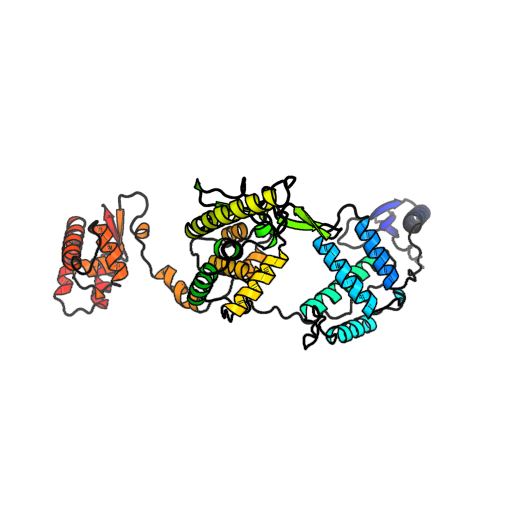47.621 0.332 16.988 1.00 82.19 434 ILE A C 1
ATOM 3578 O O . ILE A 1 434 ? -48.387 1.187 17.419 1.00 82.19 434 ILE A O 1
ATOM 3582 N N . SER A 1 435 ? -47.001 -0.526 17.800 1.00 81.75 435 SER A N 1
ATOM 3583 C CA . SER A 1 435 ? -47.209 -0.502 19.253 1.00 81.75 435 SER A CA 1
ATOM 3584 C C . SER A 1 435 ? -46.320 0.505 19.978 1.00 81.75 435 SER A C 1
ATOM 3586 O O . SER A 1 435 ? -46.594 0.819 21.132 1.00 81.75 435 SER A O 1
ATOM 3588 N N . ASN A 1 436 ? -45.255 0.992 19.330 1.00 79.69 436 ASN A N 1
ATOM 3589 C CA . ASN A 1 436 ? -44.176 1.756 19.959 1.00 79.69 436 ASN A CA 1
ATOM 3590 C C . ASN A 1 436 ? -43.567 1.048 21.195 1.00 79.69 436 ASN A C 1
ATOM 3592 O O . ASN A 1 436 ? -43.016 1.680 22.096 1.00 79.69 436 ASN A O 1
ATOM 3596 N N . GLU A 1 437 ? -43.662 -0.283 21.244 1.00 80.38 437 GLU A N 1
ATOM 3597 C CA . GLU A 1 437 ? -43.137 -1.139 22.305 1.00 80.38 437 GLU A CA 1
ATOM 3598 C C . GLU A 1 437 ? -42.154 -2.147 21.702 1.00 80.38 437 GLU A C 1
ATOM 3600 O O . GLU A 1 437 ? -42.337 -2.646 20.593 1.00 80.38 437 GLU A O 1
ATOM 3605 N N . LYS A 1 438 ? -41.082 -2.474 22.431 1.00 81.56 438 LYS A N 1
ATOM 3606 C CA . LYS A 1 438 ? -40.141 -3.511 21.994 1.00 81.56 438 LYS A CA 1
ATOM 3607 C C . LYS A 1 438 ? -40.805 -4.882 22.106 1.00 81.56 438 LYS A C 1
ATOM 3609 O O . LYS A 1 438 ? -41.293 -5.237 23.176 1.00 81.56 438 LYS A O 1
ATOM 3614 N N . VAL A 1 439 ? -40.755 -5.672 21.038 1.00 80.50 439 VAL A N 1
ATOM 3615 C CA . VAL A 1 439 ? -41.359 -7.007 21.020 1.00 80.50 439 VAL A CA 1
ATOM 3616 C C . VAL A 1 439 ? -40.374 -8.038 21.571 1.00 80.50 439 VAL A C 1
ATOM 3618 O O . VAL A 1 439 ? -39.228 -8.161 21.120 1.00 80.50 439 VAL A O 1
ATOM 3621 N N . ASP A 1 440 ? -40.836 -8.830 22.524 1.00 81.31 440 ASP A N 1
ATOM 3622 C CA . ASP A 1 440 ? -40.164 -10.004 23.057 1.00 81.31 440 ASP A CA 1
ATOM 3623 C C . ASP A 1 440 ? -41.140 -11.182 23.181 1.00 81.31 440 ASP A C 1
ATOM 3625 O O . ASP A 1 440 ? -42.317 -11.097 22.834 1.00 81.31 440 ASP A O 1
ATOM 3629 N N . PHE A 1 441 ? -40.625 -12.327 23.624 1.00 73.94 441 PHE A N 1
ATOM 3630 C CA . PHE A 1 441 ? -41.415 -13.550 23.730 1.00 73.94 441 PHE A CA 1
ATOM 3631 C C . PHE A 1 441 ? -42.577 -13.430 24.732 1.00 73.94 441 PHE A C 1
ATOM 3633 O O . PHE A 1 441 ? -43.608 -14.072 24.551 1.00 73.94 441 PHE A O 1
ATOM 3640 N N . PHE A 1 442 ? -42.431 -12.610 25.775 1.00 75.25 442 PHE A N 1
ATOM 3641 C CA . PHE A 1 442 ? -43.399 -12.503 26.864 1.00 75.25 442 PHE A CA 1
ATOM 3642 C C . PHE A 1 442 ? -44.540 -11.535 26.542 1.00 75.25 442 PHE A C 1
ATOM 3644 O O . PHE A 1 442 ? -45.643 -11.708 27.059 1.00 75.25 442 PHE A O 1
ATOM 3651 N N . ASN A 1 443 ? -44.303 -10.537 25.686 1.00 82.50 443 ASN A N 1
ATOM 3652 C CA . ASN A 1 443 ? -45.292 -9.507 25.359 1.00 82.50 443 ASN A CA 1
ATOM 3653 C C . ASN A 1 443 ? -45.905 -9.624 23.949 1.00 82.50 443 ASN A C 1
ATOM 3655 O O . ASN A 1 443 ? -46.858 -8.903 23.649 1.00 82.50 443 ASN A O 1
ATOM 3659 N N . LEU A 1 444 ? -45.428 -10.553 23.110 1.00 81.00 444 LEU A N 1
ATOM 3660 C CA . LEU A 1 444 ? -45.839 -10.696 21.708 1.00 81.00 444 LEU A CA 1
ATOM 3661 C C . LEU A 1 444 ? -47.362 -10.766 21.511 1.00 81.00 444 LEU A C 1
ATOM 3663 O O . LEU A 1 444 ? -47.898 -10.036 20.683 1.00 81.00 444 LEU A O 1
ATOM 3667 N N . SER A 1 445 ? -48.065 -11.610 22.275 1.00 83.06 445 SER A N 1
ATOM 3668 C CA . SER A 1 445 ? -49.525 -11.762 22.137 1.00 83.06 445 SER A CA 1
ATOM 3669 C C . SER A 1 445 ? -50.263 -10.460 22.454 1.00 83.06 445 SER A C 1
ATOM 3671 O O . SER A 1 445 ? -51.124 -10.035 21.692 1.00 83.06 445 SER A O 1
ATOM 3673 N N . SER A 1 446 ? -49.876 -9.790 23.544 1.00 85.31 446 SER A N 1
ATOM 3674 C CA . SER A 1 446 ? -50.458 -8.504 23.937 1.00 85.31 446 SER A CA 1
ATOM 3675 C C . SER A 1 446 ? -50.170 -7.413 22.904 1.00 85.31 446 SER A C 1
ATOM 3677 O O . SER A 1 446 ? -51.016 -6.553 22.670 1.00 85.31 446 SER A O 1
ATOM 3679 N N . ILE A 1 447 ? -48.977 -7.409 22.304 1.00 86.69 447 ILE A N 1
ATOM 3680 C CA . ILE A 1 447 ? -48.615 -6.432 21.274 1.00 86.69 447 ILE A CA 1
ATOM 3681 C C . ILE A 1 447 ? -49.406 -6.681 19.987 1.00 86.69 447 ILE A C 1
ATOM 3683 O O . ILE A 1 447 ? -49.913 -5.723 19.410 1.00 86.69 447 ILE A O 1
ATOM 3687 N N . ILE A 1 448 ? -49.589 -7.938 19.572 1.00 86.75 448 ILE A N 1
ATOM 3688 C CA . ILE A 1 448 ? -50.426 -8.279 18.412 1.00 86.75 448 ILE A CA 1
ATOM 3689 C C . ILE A 1 448 ? -51.853 -7.755 18.604 1.00 86.75 448 ILE A C 1
ATOM 3691 O O . ILE A 1 448 ? -52.378 -7.109 17.699 1.00 86.75 448 ILE A O 1
ATOM 3695 N N . ASP A 1 449 ? -52.453 -7.950 19.781 1.00 86.50 449 ASP A N 1
ATOM 3696 C CA . ASP A 1 449 ? -53.809 -7.468 20.070 1.00 86.50 449 ASP A CA 1
ATOM 3697 C C . ASP A 1 449 ? -53.899 -5.932 20.058 1.00 86.50 449 ASP A C 1
ATOM 3699 O O . ASP A 1 449 ? -54.814 -5.360 19.458 1.00 86.50 449 ASP A O 1
ATOM 3703 N N . LYS A 1 450 ? -52.922 -5.238 20.661 1.00 85.25 450 LYS A N 1
ATOM 3704 C CA . LYS A 1 450 ? -52.829 -3.768 20.612 1.00 85.25 450 LYS A CA 1
ATOM 3705 C C . LYS A 1 450 ? -52.693 -3.261 19.176 1.00 85.25 450 LYS A C 1
ATOM 3707 O O . LYS A 1 450 ? -53.444 -2.378 18.763 1.00 85.25 450 LYS A O 1
ATOM 3712 N N . SER A 1 451 ? -51.766 -3.833 18.408 1.00 88.25 451 SER A N 1
ATOM 3713 C CA . SER A 1 451 ? -51.524 -3.450 17.017 1.00 88.25 451 SER A CA 1
ATOM 3714 C C . SER A 1 451 ? -52.743 -3.717 16.145 1.00 88.25 451 SER A C 1
ATOM 3716 O O . SER A 1 451 ? -53.117 -2.872 15.340 1.00 88.25 451 SER A O 1
ATOM 3718 N N . LYS A 1 452 ? -53.423 -4.846 16.344 1.00 90.81 452 LYS A N 1
ATOM 3719 C CA . LYS A 1 452 ? -54.677 -5.167 15.666 1.00 90.81 452 LYS A CA 1
ATOM 3720 C C . LYS A 1 452 ? -55.756 -4.116 15.924 1.00 90.81 452 LYS A C 1
ATOM 3722 O O . LYS A 1 452 ? -56.365 -3.627 14.972 1.00 90.81 452 LYS A O 1
ATOM 3727 N N . ASN A 1 453 ? -55.965 -3.742 17.186 1.00 87.69 453 ASN A N 1
ATOM 3728 C CA . ASN A 1 453 ? -56.941 -2.715 17.550 1.00 87.69 453 ASN A CA 1
ATOM 3729 C C . ASN A 1 453 ? -56.601 -1.364 16.915 1.00 87.69 453 ASN A C 1
ATOM 3731 O O . ASN A 1 453 ? -57.490 -0.701 16.381 1.00 87.69 453 ASN A O 1
ATOM 3735 N N . TYR A 1 454 ? -55.323 -0.980 16.909 1.00 86.38 454 TYR A N 1
ATOM 3736 C CA . TYR A 1 454 ? -54.865 0.245 16.257 1.00 86.38 454 TYR A CA 1
ATOM 3737 C C . TYR A 1 454 ? -55.148 0.239 14.745 1.00 86.38 454 TYR A C 1
ATOM 3739 O O . TYR A 1 454 ? -55.709 1.201 14.222 1.00 86.38 454 TYR A O 1
ATOM 3747 N N . LEU A 1 455 ? -54.831 -0.858 14.045 1.00 87.12 455 LEU A N 1
ATOM 3748 C CA . LEU A 1 455 ? -55.074 -0.988 12.603 1.00 87.12 455 LEU A CA 1
ATOM 3749 C C . LEU A 1 455 ? -56.566 -0.898 12.257 1.00 87.12 455 LEU A C 1
ATOM 3751 O O . LEU A 1 455 ? -56.940 -0.181 11.335 1.00 87.12 455 LEU A O 1
ATOM 3755 N N . ILE A 1 456 ? -57.426 -1.597 13.004 1.00 87.44 456 ILE A N 1
ATOM 3756 C CA . ILE A 1 456 ? -58.879 -1.576 12.770 1.00 87.44 456 ILE A CA 1
ATOM 3757 C C . ILE A 1 456 ? -59.472 -0.203 13.107 1.00 87.44 456 ILE A C 1
ATOM 3759 O O . ILE A 1 456 ? -60.380 0.250 12.416 1.00 87.44 456 ILE A O 1
ATOM 3763 N N . THR A 1 457 ? -58.956 0.479 14.131 1.00 86.44 457 THR A N 1
ATOM 3764 C CA . THR A 1 457 ? -59.426 1.822 14.508 1.00 86.44 457 THR A CA 1
ATOM 3765 C C . THR A 1 457 ? -59.136 2.838 13.407 1.00 86.44 457 THR A C 1
ATOM 3767 O O . THR A 1 457 ? -60.023 3.600 13.032 1.00 86.44 457 THR A O 1
ATOM 3770 N N . ASN A 1 458 ? -57.922 2.814 12.850 1.00 82.25 458 ASN A N 1
ATOM 3771 C CA . ASN A 1 458 ? -57.520 3.747 11.798 1.00 82.25 458 ASN A CA 1
ATOM 3772 C C . ASN A 1 458 ? -58.026 3.343 10.403 1.00 82.25 458 ASN A C 1
ATOM 3774 O O . ASN A 1 458 ? -58.191 4.193 9.533 1.00 82.25 458 ASN A O 1
ATOM 3778 N N . MET A 1 459 ? -58.328 2.060 10.179 1.00 86.19 459 MET A N 1
ATOM 3779 C CA . MET A 1 459 ? -58.897 1.569 8.924 1.00 86.19 459 MET A CA 1
ATOM 3780 C C . MET A 1 459 ? -59.966 0.484 9.181 1.00 86.19 459 MET A C 1
ATOM 3782 O O . MET A 1 459 ? -59.694 -0.715 9.054 1.00 86.19 459 MET A O 1
ATOM 3786 N N . PRO A 1 460 ? -61.224 0.872 9.481 1.00 87.06 460 PRO A N 1
ATOM 3787 C CA . PRO A 1 460 ? -62.288 -0.064 9.877 1.00 87.06 460 PRO A CA 1
ATOM 3788 C C . PRO A 1 460 ? -62.607 -1.162 8.855 1.00 87.06 460 PRO A C 1
ATOM 3790 O O . PRO A 1 460 ? -63.061 -2.249 9.218 1.00 87.06 460 PRO A O 1
ATOM 3793 N N . SER A 1 461 ? -62.344 -0.918 7.567 1.00 85.44 461 SER A N 1
ATOM 3794 C CA . SER A 1 461 ? -62.545 -1.901 6.495 1.00 85.44 461 SER A CA 1
ATOM 3795 C C . SER A 1 461 ? -61.700 -3.169 6.674 1.00 85.44 461 SER A C 1
ATOM 3797 O O . SER A 1 461 ? -62.117 -4.235 6.207 1.00 85.44 461 SER A O 1
ATOM 3799 N N . LEU A 1 462 ? -60.582 -3.080 7.406 1.00 86.69 462 LEU A N 1
ATOM 3800 C CA . LEU A 1 462 ? -59.714 -4.204 7.747 1.00 86.69 462 LEU A CA 1
ATOM 3801 C C . LEU A 1 462 ? -60.378 -5.216 8.691 1.00 86.69 462 LEU A C 1
ATOM 3803 O O . LEU A 1 462 ? -60.046 -6.398 8.638 1.00 86.69 462 LEU A O 1
ATOM 38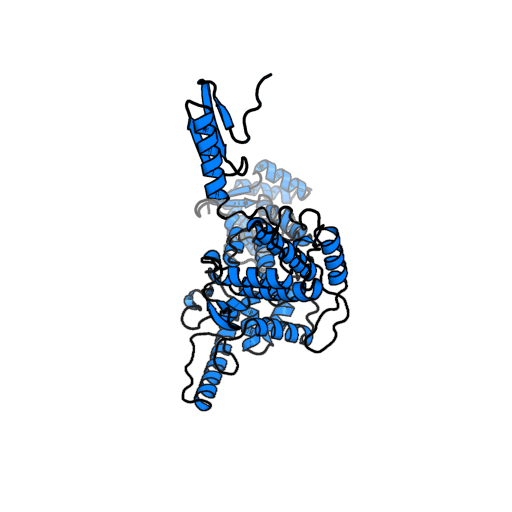07 N N . GLY A 1 463 ? -61.378 -4.812 9.484 1.00 83.75 463 GLY A N 1
ATOM 3808 C CA . GLY A 1 463 ? -62.129 -5.728 10.354 1.00 83.75 463 GLY A CA 1
ATOM 3809 C C . GLY A 1 463 ? -62.842 -6.850 9.584 1.00 83.75 463 GLY A C 1
ATOM 3810 O O . GLY A 1 463 ? -63.080 -7.930 10.117 1.00 83.75 463 GLY A O 1
ATOM 3811 N N . ASN A 1 464 ? -63.115 -6.658 8.288 1.00 84.12 464 ASN A N 1
ATOM 3812 C CA . ASN A 1 464 ? -63.687 -7.712 7.445 1.00 84.12 464 ASN A CA 1
ATOM 3813 C C . ASN A 1 464 ? -62.737 -8.899 7.224 1.00 84.12 464 ASN A C 1
ATOM 3815 O O . ASN A 1 464 ? -63.218 -9.999 6.953 1.00 84.12 464 ASN A O 1
ATOM 3819 N N . ILE A 1 465 ? -61.423 -8.694 7.367 1.00 85.75 465 ILE A N 1
ATOM 3820 C CA . ILE A 1 465 ? -60.399 -9.738 7.220 1.00 85.75 465 ILE A CA 1
ATOM 3821 C C . ILE A 1 465 ? -60.540 -10.794 8.329 1.00 85.75 465 ILE A C 1
ATOM 3823 O O . ILE A 1 465 ? -60.271 -11.969 8.088 1.00 85.75 465 ILE A O 1
ATOM 3827 N N . GLU A 1 466 ? -61.041 -10.428 9.518 1.00 83.44 466 GLU A N 1
ATOM 3828 C CA . GLU A 1 466 ? -61.249 -11.375 10.627 1.00 83.44 466 GLU A CA 1
ATOM 3829 C C . GLU A 1 466 ? -62.175 -12.535 10.260 1.00 83.44 466 GLU A C 1
ATOM 3831 O O . GLU A 1 466 ? -62.015 -13.645 10.767 1.00 83.44 466 GLU A O 1
ATOM 3836 N N . LYS A 1 467 ? -63.118 -12.311 9.338 1.00 82.12 467 LYS A N 1
ATOM 3837 C CA . LYS A 1 467 ? -64.050 -13.345 8.871 1.00 82.12 467 LYS A CA 1
ATOM 3838 C C . LYS A 1 467 ? -63.311 -14.516 8.216 1.00 82.12 467 LYS A C 1
ATOM 3840 O O . LYS A 1 467 ? -63.790 -15.645 8.274 1.00 82.12 467 LYS A O 1
ATOM 3845 N N . TYR A 1 468 ? -62.120 -14.277 7.660 1.00 82.44 468 TYR A N 1
ATOM 3846 C CA . TYR A 1 468 ? -61.278 -15.317 7.065 1.00 82.44 468 TYR A CA 1
ATOM 3847 C C . TYR A 1 468 ? -60.644 -16.255 8.103 1.00 82.44 468 TYR A C 1
ATOM 3849 O O . TYR A 1 468 ? -60.176 -17.327 7.733 1.00 82.44 468 TYR A O 1
ATOM 3857 N N . LYS A 1 469 ? -60.674 -15.909 9.400 1.00 76.38 469 LYS A N 1
ATOM 3858 C CA . LYS A 1 469 ? -60.232 -16.789 10.494 1.00 76.38 469 LYS A CA 1
ATOM 3859 C C . LYS A 1 469 ? -61.124 -18.024 10.657 1.00 76.38 469 LYS A C 1
ATOM 3861 O O . LYS A 1 469 ? -60.648 -19.056 11.118 1.00 76.38 469 LYS A O 1
ATOM 3866 N N . TYR A 1 470 ? -62.402 -17.899 10.300 1.00 73.94 470 TYR A N 1
ATOM 3867 C CA . TYR A 1 470 ? -63.433 -18.910 10.543 1.00 73.94 470 TYR A CA 1
ATOM 3868 C C . TYR A 1 470 ? -63.774 -19.751 9.303 1.00 73.94 470 TYR A C 1
ATOM 3870 O O . TYR A 1 470 ? -64.646 -20.611 9.378 1.00 73.94 470 TYR A O 1
ATOM 3878 N N . GLY A 1 471 ? -63.118 -19.502 8.165 1.00 65.62 471 GLY A N 1
ATOM 3879 C CA . GLY A 1 471 ? -63.266 -20.310 6.951 1.00 65.62 471 GLY A CA 1
ATOM 3880 C C . GLY A 1 471 ? -62.183 -21.386 6.828 1.00 65.62 471 GLY A C 1
ATOM 3881 O O . GLY A 1 471 ? -61.077 -21.210 7.334 1.00 65.62 471 GLY A O 1
ATOM 3882 N N . GLU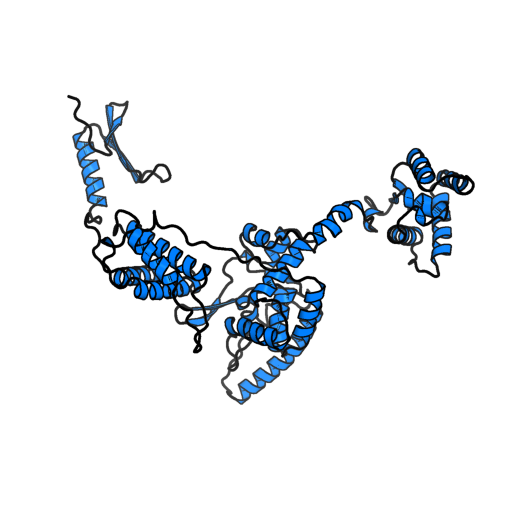 A 1 472 ? -62.470 -22.464 6.092 1.00 73.81 472 GLU A N 1
ATOM 3883 C CA . GLU A 1 472 ? -61.488 -23.485 5.675 1.00 73.81 472 GLU A CA 1
ATOM 3884 C C . GLU A 1 472 ? -60.586 -22.970 4.533 1.00 73.81 472 GLU A C 1
ATOM 3886 O O . GLU A 1 472 ? -60.473 -23.587 3.480 1.00 73.81 472 GLU A O 1
ATOM 3891 N N . LEU A 1 473 ? -59.992 -21.786 4.699 1.00 80.88 473 LEU A N 1
ATOM 3892 C CA . LEU A 1 473 ? -59.092 -21.189 3.709 1.00 80.88 473 LEU A CA 1
ATOM 3893 C C . LEU A 1 473 ? -57.636 -21.448 4.097 1.00 80.88 473 LEU A C 1
ATOM 3895 O O . LEU A 1 473 ? -57.248 -21.278 5.258 1.00 80.88 473 LEU A O 1
ATOM 3899 N N . SER A 1 474 ? -56.819 -21.806 3.112 1.00 83.19 474 SER A N 1
ATOM 3900 C CA . SER A 1 474 ? -55.371 -21.896 3.269 1.00 83.19 474 SER A CA 1
ATOM 3901 C C . SER A 1 474 ? -54.743 -20.509 3.459 1.00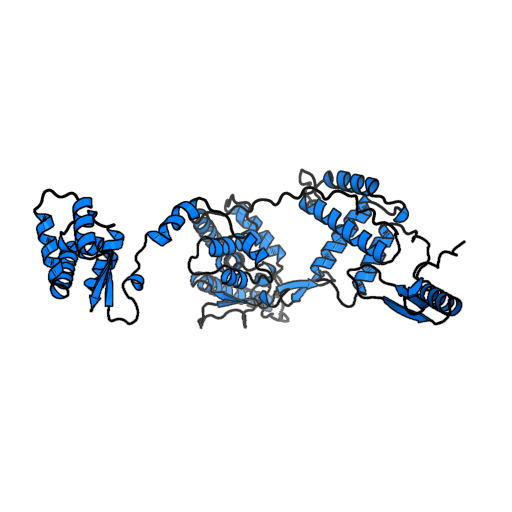 83.19 474 SER A C 1
ATOM 3903 O O . SER A 1 474 ? -55.314 -19.475 3.099 1.00 83.19 474 SER A O 1
ATOM 3905 N N . ASN A 1 475 ? -53.531 -20.477 4.015 1.00 80.50 475 ASN A N 1
ATOM 3906 C CA . ASN A 1 475 ? -52.780 -19.239 4.228 1.00 80.50 475 ASN A CA 1
ATOM 3907 C C . ASN A 1 475 ? -52.561 -18.457 2.913 1.00 80.50 475 ASN A C 1
ATOM 3909 O O . ASN A 1 475 ? -52.662 -17.230 2.896 1.00 80.50 475 ASN A O 1
ATOM 3913 N N . GLU A 1 476 ? -52.337 -19.159 1.799 1.00 82.50 476 GLU A N 1
ATOM 3914 C CA . GLU A 1 476 ? -52.158 -18.560 0.471 1.00 82.50 476 GLU A CA 1
ATOM 3915 C C . GLU A 1 476 ? -53.457 -17.937 -0.062 1.00 82.50 476 GLU A C 1
ATOM 3917 O O . GLU A 1 476 ? -53.449 -16.798 -0.533 1.00 82.50 476 GLU A O 1
ATOM 3922 N N . GLU A 1 477 ? -54.590 -18.628 0.090 1.00 84.50 477 GLU A N 1
ATOM 3923 C CA . GLU A 1 477 ? -55.906 -18.131 -0.338 1.00 84.50 477 GLU A CA 1
ATOM 3924 C C . GLU A 1 477 ? -56.344 -16.895 0.453 1.00 84.50 477 GLU A C 1
ATOM 3926 O O . GLU A 1 477 ? -56.956 -15.974 -0.097 1.00 84.50 477 GLU A O 1
ATOM 3931 N N . ILE A 1 478 ? -56.024 -16.859 1.749 1.00 83.19 478 ILE A N 1
ATOM 3932 C CA . ILE A 1 478 ? -56.254 -15.693 2.603 1.00 83.19 478 ILE A CA 1
ATOM 3933 C C . ILE A 1 478 ? -55.455 -14.502 2.068 1.00 83.19 478 ILE A C 1
ATOM 3935 O O . ILE A 1 478 ? -56.035 -13.444 1.818 1.00 83.19 478 ILE A O 1
ATOM 3939 N N . LEU A 1 479 ? -54.148 -14.664 1.844 1.00 82.81 479 LEU A N 1
ATOM 3940 C CA . LEU A 1 479 ? -53.297 -13.581 1.346 1.00 82.81 479 LEU A CA 1
ATOM 3941 C C . LEU A 1 479 ? -53.735 -13.087 -0.031 1.00 82.81 479 LEU A C 1
ATOM 3943 O O . LEU A 1 479 ? -53.734 -11.881 -0.267 1.00 82.81 479 LEU A O 1
ATOM 3947 N N . GLU A 1 480 ? -54.144 -13.981 -0.931 1.00 85.69 480 GLU A N 1
ATOM 3948 C CA . GLU A 1 480 ? -54.628 -13.590 -2.254 1.00 85.69 480 GLU A CA 1
ATOM 3949 C C . GLU A 1 480 ? -55.923 -12.767 -2.167 1.00 85.69 480 GLU A C 1
ATOM 3951 O O . GLU A 1 480 ? -56.047 -11.730 -2.826 1.00 85.69 480 GLU A O 1
ATOM 3956 N N . LYS A 1 481 ? -56.871 -13.168 -1.308 1.00 86.62 481 LYS A N 1
ATOM 3957 C CA . LYS A 1 481 ? -58.111 -12.411 -1.076 1.00 86.62 481 LYS A CA 1
ATOM 3958 C C . LYS A 1 481 ? -57.841 -11.028 -0.492 1.00 86.62 481 LYS A C 1
ATOM 3960 O O . LYS A 1 481 ? -58.402 -10.048 -0.981 1.00 86.62 481 LYS A O 1
ATOM 3965 N N . VAL A 1 482 ? -56.962 -10.929 0.506 1.00 85.38 482 VAL A N 1
ATOM 3966 C CA . VAL A 1 482 ? -56.611 -9.639 1.120 1.00 85.38 482 VAL A CA 1
ATOM 3967 C C . VAL A 1 482 ? -55.855 -8.753 0.116 1.00 85.38 482 VAL A C 1
ATOM 3969 O O . VAL A 1 482 ? -56.181 -7.574 -0.012 1.00 85.38 482 VAL A O 1
ATOM 3972 N N . LYS A 1 483 ? -54.940 -9.317 -0.688 1.00 86.44 483 LYS A N 1
ATOM 3973 C CA . LYS A 1 483 ? -54.228 -8.601 -1.765 1.00 86.44 483 LYS A CA 1
ATOM 3974 C C . LYS A 1 483 ? -55.156 -8.043 -2.834 1.00 86.44 483 LYS A C 1
ATOM 3976 O O . LYS A 1 483 ? -54.961 -6.919 -3.289 1.00 86.44 483 LYS A O 1
ATOM 3981 N N . ARG A 1 484 ? -56.174 -8.806 -3.240 1.00 87.06 484 ARG A N 1
ATOM 3982 C CA . ARG A 1 484 ? -57.189 -8.332 -4.195 1.00 87.06 484 ARG A CA 1
ATOM 3983 C C . ARG A 1 484 ? -57.997 -7.161 -3.634 1.00 87.06 484 ARG A C 1
ATOM 3985 O O . ARG A 1 484 ? -58.417 -6.306 -4.404 1.00 87.06 484 ARG A O 1
ATOM 3992 N N . GLN A 1 485 ? -58.212 -7.125 -2.319 1.00 86.00 485 GLN A N 1
ATOM 3993 C CA . GLN A 1 485 ? -59.020 -6.099 -1.665 1.00 86.00 485 GLN A CA 1
ATOM 3994 C C . GLN A 1 485 ? -58.233 -4.818 -1.343 1.00 86.00 485 GLN A C 1
ATOM 3996 O O . GLN A 1 485 ? -58.782 -3.729 -1.480 1.00 86.00 485 GLN A O 1
ATOM 4001 N N . PHE A 1 486 ? -56.968 -4.936 -0.928 1.00 82.88 486 PHE A N 1
ATOM 4002 C CA . PHE A 1 486 ? -56.188 -3.813 -0.387 1.00 82.88 486 PHE A CA 1
ATOM 4003 C C . PHE A 1 486 ? -54.868 -3.541 -1.125 1.00 82.88 486 PHE A C 1
ATOM 4005 O O . PHE A 1 486 ? -54.166 -2.594 -0.791 1.00 82.88 486 PHE A O 1
ATOM 4012 N N . GLY A 1 487 ? -54.521 -4.331 -2.143 1.00 84.38 487 GLY A N 1
ATOM 4013 C CA . GLY A 1 487 ? -53.242 -4.222 -2.844 1.00 84.38 487 GLY A CA 1
ATOM 4014 C C . GLY A 1 487 ? -52.094 -4.914 -2.103 1.00 84.38 487 GLY A C 1
ATOM 4015 O O . GLY A 1 487 ? -52.303 -5.830 -1.311 1.00 84.38 487 GLY A O 1
ATOM 4016 N N . LYS A 1 488 ? -50.851 -4.523 -2.410 1.00 81.50 488 LYS A N 1
ATOM 4017 C CA . LYS A 1 488 ? -49.640 -5.129 -1.815 1.00 81.50 488 LYS A CA 1
ATOM 4018 C C . LYS A 1 488 ? -49.249 -4.506 -0.469 1.00 81.50 488 LYS A C 1
ATOM 4020 O O . LYS A 1 488 ? -48.599 -5.164 0.336 1.00 81.50 488 LYS A O 1
ATOM 4025 N N . GLU A 1 489 ? -49.646 -3.262 -0.232 1.00 84.44 489 GLU A N 1
ATOM 4026 C CA . GLU A 1 489 ? -49.302 -2.463 0.945 1.00 84.44 489 GLU A CA 1
ATOM 4027 C C . GLU A 1 489 ? -50.531 -1.652 1.373 1.00 84.44 489 GLU A C 1
ATOM 4029 O O . GLU A 1 489 ? -51.348 -1.279 0.531 1.00 84.44 489 GLU A O 1
ATOM 4034 N N . ILE A 1 490 ? -50.644 -1.364 2.666 1.00 82.12 490 ILE A N 1
ATOM 4035 C CA . ILE A 1 490 ? -51.693 -0.540 3.265 1.00 82.12 490 ILE A CA 1
ATOM 4036 C C . ILE A 1 490 ? -51.046 0.708 3.855 1.00 82.12 490 ILE A C 1
ATOM 4038 O O . ILE A 1 490 ? -50.040 0.613 4.555 1.00 82.12 490 ILE A O 1
ATOM 4042 N N . GLN A 1 491 ? -51.626 1.870 3.574 1.00 80.75 491 GLN A N 1
ATOM 4043 C CA . GLN A 1 491 ? -51.183 3.150 4.119 1.00 80.75 491 GLN A CA 1
ATOM 4044 C C . GLN A 1 491 ? -52.121 3.590 5.241 1.00 80.75 491 GLN A C 1
ATOM 4046 O O . GLN A 1 491 ? -53.338 3.554 5.069 1.00 80.75 491 GLN A O 1
ATOM 4051 N N . ILE A 1 492 ? -51.552 3.976 6.379 1.00 73.62 492 ILE A N 1
ATOM 4052 C CA . ILE A 1 492 ? -52.273 4.401 7.581 1.00 73.62 492 ILE A CA 1
ATOM 4053 C C . ILE A 1 492 ? -51.642 5.700 8.068 1.00 73.62 492 ILE A C 1
ATOM 4055 O O . ILE A 1 492 ? -50.430 5.752 8.248 1.00 73.62 492 ILE A O 1
ATOM 4059 N N . GLU A 1 493 ? -52.446 6.739 8.263 1.00 66.06 493 GLU A N 1
ATOM 4060 C CA . GLU A 1 493 ? -51.986 7.970 8.916 1.00 66.06 493 GLU A CA 1
ATOM 4061 C C . GLU A 1 493 ? -51.727 7.687 10.405 1.00 66.06 493 GLU A C 1
ATOM 4063 O O . GLU A 1 493 ? -52.541 7.011 11.039 1.00 66.06 493 GLU A O 1
ATOM 4068 N N . ILE A 1 494 ? -50.570 8.116 10.928 1.00 62.97 494 ILE A N 1
ATOM 4069 C CA . ILE A 1 494 ? -50.122 7.784 12.298 1.00 62.97 494 ILE A CA 1
ATOM 4070 C C . ILE A 1 494 ? -50.626 8.783 13.327 1.00 62.97 494 ILE A C 1
ATOM 4072 O O . ILE A 1 494 ? -50.446 10.000 13.094 1.00 62.97 494 ILE A O 1
#

pLDDT: mean 82.67, std 14.29, range [39.09, 98.56]

Radius of gyration: 35.68 Å; Cα contacts (8 Å, |Δi|>4): 613; chains: 1; bounding box: 94×52×98 Å

Foldseek 3Di:
DPDDQDPQWDQDPVRWIWRWADPDPVDDTPDIDTGNDSVVSVVVNVVVCVVVCVLDDVDQAFWFLLVLLVVVLVVLVVDPDHDDLVVSVLLVVLSVVVCVLRPGHTPAPDALVNVLVSLVVQQQDFDDDPPDRDPDHDDLVSSLSNLVSLVVSQVVCVVSVNDVDRRSPPHDRGDDDDPDQDADDPVLLVVVLVLLVPDDLQLSLLLLCCQQQVDALQQLLFFFDPPQADVVQQKGWRFWGWDADNVRDTDIDGPPDPLRTAIGHHDPVSVVSLVVLVVVVVVLVVVLCVVPVPDDADRGSDADNNRHGDDSVVSQVVVVVSCVVSVVVRPATSSSSSLNNLLCCDQPVPPDDLVNSCSSVSPPDSVVSCSSDDPDPVSCVVPVCVVVPDDALVNLDDDDRWKGKAFLLLLLCLQLVPCVSDDVVRNQSVLCVQQVDHDDPVCPVVSSPSSNVSCCVQPVVSNVLNVVNPDPDDSVRSSVVSCVVANGIHMGTD

InterPro domains:
  IPR002104 Integrase, catalytic domain [PF00589] (189-378)
  IPR002104 Integrase, catalytic domain [PS51898] (172-385)
  IPR010998 Integrase/recombinase, N-terminal [G3DSA:1.10.150.130] (60-182)
  IPR011010 DNA breaking-rejoining enzyme, catalytic core [SSF56349] (65-382)
  IPR013762 Integrase-like, catalytic domain superfamily [G3DSA:1.10.443.10] (183-388)
  IPR044068 Core-binding (CB) domain [PS51900] (63-158)
  IPR050090 Bacterial tyrosine recombinase XerC/XerD complex [PTHR30349] (70-380)

Secondary structure (DSSP, 8-state):
--PPPPTTEEE-TTSPEEEEE-S-TTS--SEEEEESSHHHHHHHHHHHHHHHHTT--SS----BHHHHHHHHHHHHHH-SSPPPHHHHHHHHHHHHHHHHHH-S-BGGG--HHHHHHHHHHHHTPBP--SSS--SSBPPHHHHHHHHHHHHHHHHHHHHTTS-SS-TTTTPPPPP--PPP-----HHHHHHHHHHHHTS-HHHHHHHHHHHHH---HHHHHT-BTTTSEETTTTEEEE--EEEE-TTS-EEEE--SSGGG-EEEE--HHHHHHHHHHHHHHHHHHHHHHHH-TTPPP-SBSSB-TTSSB--HHHHHHHHHHHHHHTT--S---HHHHHHHHHHHHHHH-TT--HHHHHHHHT-S-HHHHHTT----HHHHHHHTTGGGT---TGGGB-SSTTEEEEEHHHHHHHHHT-GGGS-HHHHHHHHHHHH-S---TTTHHHHHHHHHHHHHHH-GGGGGGGGGGGS---HHHHHHHHHHHH-SEEEEE-

Solvent-accessible surface area (backbone atoms only — not comparable to full-atom values): 28227 Å² total; per-residue (Å²): 132,84,78,78,70,59,89,55,46,46,76,45,96,88,68,29,25,32,34,54,42,55,96,44,97,91,50,75,74,77,43,79,53,73,27,85,42,66,67,57,29,48,53,52,49,53,49,52,46,49,63,61,39,72,81,46,67,91,57,66,48,86,41,28,40,38,58,51,50,50,52,51,52,52,51,53,70,72,38,91,83,58,73,58,48,67,55,52,53,49,50,55,53,46,49,58,51,46,34,70,74,66,35,64,48,44,50,81,78,53,40,27,71,56,51,47,53,50,51,58,53,53,49,66,34,66,38,86,48,98,87,48,86,47,85,58,48,46,53,52,69,57,49,39,50,46,53,50,48,50,46,56,49,42,55,47,38,35,75,70,52,35,34,96,68,54,39,56,80,76,41,82,81,66,75,72,79,78,76,80,79,86,76,81,52,74,72,58,45,55,52,51,49,60,53,41,72,72,41,59,60,69,58,25,47,59,50,45,44,12,54,64,46,36,41,50,52,30,39,56,29,28,29,34,63,88,75,22,59,39,75,94,76,36,28,39,43,40,66,31,21,38,46,54,48,90,89,68,48,83,41,81,42,71,50,100,42,76,48,40,51,38,73,36,65,49,60,69,72,56,54,58,48,45,53,58,35,48,56,53,48,53,53,50,51,53,52,46,37,73,78,33,78,84,60,71,86,62,65,48,65,41,57,34,101,84,53,45,79,30,59,31,72,53,53,43,47,52,44,51,56,46,34,64,74,71,67,50,89,63,95,63,48,52,67,42,37,18,51,47,34,52,23,46,45,64,70,69,35,93,88,52,52,74,64,54,49,22,50,62,67,24,49,88,48,63,72,67,50,54,72,37,64,66,93,47,67,66,54,48,72,63,46,70,55,41,84,80,66,67,85,49,82,70,69,30,48,61,86,64,97,50,37,39,47,40,51,41,44,45,54,50,16,38,58,56,68,42,60,86,56,35,60,64,73,60,41,44,57,53,48,26,64,68,56,73,43,87,76,48,91,90,47,42,71,62,45,38,53,52,33,30,52,52,50,30,71,79,38,58,77,56,56,63,56,44,61,60,65,80,47,101,61,52,72,66,58,49,51,52,54,50,33,74,74,56,41,73,49,44,79,42,77,108

Nearest PDB structures (foldseek):
  6en1-assembly1_A  TM=7.604E-01  e=3.040E-13  Enterococcus faecalis
  6emy-assembly1_A  TM=7.590E-01  e=7.497E-13  Enterococcus faecalis
  6emy-assembly1_B  TM=7.496E-01  e=6.355E-12  Enterococcus faecalis
  6en0-assembly1_B  TM=7.478E-01  e=5.925E-11  Enterococcus faecalis
  3nkh-assembly1_B  TM=7.007E-01  e=1.991E-09  Staphylococcus aureus subsp. aureus USA300_TCH1516

Organism: NCBI:txid2840884

Mean predicted aligned error: 17.48 Å